Protein AF-A0A7X5ITD2-F1 (afdb_monomer)

Foldseek 3Di:
DKFFQDDDDDDDDDDDDDDDDDDDPVVVVVVVVPPPPDDDDDDDDDDDDDDDDDDDDDDPDDDDDDDDDVVVVVVVVVVCVVVCVVVVDPCPPPLAQDDPVRLLVLVVVLLVPDPQFQFKKWFPQVLEPPHDDDPQDATEMETAGPWQVVCVVPVCSVCSSDAFPDKDWCQVDDDPPDDDPSGAKTWIWTQHPNGYTYTYMYGYPVNQQVVLVLALRMDIPDGNPPPHDDRPRRYCLSQFQDADDLVVLQVLLLQLLVLLLQLLVCLLQVVLVSNVCSLPVGNLVSLLNLLSLLLCLVVVSRDHCDDSSVNSPVRDDPVLVVLNVLLDFDSDSVSNLRSSVSSLVSCVVSSVSSCVSVVHDDPPLSSVQSVLQSQQSVLQDRPDPDGASKHWDDLVCLVVQLVQNLVQCVVQPVVFDSCVSVVCSVVVSVVSNVFGKMFRADSVGTFWIWTDDLQETNITGGHPVCPPVCNSVSRVVSSVSVHQKHKGKDFPSSVVVVVVVVVVPWDFPDWDADPVRRTIITITMDGHDPPPD

Sequence (533 aa):
MDGVFKKHGHGCPLLLPRSQPNPSPISLVKSAFLLSCKTKRCPGRLLPAGFPPPCRPWKLIHLKGEGIWFPFFYFIAIIKYQLYFYISGVKAGKVLMRSEKEMMDRIIEVAEKDERVRGVYMSGSRTNPNAPRDIFQDYDIVYVVTDISSFREDRGWIDVFGRRLYMQYPDAMPMPWEEIDTEKSYGYLMQFADGNRIDLRLATMEYALEDIKKDRLCRILLDKDKVLPEIPQATDEDHWVKRPGEKEYLNCCNEFWWMQNSIGKGIWRGEITYAMDMLNLHARPELMKMLTWYVGVNRNFSCSVGKCGKYLDKYVTQEEYQRLMETYPGAKEEAIWNSVWVMCDLFDEIARKVGDGLGYDYNKKEAHNSRLYLDCTYEAPRGAKKFYMVRRMRAKDVEQVAGIWLEGNLDAHRFIQETYWQGNYEEVKGQLAQAEVYTYEDDRGILGFAGISHGYIAGIFVKEKMRSQGIGKALVDFCKEKYPELFLHVYCKNRKAVVFYEREGFSVEKEQMDKNTGEKEYVMVWRGSRLNG

Solvent-accessible surface area (backbone atoms only — not comparable to full-atom values): 31437 Å² total; per-residue (Å²): 88,63,35,62,77,73,94,78,91,84,87,81,86,84,83,81,84,81,86,84,82,85,81,62,85,76,62,60,66,65,60,67,70,72,68,80,82,79,83,80,90,78,84,90,80,90,81,86,92,87,78,86,81,81,79,82,85,79,80,83,76,85,78,87,79,80,82,94,60,70,69,59,57,54,51,50,47,51,50,48,51,54,46,41,62,69,68,50,77,72,77,72,66,80,65,65,58,74,48,71,65,59,49,52,52,49,57,48,52,54,41,72,73,36,83,54,37,44,29,31,35,36,34,55,68,78,42,31,82,86,48,85,87,63,91,80,67,58,43,39,35,35,37,28,26,79,63,55,62,70,56,68,72,43,74,63,68,67,55,78,82,47,65,65,73,53,72,48,51,60,68,82,65,55,58,100,86,56,89,74,60,63,80,43,38,45,45,38,40,39,38,33,66,38,67,54,39,40,41,38,31,42,24,26,63,72,47,46,68,54,53,62,73,74,44,54,26,38,45,81,77,44,61,78,77,74,76,75,75,91,71,66,84,41,46,62,70,93,57,26,38,73,84,74,52,66,68,57,50,50,48,41,52,48,53,34,42,55,44,43,61,56,29,40,49,23,51,67,71,66,37,56,69,60,19,50,46,44,39,62,74,50,30,46,52,34,45,51,51,44,54,48,45,36,48,19,60,81,49,76,37,73,48,55,41,54,80,94,47,76,45,39,75,82,69,49,53,73,65,59,44,49,49,57,55,51,46,65,50,62,104,41,72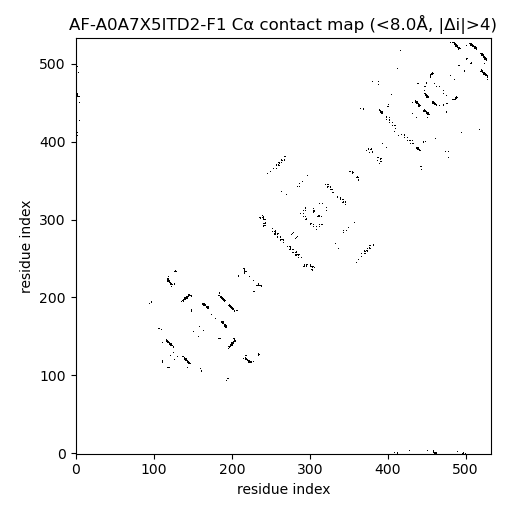,70,44,40,55,53,11,50,52,47,42,51,57,50,40,58,53,45,48,44,56,36,18,66,71,71,75,41,90,66,65,63,67,58,50,49,54,38,52,48,52,37,47,13,47,70,63,50,53,86,86,61,90,71,90,60,60,39,23,71,63,51,83,88,45,37,65,64,53,40,47,43,49,52,57,35,46,57,68,65,38,70,92,49,66,64,65,59,58,63,73,40,42,69,60,49,37,57,46,55,71,75,49,54,34,38,29,35,45,57,102,88,42,79,48,29,38,33,35,45,55,97,37,34,42,34,18,39,34,44,41,79,95,54,56,95,71,52,57,72,54,52,54,51,51,54,49,57,71,73,33,69,43,40,35,37,53,40,48,65,83,35,52,71,37,52,54,47,42,44,73,74,60,30,43,78,76,46,79,48,72,39,87,88,78,73,43,53,24,31,38,32,39,31,71,54,80,78,77,86,124

Structure (mmCIF, N/CA/C/O backbone):
data_AF-A0A7X5ITD2-F1
#
_entry.id   AF-A0A7X5ITD2-F1
#
loop_
_atom_site.group_PDB
_atom_site.id
_atom_site.type_symbol
_atom_site.label_atom_id
_atom_site.label_alt_id
_atom_site.label_comp_id
_atom_site.label_asym_id
_atom_site.label_entity_id
_atom_site.label_seq_id
_atom_site.pdbx_PDB_ins_code
_atom_site.Cartn_x
_atom_site.Cartn_y
_atom_site.Cartn_z
_atom_site.occupancy
_atom_site.B_iso_or_equiv
_atom_site.auth_seq_id
_atom_site.auth_comp_id
_atom_site.auth_asym_id
_atom_site.auth_atom_id
_atom_site.pdbx_PDB_model_num
ATOM 1 N N . MET A 1 1 ? -18.937 6.827 32.095 1.00 39.44 1 MET A N 1
ATOM 2 C CA . MET A 1 1 ? -19.887 5.781 31.657 1.00 39.44 1 MET A CA 1
ATOM 3 C C . MET A 1 1 ? -19.032 4.559 31.673 1.00 39.44 1 MET A C 1
ATOM 5 O O . MET A 1 1 ? -17.996 4.636 31.028 1.00 39.44 1 MET A O 1
ATOM 9 N N . ASP A 1 2 ? -19.395 3.588 32.507 1.00 35.03 2 ASP A N 1
ATOM 10 C CA . ASP A 1 2 ? -18.567 2.448 32.902 1.00 35.03 2 ASP A CA 1
ATOM 11 C C . ASP A 1 2 ? -19.556 1.287 33.148 1.00 35.03 2 ASP A C 1
ATOM 13 O O . ASP A 1 2 ? -20.496 1.431 33.942 1.00 35.03 2 ASP A O 1
ATOM 17 N N . GLY A 1 3 ? -19.432 0.215 32.356 1.00 31.56 3 GLY A N 1
ATOM 18 C CA . GLY A 1 3 ? -20.252 -1.009 32.387 1.00 31.56 3 GLY A CA 1
ATOM 19 C C . GLY A 1 3 ? -19.367 -2.238 32.628 1.00 31.56 3 GLY A C 1
ATOM 20 O O . GLY A 1 3 ? -18.174 -2.191 32.345 1.00 31.56 3 GLY A O 1
ATOM 21 N N . VAL A 1 4 ? -19.915 -3.304 33.215 1.00 33.00 4 VAL A N 1
ATOM 22 C CA . VAL A 1 4 ? -19.120 -4.322 33.925 1.00 33.00 4 VAL A CA 1
ATOM 23 C C . VAL A 1 4 ? -18.772 -5.539 33.059 1.00 33.00 4 VAL A C 1
ATOM 25 O O . VAL A 1 4 ? -19.636 -6.358 32.742 1.00 33.00 4 VAL A O 1
ATOM 28 N N . PHE A 1 5 ? -17.481 -5.736 32.772 1.00 35.50 5 PHE A N 1
ATOM 29 C CA . PHE A 1 5 ? -16.981 -6.992 32.205 1.00 35.50 5 PHE A CA 1
ATOM 30 C C . PHE A 1 5 ? -16.989 -8.060 33.314 1.00 35.50 5 PHE A C 1
ATOM 32 O O . PHE A 1 5 ? -16.279 -7.924 34.311 1.00 35.50 5 PHE A O 1
ATOM 39 N N . LYS A 1 6 ? -17.831 -9.094 33.187 1.00 42.12 6 LYS A N 1
ATOM 40 C CA . LYS A 1 6 ? -17.913 -10.212 34.143 1.00 42.12 6 LYS A CA 1
ATOM 41 C C . LYS A 1 6 ? -17.706 -11.557 33.458 1.00 42.12 6 LYS A C 1
ATOM 43 O O . LYS A 1 6 ? -18.194 -11.821 32.366 1.00 42.12 6 LYS A O 1
ATOM 48 N N . LYS A 1 7 ? -17.010 -12.410 34.199 1.00 30.89 7 LYS A N 1
ATOM 49 C CA . LYS A 1 7 ? -16.611 -13.788 33.919 1.00 30.89 7 LYS A CA 1
ATOM 50 C C . LYS A 1 7 ? -17.798 -14.692 33.556 1.00 30.89 7 LYS A C 1
ATOM 52 O O . LYS A 1 7 ? -18.659 -14.941 34.401 1.00 30.89 7 LYS A O 1
ATOM 57 N N . HIS A 1 8 ? -17.792 -15.266 32.354 1.00 30.50 8 HIS A N 1
ATOM 58 C CA . HIS A 1 8 ? -18.582 -16.454 32.014 1.00 30.50 8 HIS A CA 1
ATOM 59 C C . HIS A 1 8 ? -17.659 -17.524 31.429 1.00 30.50 8 HIS A C 1
ATOM 61 O O . HIS A 1 8 ? -17.149 -17.396 30.321 1.00 30.50 8 HIS A O 1
ATOM 67 N N . GLY A 1 9 ? -17.410 -18.570 32.218 1.00 25.66 9 GLY A N 1
ATOM 68 C CA . GLY A 1 9 ? -16.753 -19.786 31.757 1.00 25.66 9 GLY A CA 1
ATOM 69 C C . GLY A 1 9 ? -17.791 -20.772 31.234 1.00 25.66 9 GLY A C 1
ATOM 70 O O . GLY A 1 9 ? -18.818 -20.952 31.875 1.00 25.66 9 GLY A O 1
ATOM 71 N N . HIS A 1 10 ? -17.519 -21.373 30.076 1.00 27.72 10 HIS A N 1
ATOM 72 C CA . HIS A 1 10 ? -17.567 -22.818 29.816 1.00 27.72 10 HIS A CA 1
ATOM 73 C C . HIS A 1 10 ? -17.183 -23.063 28.349 1.00 27.72 10 HIS A C 1
ATOM 75 O O . HIS A 1 10 ? -17.850 -22.599 27.429 1.00 27.72 10 HIS A O 1
ATOM 81 N N . GLY A 1 11 ? -16.069 -23.769 28.144 1.00 23.52 11 GLY A N 1
ATOM 82 C CA . GLY A 1 11 ? -15.595 -24.199 26.832 1.00 23.52 11 GLY A CA 1
ATOM 83 C C . GLY A 1 11 ? -16.191 -25.537 26.397 1.00 23.52 11 GLY A C 1
ATOM 84 O O . GLY A 1 11 ? -16.557 -26.370 27.225 1.00 23.52 11 GLY A O 1
ATOM 85 N N . CYS A 1 12 ? -16.214 -25.759 25.084 1.00 23.39 12 CYS A N 1
ATOM 86 C CA . CYS A 1 12 ? -16.272 -27.085 24.480 1.00 23.39 12 CYS A CA 1
ATOM 87 C C . CYS A 1 12 ? -15.473 -27.061 23.158 1.00 23.39 12 CYS A C 1
ATOM 89 O O . CYS A 1 12 ? -15.797 -26.252 22.286 1.00 23.39 12 CYS A O 1
ATOM 91 N N . PRO A 1 13 ? -14.417 -27.881 22.994 1.00 25.17 13 PRO A N 1
ATOM 92 C CA . PRO A 1 13 ? -13.633 -27.935 21.766 1.00 25.17 13 PRO A CA 1
ATOM 93 C C . PRO A 1 13 ? -14.190 -29.008 20.821 1.00 25.17 13 PRO A C 1
ATOM 95 O O . PRO A 1 13 ? -14.171 -30.197 21.138 1.00 25.17 13 PRO A O 1
ATOM 98 N N . LEU A 1 14 ? -14.648 -28.608 19.634 1.00 24.25 14 LEU A N 1
ATOM 99 C CA . LEU A 1 14 ? -14.931 -29.544 18.544 1.00 24.25 14 LEU A CA 1
ATOM 100 C C . LEU A 1 14 ? -13.685 -29.688 17.665 1.00 24.25 14 LEU A C 1
ATOM 102 O O . LEU A 1 14 ? -13.288 -28.783 16.935 1.00 24.25 14 LEU A O 1
ATOM 106 N N . LEU A 1 15 ? -13.059 -30.855 17.797 1.00 25.38 15 LEU A N 1
ATOM 107 C CA . LEU A 1 15 ? -11.943 -31.348 16.998 1.00 25.38 15 LEU A CA 1
ATOM 108 C C . LEU A 1 15 ? -12.352 -31.494 15.522 1.00 25.38 15 LEU A C 1
ATOM 110 O O . LEU A 1 15 ? -13.288 -32.220 15.195 1.00 25.38 15 LEU A O 1
ATOM 114 N N . LEU A 1 16 ? -11.600 -30.851 14.628 1.00 25.84 16 LEU A N 1
ATOM 115 C CA . LEU A 1 16 ? -11.607 -31.118 13.187 1.00 25.84 16 LEU A CA 1
ATOM 116 C C . LEU A 1 16 ? -10.700 -32.323 12.874 1.00 25.84 16 LEU A C 1
ATOM 118 O O . LEU A 1 16 ? -9.547 -32.327 13.314 1.00 25.84 16 LEU A O 1
ATOM 122 N N . PRO A 1 17 ? -11.126 -33.303 12.057 1.00 25.34 17 PRO A N 1
ATOM 123 C CA . PRO A 1 17 ? -10.205 -34.257 11.454 1.00 25.34 17 PRO A CA 1
ATOM 124 C C . PRO A 1 17 ? -9.550 -33.682 10.190 1.00 25.34 17 PRO A C 1
ATOM 126 O O . PRO A 1 17 ? -10.193 -33.060 9.344 1.00 25.34 17 PRO A O 1
ATOM 129 N N . ARG A 1 18 ? -8.245 -33.936 10.070 1.00 25.38 18 ARG A N 1
ATOM 130 C CA . ARG A 1 18 ? -7.365 -33.585 8.950 1.00 25.38 18 ARG A CA 1
ATOM 131 C C . ARG A 1 18 ? -7.678 -34.361 7.656 1.00 25.38 18 ARG A C 1
ATOM 133 O O . ARG A 1 18 ? -7.990 -35.544 7.697 1.00 25.38 18 ARG A O 1
ATOM 140 N N . SER A 1 19 ? -7.469 -33.658 6.536 1.00 27.34 19 SER A N 1
ATOM 141 C CA . SER A 1 19 ? -6.890 -34.064 5.235 1.00 27.34 19 SER A CA 1
ATOM 142 C C . SER A 1 19 ? -7.189 -35.454 4.642 1.00 27.34 19 SER A C 1
ATOM 144 O O . SER A 1 19 ? -6.701 -36.468 5.140 1.00 27.34 19 SER A O 1
ATOM 146 N N . GLN A 1 20 ? -7.800 -35.470 3.451 1.00 29.78 20 GLN A N 1
ATOM 147 C CA . GLN A 1 20 ? -7.647 -36.554 2.467 1.00 29.78 20 GLN A CA 1
ATOM 148 C C . GLN A 1 20 ? -6.673 -36.149 1.338 1.00 29.78 20 GLN A C 1
ATOM 150 O O . GLN A 1 20 ? -6.599 -34.962 1.013 1.00 29.78 20 GLN A O 1
ATOM 155 N N . PRO A 1 21 ? -5.917 -37.096 0.746 1.00 31.66 21 PRO A N 1
ATOM 156 C CA . PRO A 1 21 ? -4.911 -36.808 -0.276 1.00 31.66 21 PRO A CA 1
ATOM 157 C C . PRO A 1 21 ? -5.509 -36.606 -1.682 1.00 31.66 21 PRO A C 1
ATOM 159 O O . PRO A 1 21 ? -6.517 -37.208 -2.046 1.00 31.66 21 PRO A O 1
ATOM 162 N N . ASN A 1 22 ? -4.833 -35.777 -2.487 1.00 32.28 22 ASN A N 1
ATOM 163 C CA . ASN A 1 22 ? -5.139 -35.502 -3.897 1.00 32.28 22 ASN A CA 1
ATOM 164 C C . ASN A 1 22 ? -5.151 -36.781 -4.764 1.00 32.28 22 ASN A C 1
ATOM 166 O O . ASN A 1 22 ? -4.231 -37.596 -4.651 1.00 32.28 22 ASN A O 1
ATOM 170 N N . PRO A 1 23 ? -6.109 -36.949 -5.696 1.00 31.25 23 PRO A N 1
ATOM 171 C CA . PRO A 1 23 ? -6.082 -38.060 -6.638 1.00 31.25 23 PRO A CA 1
ATOM 172 C C . PRO A 1 23 ? -5.120 -37.798 -7.813 1.00 31.25 23 PRO A C 1
ATOM 174 O O . PRO A 1 23 ? -4.994 -36.682 -8.313 1.00 31.25 23 PRO A O 1
ATOM 177 N N . SER A 1 24 ? -4.448 -38.863 -8.263 1.00 33.12 24 SER A N 1
ATOM 178 C CA . SER A 1 24 ? -3.478 -38.856 -9.369 1.00 33.12 24 SER A CA 1
ATOM 179 C C . SER A 1 24 ? -4.071 -38.394 -10.723 1.00 33.12 24 SER A C 1
ATOM 181 O O . SER A 1 24 ? -5.275 -38.567 -10.942 1.00 33.12 24 SER A O 1
ATOM 183 N N . PRO A 1 25 ? -3.245 -37.925 -11.686 1.00 31.47 25 PRO A N 1
ATOM 184 C CA . PRO A 1 25 ? -3.685 -37.369 -12.981 1.00 31.47 25 PRO A CA 1
ATOM 185 C C . PRO A 1 25 ? -4.545 -38.301 -13.857 1.00 31.47 25 PRO A C 1
ATOM 187 O O . PRO A 1 25 ? -5.178 -37.858 -14.812 1.00 31.47 25 PRO A O 1
ATOM 190 N N . ILE A 1 26 ? -4.602 -39.596 -13.534 1.00 36.06 26 ILE A N 1
ATOM 191 C CA . ILE A 1 26 ? -5.332 -40.618 -14.294 1.00 36.06 26 ILE A CA 1
ATOM 192 C C . ILE A 1 26 ? -6.838 -40.639 -13.947 1.00 36.06 26 ILE A C 1
ATOM 194 O O . ILE A 1 26 ? -7.645 -41.114 -14.749 1.00 36.06 26 ILE A O 1
ATOM 198 N N . SER A 1 27 ? -7.269 -40.078 -12.807 1.00 33.31 27 SER A N 1
ATOM 199 C CA . SER A 1 27 ? -8.696 -40.048 -12.429 1.00 33.31 27 SER A CA 1
ATOM 200 C C . SER A 1 27 ? -9.490 -38.893 -13.064 1.00 33.31 27 SER A C 1
ATOM 202 O O . SER A 1 27 ? -10.702 -39.009 -13.235 1.00 33.31 27 SER A O 1
ATOM 204 N N . LEU A 1 28 ? -8.822 -37.814 -13.492 1.00 33.34 28 LEU A N 1
ATOM 205 C CA . LEU A 1 28 ? -9.448 -36.633 -14.111 1.00 33.34 28 LEU A CA 1
ATOM 206 C C . LEU A 1 28 ? -9.909 -36.871 -15.559 1.00 33.34 28 LEU A C 1
ATOM 208 O O . LEU A 1 28 ? -10.896 -36.284 -16.001 1.00 33.34 28 LEU A O 1
ATOM 212 N N . VAL A 1 29 ? -9.266 -37.791 -16.282 1.00 34.44 29 VAL A N 1
ATOM 213 C CA . VAL A 1 29 ? -9.596 -38.081 -17.691 1.00 34.44 29 VAL A CA 1
ATOM 214 C C . VAL A 1 29 ? -10.863 -38.941 -17.826 1.00 34.44 29 VAL A C 1
ATOM 216 O O . VAL A 1 29 ? -11.590 -38.823 -18.810 1.00 34.44 29 VAL A O 1
ATOM 219 N N . LYS A 1 30 ? -11.205 -39.753 -16.815 1.00 32.22 30 LYS A N 1
ATOM 220 C CA . LYS A 1 30 ? -12.447 -40.554 -16.821 1.00 32.22 30 LYS A CA 1
ATOM 221 C C . LYS A 1 30 ? -13.700 -39.737 -16.482 1.00 32.22 30 LYS A C 1
ATOM 223 O O . LYS A 1 30 ? -14.781 -40.071 -16.961 1.00 32.22 30 LYS A O 1
ATOM 228 N N . SER A 1 31 ? -13.563 -38.650 -15.725 1.00 31.42 31 SER A N 1
ATOM 229 C CA . SER A 1 31 ? -14.694 -37.806 -15.309 1.00 31.42 31 SER A CA 1
ATOM 230 C C . SER A 1 31 ? -15.136 -36.810 -16.391 1.00 31.42 31 SER A C 1
ATOM 232 O O . SER A 1 31 ? -16.314 -36.468 -16.462 1.00 31.42 31 SER A O 1
ATOM 234 N N . ALA A 1 32 ? -14.229 -36.398 -17.285 1.00 32.25 32 ALA A N 1
ATOM 235 C CA . ALA A 1 32 ? -14.534 -35.457 -18.369 1.00 32.25 32 ALA A CA 1
ATOM 236 C C . ALA A 1 32 ? -15.357 -36.077 -19.520 1.00 32.25 32 ALA A C 1
ATOM 238 O O . ALA A 1 32 ? -16.080 -35.365 -20.212 1.00 32.25 32 ALA A O 1
ATOM 239 N N . PHE A 1 33 ? -15.315 -37.402 -19.705 1.00 31.61 33 PHE A N 1
ATOM 240 C CA . PHE A 1 33 ? -16.027 -38.072 -20.805 1.00 31.61 33 PHE A CA 1
ATOM 241 C C . PHE A 1 33 ? -17.478 -38.466 -20.480 1.00 31.61 33 PHE A C 1
ATOM 243 O O . PHE A 1 33 ? -18.263 -38.728 -21.389 1.00 31.61 33 PHE A O 1
ATOM 250 N N . LEU A 1 34 ? -17.873 -38.472 -19.201 1.00 32.78 34 LEU A N 1
ATOM 251 C CA . LEU A 1 34 ? -19.221 -38.873 -18.773 1.00 32.78 34 LEU A CA 1
ATOM 252 C C . LEU A 1 34 ? -20.203 -37.704 -18.577 1.00 32.78 34 LEU A C 1
ATOM 254 O O . LEU A 1 34 ? -21.390 -37.951 -18.367 1.00 32.78 34 LEU A O 1
ATOM 258 N N . LEU A 1 35 ? -19.763 -36.445 -18.717 1.00 28.45 35 LEU A N 1
ATOM 259 C CA . LEU A 1 35 ? -20.634 -35.269 -18.560 1.00 28.45 35 LEU A CA 1
ATOM 260 C C . LEU A 1 35 ? -21.196 -34.681 -19.868 1.00 28.45 35 LEU A C 1
ATOM 262 O O . LEU A 1 35 ? -22.025 -33.779 -19.806 1.00 28.45 35 LEU A O 1
ATOM 266 N N . SER A 1 36 ? -20.828 -35.196 -21.047 1.00 29.61 36 SER A N 1
ATOM 267 C CA . SER A 1 36 ? -21.273 -34.612 -22.329 1.00 29.61 36 SER A CA 1
ATOM 268 C C . SER A 1 36 ? -22.552 -35.228 -22.929 1.00 29.61 36 SER A C 1
ATOM 270 O O . SER A 1 36 ? -22.957 -34.833 -24.019 1.00 29.61 36 SER A O 1
ATOM 272 N N . CYS A 1 37 ? -23.210 -36.191 -22.274 1.00 32.22 37 CYS A N 1
ATOM 273 C CA . CYS A 1 37 ? -24.371 -36.890 -22.862 1.00 32.22 37 CYS A CA 1
ATOM 274 C C . CYS A 1 37 ? -25.704 -36.729 -22.115 1.00 32.22 37 CYS A C 1
ATOM 276 O O . CYS A 1 37 ? -26.646 -37.475 -22.384 1.00 32.22 37 CYS A O 1
ATOM 278 N N . LYS A 1 38 ? -25.850 -35.758 -21.206 1.00 34.38 38 LYS A N 1
ATOM 279 C CA . LYS A 1 38 ? -27.146 -35.511 -20.552 1.00 34.38 38 LYS A CA 1
ATOM 280 C C . LYS A 1 38 ? -27.431 -34.030 -20.320 1.00 34.38 38 LYS A C 1
ATOM 282 O O . LYS A 1 38 ? -27.401 -33.587 -19.182 1.00 34.38 38 LYS A O 1
ATOM 287 N N . THR A 1 39 ? -27.867 -33.312 -21.352 1.00 28.86 39 THR A N 1
ATOM 288 C CA . THR A 1 39 ? -28.791 -32.183 -21.157 1.00 28.86 39 THR A CA 1
ATOM 289 C C . THR A 1 39 ? -29.770 -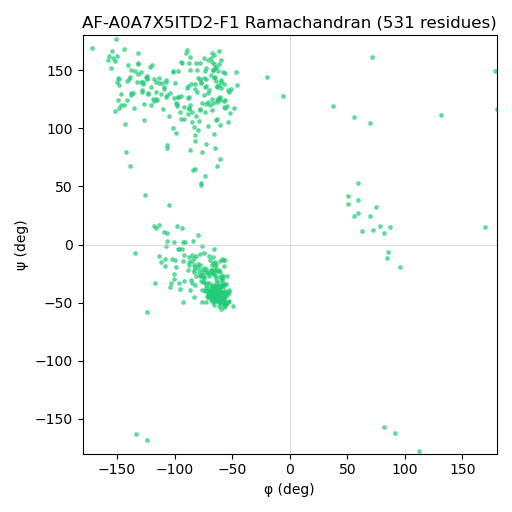32.035 -22.322 1.00 28.86 39 THR A C 1
ATOM 291 O O . THR A 1 39 ? -29.440 -32.093 -23.501 1.00 28.86 39 THR A O 1
ATOM 294 N N . LYS A 1 40 ? -31.029 -31.945 -21.897 1.00 30.77 40 LYS A N 1
ATOM 295 C CA . LYS A 1 40 ? -32.311 -31.914 -22.596 1.00 30.77 40 LYS A CA 1
ATOM 296 C C . LYS A 1 40 ? -32.472 -30.774 -23.618 1.00 30.77 40 LYS A C 1
ATOM 298 O O . LYS A 1 40 ? -32.010 -29.662 -23.407 1.00 30.77 40 LYS A O 1
ATOM 303 N N . ARG A 1 41 ? -33.257 -31.101 -24.655 1.00 29.98 41 ARG A N 1
ATOM 304 C CA . ARG A 1 41 ? -34.158 -30.263 -25.476 1.00 29.98 41 ARG A CA 1
ATOM 305 C C . ARG A 1 41 ? -34.342 -28.805 -25.012 1.00 29.98 41 ARG A C 1
ATOM 307 O O . ARG A 1 41 ? -34.857 -28.587 -23.920 1.00 29.98 41 ARG A O 1
ATOM 314 N N . CYS A 1 42 ? -34.139 -27.863 -25.936 1.00 25.47 42 CYS A N 1
ATOM 315 C CA . CYS A 1 42 ? -34.808 -26.556 -25.943 1.00 25.47 42 CYS A CA 1
ATOM 316 C C . CYS A 1 42 ? -35.550 -26.340 -27.282 1.00 25.47 42 CYS A C 1
ATOM 318 O O . CYS A 1 42 ? -35.084 -26.835 -28.312 1.00 25.47 42 CYS A O 1
ATOM 320 N N . PRO A 1 43 ? -36.715 -25.662 -27.271 1.00 30.58 43 PRO A N 1
ATOM 321 C CA . PRO A 1 43 ? -37.590 -25.495 -28.428 1.00 30.58 43 PRO A CA 1
ATOM 322 C C . PRO A 1 43 ? -37.122 -24.357 -29.344 1.00 30.58 43 PRO A C 1
ATOM 324 O O . PRO A 1 43 ? -36.415 -23.444 -28.924 1.00 30.58 43 PRO A O 1
ATOM 327 N N . GLY A 1 44 ? -37.526 -24.438 -30.612 1.00 29.80 44 GLY A N 1
ATOM 328 C CA . GLY A 1 44 ? -37.045 -23.582 -31.689 1.00 29.80 44 GLY A CA 1
ATOM 329 C C . GLY A 1 44 ? -37.343 -22.090 -31.537 1.00 29.80 44 GLY A C 1
ATOM 330 O O . GLY A 1 44 ? -38.386 -21.680 -31.028 1.00 29.80 44 GLY A O 1
ATOM 331 N N . ARG A 1 45 ? -36.436 -21.284 -32.093 1.00 26.88 45 ARG A N 1
ATOM 332 C CA . ARG A 1 45 ? -36.721 -19.953 -32.629 1.00 26.88 45 ARG A CA 1
ATOM 333 C C . ARG A 1 45 ? -35.763 -19.636 -33.772 1.00 26.88 45 ARG A C 1
ATOM 335 O O . ARG A 1 45 ? -34.590 -19.987 -33.733 1.00 26.88 45 ARG A O 1
ATOM 342 N N . LEU A 1 46 ? -36.348 -19.017 -34.790 1.00 32.88 46 LEU A N 1
ATOM 343 C CA . LEU A 1 46 ? -35.779 -18.611 -36.068 1.00 32.88 46 LEU A CA 1
ATOM 344 C C . LEU A 1 46 ? -34.603 -17.633 -35.927 1.00 32.88 46 LEU A C 1
ATOM 346 O O . LEU A 1 46 ? -34.710 -16.671 -35.172 1.00 32.88 46 LEU A O 1
ATOM 350 N N . LEU A 1 47 ? -33.569 -17.814 -36.755 1.00 28.52 47 LEU A N 1
ATOM 351 C CA . LEU A 1 47 ? -32.671 -16.748 -37.216 1.00 28.52 47 LEU A CA 1
ATOM 352 C C . LEU A 1 47 ? -32.378 -16.922 -38.728 1.00 28.52 47 LEU A C 1
ATOM 354 O O . LEU A 1 47 ? -32.459 -18.049 -39.224 1.00 28.52 47 LEU A O 1
ATOM 358 N N . PRO A 1 48 ? -32.132 -15.822 -39.470 1.00 29.67 48 PRO A N 1
ATOM 359 C CA . PRO A 1 48 ? -32.336 -15.730 -40.917 1.00 29.67 48 PRO A CA 1
ATOM 360 C C . PRO A 1 48 ? -31.126 -16.152 -41.774 1.00 29.67 48 PRO A C 1
ATOM 362 O O . PRO A 1 48 ? -30.016 -16.345 -41.288 1.00 29.67 48 PRO A O 1
ATOM 365 N N . ALA A 1 49 ? -31.402 -16.318 -43.070 1.00 29.75 49 ALA A N 1
ATOM 366 C CA . ALA A 1 49 ? -30.586 -16.947 -44.109 1.00 29.75 49 ALA A CA 1
ATOM 367 C C . ALA A 1 49 ? -29.261 -16.233 -44.444 1.00 29.75 49 ALA A C 1
ATOM 369 O O . ALA A 1 49 ? -29.222 -15.008 -44.521 1.00 29.75 49 ALA A O 1
ATOM 370 N N . GLY A 1 50 ? -28.206 -17.010 -44.747 1.00 33.66 50 GLY A N 1
ATOM 371 C CA . GLY A 1 50 ? -26.965 -16.448 -45.300 1.00 33.66 50 GLY A CA 1
ATOM 372 C C . GLY A 1 50 ? -25.707 -17.325 -45.416 1.00 33.66 50 GLY A C 1
ATOM 373 O O . GLY A 1 50 ? -24.646 -16.751 -45.621 1.00 33.66 50 GLY A O 1
ATOM 374 N N . PHE A 1 51 ? -25.754 -18.663 -45.314 1.00 27.72 51 PHE A N 1
ATOM 375 C CA . PHE A 1 51 ? -24.571 -19.519 -45.562 1.00 27.72 51 PHE A CA 1
ATOM 376 C C . PHE A 1 51 ? -24.919 -20.790 -46.366 1.00 27.72 51 PHE A C 1
ATOM 378 O O . PHE A 1 51 ? -26.008 -21.340 -46.180 1.00 27.72 51 PHE A O 1
ATOM 385 N N . PRO A 1 52 ? -24.031 -21.259 -47.271 1.00 30.80 52 PRO A N 1
ATOM 386 C CA . PRO A 1 52 ? -24.290 -22.398 -48.154 1.00 30.80 52 PRO A CA 1
ATOM 387 C C . PRO A 1 52 ? -24.276 -23.738 -47.391 1.00 30.80 52 PRO A C 1
ATOM 389 O O . PRO A 1 52 ? -23.593 -23.859 -46.371 1.00 30.80 52 PRO A O 1
ATOM 392 N N . PRO A 1 53 ? -25.016 -24.763 -47.859 1.00 28.88 53 PRO A N 1
ATOM 393 C CA . PRO A 1 53 ? -25.210 -26.000 -47.110 1.00 28.88 53 PRO A CA 1
ATOM 394 C C . PRO A 1 53 ? -23.966 -26.901 -47.187 1.00 28.88 53 PRO A C 1
ATOM 396 O O . PRO A 1 53 ? -23.397 -27.055 -48.271 1.00 28.88 53 PRO A O 1
ATOM 399 N N . PRO A 1 54 ? -23.557 -27.570 -46.094 1.00 33.41 54 PRO A N 1
ATOM 400 C CA . PRO A 1 54 ? -22.589 -28.645 -46.192 1.00 33.41 54 PRO A CA 1
ATOM 401 C C . PRO A 1 54 ? -23.246 -29.897 -46.790 1.00 33.41 54 PRO A C 1
ATOM 403 O O . PRO A 1 54 ? -24.418 -30.206 -46.569 1.00 33.41 54 PRO A O 1
ATOM 406 N N . CYS A 1 55 ? -22.444 -30.588 -47.589 1.00 29.81 55 CYS A N 1
ATOM 407 C CA . CYS A 1 55 ? -22.747 -31.760 -48.393 1.00 29.81 55 CYS A CA 1
ATOM 408 C C . CYS A 1 55 ? -23.538 -32.877 -47.674 1.00 29.81 55 CYS A C 1
ATOM 410 O O . CYS A 1 55 ? -23.378 -33.123 -46.483 1.00 29.81 55 CYS A O 1
ATOM 412 N N . ARG A 1 56 ? -24.358 -33.563 -48.486 1.00 28.81 56 ARG A N 1
ATOM 413 C CA . ARG A 1 56 ? -25.258 -34.717 -48.255 1.00 28.81 56 ARG A CA 1
ATOM 414 C C . ARG A 1 56 ? -25.006 -35.606 -47.011 1.00 28.81 56 ARG A C 1
ATOM 416 O O . ARG A 1 56 ? -23.864 -35.952 -46.720 1.00 28.81 56 ARG A O 1
ATOM 423 N N . PRO A 1 57 ? -26.078 -36.120 -46.369 1.00 30.27 57 PRO A N 1
ATOM 424 C CA . PRO A 1 57 ? -25.972 -37.005 -45.213 1.00 30.27 57 PRO A CA 1
ATOM 425 C C . PRO A 1 57 ? -25.491 -38.409 -45.605 1.00 30.27 57 PRO A C 1
ATOM 427 O O . PRO A 1 57 ? -25.973 -39.014 -46.566 1.00 30.27 57 PRO A O 1
ATOM 430 N N . TRP A 1 58 ? -24.564 -38.947 -44.814 1.00 27.64 58 TRP A N 1
ATOM 431 C CA . TRP A 1 58 ? -24.143 -40.342 -44.885 1.00 27.64 58 TRP A CA 1
ATOM 432 C C . TRP A 1 58 ? -25.299 -41.245 -44.437 1.00 27.64 58 TRP A C 1
ATOM 434 O O . TRP A 1 58 ? -25.850 -41.077 -43.349 1.00 27.64 58 TRP A O 1
ATOM 444 N N . LYS A 1 59 ? -25.674 -42.209 -45.286 1.00 25.55 59 LYS A N 1
ATOM 445 C CA . LYS A 1 59 ? -26.604 -43.289 -44.934 1.00 25.55 59 LYS A CA 1
ATOM 446 C C . LYS A 1 59 ? -26.054 -44.043 -43.719 1.00 25.55 59 LYS A C 1
ATOM 448 O O . LYS A 1 59 ? -24.994 -44.657 -43.816 1.00 25.55 59 LYS A O 1
ATOM 453 N N . LEU A 1 60 ? -26.791 -44.045 -42.606 1.00 27.02 60 LEU A N 1
ATOM 454 C CA . LEU A 1 60 ? -26.576 -45.016 -41.534 1.00 27.02 60 LEU A CA 1
ATOM 455 C C . LEU A 1 60 ? -26.892 -46.411 -42.086 1.00 27.02 60 LEU A C 1
ATOM 457 O O . LEU A 1 60 ? -28.052 -46.756 -42.307 1.00 27.02 60 LEU A O 1
ATOM 461 N N . ILE A 1 61 ? -25.856 -47.213 -42.313 1.00 28.17 61 ILE A N 1
ATOM 462 C CA . ILE A 1 61 ? -25.999 -48.655 -42.493 1.00 28.17 61 ILE A CA 1
ATOM 463 C C . ILE A 1 61 ? -26.090 -49.251 -41.087 1.00 28.17 61 ILE A C 1
ATOM 465 O O . ILE A 1 61 ? -25.125 -49.232 -40.326 1.00 28.17 61 ILE A O 1
ATOM 469 N N . HIS A 1 62 ? -27.269 -49.755 -40.727 1.00 28.95 62 HIS A N 1
ATOM 470 C CA . HIS A 1 62 ? -27.446 -50.576 -39.534 1.00 28.95 62 HIS A CA 1
ATOM 471 C C . HIS A 1 62 ? -26.784 -51.939 -39.766 1.00 28.95 62 HIS A C 1
ATOM 473 O O . HIS A 1 62 ? -27.360 -52.807 -40.417 1.00 28.95 62 HIS A O 1
ATOM 479 N N . LEU A 1 63 ? -25.592 -52.138 -39.207 1.00 28.84 63 LEU A N 1
ATOM 480 C CA . LEU A 1 63 ? -25.032 -53.472 -39.002 1.00 28.84 63 LEU A CA 1
ATOM 481 C C . LEU A 1 63 ? -25.384 -53.922 -37.581 1.00 28.84 63 LEU A C 1
ATOM 483 O O . LEU A 1 63 ? -24.890 -53.383 -36.592 1.00 28.84 63 LEU A O 1
ATOM 487 N N . LYS A 1 64 ? -26.312 -54.879 -37.496 1.00 31.61 64 LYS A N 1
ATOM 488 C CA . LYS A 1 64 ? -26.541 -55.701 -36.305 1.00 31.61 64 LYS A CA 1
ATOM 489 C C . LYS A 1 64 ? -25.402 -56.718 -36.217 1.00 31.61 64 LYS A C 1
ATOM 491 O O . LYS A 1 64 ? -25.192 -57.444 -37.182 1.00 31.61 64 LYS A O 1
ATOM 496 N N . GLY A 1 65 ? -24.753 -56.814 -35.060 1.00 29.81 65 GLY A N 1
ATOM 497 C CA . GLY A 1 65 ? -23.886 -57.944 -34.724 1.00 29.81 65 GLY A CA 1
ATOM 498 C C . GLY A 1 65 ? -22.519 -57.534 -34.182 1.00 29.81 65 GLY A C 1
ATOM 499 O O . GLY A 1 65 ? -21.693 -57.021 -34.919 1.00 29.81 65 GLY A O 1
ATOM 500 N N . GLU A 1 66 ? -22.328 -57.816 -32.893 1.00 32.66 66 GLU A N 1
ATOM 501 C CA . GLU A 1 66 ? -21.059 -58.209 -32.260 1.00 32.66 66 GLU A CA 1
ATOM 502 C C . GLU A 1 66 ? -19.919 -57.172 -32.117 1.00 32.66 66 GLU A C 1
ATOM 504 O O . GLU A 1 66 ? -19.174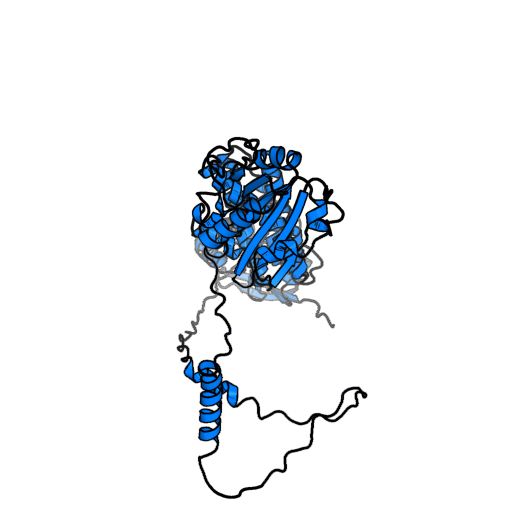 -56.843 -33.029 1.00 32.66 66 GLU A O 1
ATOM 509 N N . GLY A 1 67 ? -19.765 -56.701 -30.871 1.00 39.97 67 GLY A N 1
ATOM 510 C CA . GLY A 1 67 ? -18.528 -56.827 -30.090 1.00 39.97 67 GLY A CA 1
ATOM 511 C C . GLY A 1 67 ? -17.202 -56.293 -30.655 1.00 39.97 67 GLY A C 1
ATOM 512 O O . GLY A 1 67 ? -16.546 -56.937 -31.458 1.00 39.97 67 GLY A O 1
ATOM 513 N N . ILE A 1 68 ? -16.713 -55.203 -30.050 1.00 41.56 68 ILE A N 1
ATOM 514 C CA . ILE A 1 68 ? -15.273 -54.932 -29.837 1.00 41.56 68 ILE A CA 1
ATOM 515 C C . ILE A 1 68 ? -14.409 -54.852 -31.116 1.00 41.56 68 ILE A C 1
ATOM 517 O O . ILE A 1 68 ? -13.357 -55.466 -31.197 1.00 41.56 68 ILE A O 1
ATOM 521 N N . TRP A 1 69 ? -14.784 -54.030 -32.100 1.00 34.88 69 TRP A N 1
ATOM 522 C CA . TRP A 1 69 ? -13.847 -53.642 -33.179 1.00 34.88 69 TRP A CA 1
ATOM 523 C C . TRP A 1 69 ? -13.844 -52.145 -33.523 1.00 34.88 69 TRP A C 1
ATOM 525 O O . TRP A 1 69 ? -12.960 -51.672 -34.232 1.00 34.88 69 TRP A O 1
ATOM 535 N N . PHE A 1 70 ? -14.758 -51.347 -32.964 1.00 38.12 70 PHE A N 1
ATOM 536 C CA . PHE A 1 70 ? -14.854 -49.912 -33.271 1.00 38.12 70 PHE A CA 1
ATOM 537 C C . PHE A 1 70 ? -13.799 -48.998 -32.595 1.00 38.12 70 PHE A C 1
ATOM 539 O O . PHE A 1 70 ? -13.393 -48.024 -33.230 1.00 38.12 70 PHE A O 1
ATOM 546 N N . PRO A 1 71 ? -13.269 -49.273 -31.378 1.00 44.69 71 PRO A N 1
ATOM 547 C CA . PRO A 1 71 ? -12.238 -48.410 -30.786 1.00 44.69 71 PRO A CA 1
ATOM 548 C C . PRO A 1 71 ? -10.850 -48.637 -31.400 1.00 44.69 71 PRO A C 1
ATOM 550 O O . PRO A 1 71 ? -10.028 -47.727 -31.410 1.00 44.69 71 PRO A O 1
ATOM 553 N N . PHE A 1 72 ? -10.582 -49.835 -31.931 1.00 39.75 72 PHE A N 1
ATOM 554 C CA . PHE A 1 72 ? -9.252 -50.214 -32.414 1.00 39.75 72 PHE A CA 1
ATOM 555 C C . PHE A 1 72 ? -8.929 -49.571 -33.770 1.00 39.75 72 PHE A C 1
ATOM 557 O O . PHE A 1 72 ? -7.829 -49.061 -33.967 1.00 39.75 72 PHE A O 1
ATOM 564 N N . PHE A 1 73 ? -9.912 -49.486 -34.673 1.00 43.09 73 PHE A N 1
ATOM 565 C CA . PHE A 1 73 ? -9.742 -48.783 -35.948 1.00 43.09 73 PHE A CA 1
ATOM 566 C C . PHE A 1 73 ? -9.635 -47.264 -35.778 1.00 43.09 73 PHE A C 1
ATOM 568 O O . PHE A 1 73 ? -8.867 -46.639 -36.503 1.00 43.09 73 PHE A O 1
ATOM 575 N N . TYR A 1 74 ? -10.317 -46.670 -34.791 1.00 48.03 74 TYR A N 1
ATOM 576 C CA . TYR A 1 74 ? -10.200 -45.235 -34.504 1.00 48.03 74 TYR A CA 1
ATOM 577 C C . TYR A 1 74 ? -8.851 -44.890 -33.849 1.00 48.03 74 TYR A C 1
ATOM 579 O O . TYR A 1 74 ? -8.232 -43.885 -34.190 1.00 48.03 74 TYR A O 1
ATOM 587 N N . PHE A 1 75 ? -8.343 -45.761 -32.972 1.00 49.59 75 PHE A N 1
ATOM 588 C CA . PHE A 1 75 ? -7.028 -45.601 -32.345 1.00 49.59 75 PHE A CA 1
ATOM 589 C C . PHE A 1 75 ? -5.881 -45.804 -33.349 1.00 49.59 75 PHE A C 1
ATOM 591 O O . PHE A 1 75 ? -4.952 -45.000 -33.394 1.00 49.59 75 PHE A O 1
ATOM 598 N N . ILE A 1 76 ? -5.980 -46.806 -34.233 1.00 53.78 76 ILE A N 1
ATOM 599 C CA . ILE A 1 76 ? -5.026 -47.002 -35.337 1.00 53.78 76 ILE A CA 1
ATOM 600 C C . ILE A 1 76 ? -5.130 -45.871 -36.362 1.00 53.78 76 ILE A C 1
ATOM 602 O O . ILE A 1 76 ? -4.104 -45.481 -36.908 1.00 53.78 76 ILE A O 1
ATOM 606 N N . ALA A 1 77 ? -6.317 -45.315 -36.620 1.00 53.09 77 ALA A N 1
ATOM 607 C CA . ALA A 1 77 ? -6.469 -44.164 -37.505 1.00 53.09 77 ALA A CA 1
ATOM 608 C C . ALA A 1 77 ? -5.822 -42.905 -36.915 1.00 53.09 77 ALA A C 1
ATOM 610 O O . ALA A 1 77 ? -5.120 -42.225 -37.646 1.00 53.09 77 ALA A O 1
ATOM 611 N N . ILE A 1 78 ? -5.966 -42.630 -35.612 1.00 58.09 78 ILE A N 1
ATOM 612 C CA . ILE A 1 78 ? -5.304 -41.493 -34.944 1.00 58.09 78 ILE A CA 1
ATOM 613 C C . ILE A 1 78 ? -3.788 -41.688 -34.893 1.00 58.09 78 ILE A C 1
ATOM 615 O O . ILE A 1 78 ? -3.055 -40.755 -35.215 1.00 58.09 78 ILE A O 1
ATOM 619 N N . ILE A 1 79 ? -3.307 -42.893 -34.565 1.00 56.72 79 ILE A N 1
ATOM 620 C CA . ILE A 1 79 ? -1.871 -43.189 -34.608 1.00 56.72 79 ILE A CA 1
ATOM 621 C C . ILE A 1 79 ? -1.367 -43.095 -36.042 1.00 56.72 79 ILE A C 1
ATOM 623 O O . ILE A 1 79 ? -0.362 -42.445 -36.257 1.00 56.72 79 ILE A O 1
ATOM 627 N N . LYS A 1 80 ? -2.064 -43.633 -37.049 1.00 51.25 80 LYS A N 1
ATOM 628 C CA . LYS A 1 80 ? -1.675 -43.456 -38.454 1.00 51.25 80 LYS A CA 1
ATOM 629 C C . LYS A 1 80 ? -1.759 -42.003 -38.900 1.00 51.25 80 LYS A C 1
ATOM 631 O O . LYS A 1 80 ? -0.930 -41.627 -39.702 1.00 51.25 80 LYS A O 1
ATOM 636 N N . TYR A 1 81 ? -2.679 -41.183 -38.400 1.00 52.41 81 TYR A N 1
ATOM 637 C CA . TYR A 1 81 ? -2.766 -39.764 -38.762 1.00 52.41 81 TYR A CA 1
ATOM 638 C C . TYR A 1 81 ? -1.647 -38.948 -38.105 1.00 52.41 81 TYR A C 1
ATOM 640 O O . TYR A 1 81 ? -1.041 -38.114 -38.766 1.00 52.41 81 TYR A O 1
ATOM 648 N N . GLN A 1 82 ? -1.309 -39.230 -36.841 1.00 51.25 82 GLN A N 1
ATOM 649 C CA . GLN A 1 82 ? -0.163 -38.626 -36.154 1.00 51.25 82 GLN A CA 1
ATOM 650 C C . GLN A 1 82 ? 1.173 -39.127 -36.712 1.00 51.25 82 GLN A C 1
ATOM 652 O O . GLN A 1 82 ? 2.082 -38.331 -36.910 1.00 51.25 82 GLN A O 1
ATOM 657 N N . LEU A 1 83 ? 1.283 -40.417 -37.034 1.00 46.94 83 LEU A N 1
ATOM 658 C CA . LEU A 1 83 ? 2.471 -41.019 -37.634 1.00 46.94 83 LEU A CA 1
ATOM 659 C C . LEU A 1 83 ? 2.603 -40.627 -39.110 1.00 46.94 83 LEU A C 1
ATOM 661 O O . LEU A 1 83 ? 3.712 -40.433 -39.573 1.00 46.94 83 LEU A O 1
ATOM 665 N N . TYR A 1 84 ? 1.506 -40.427 -39.846 1.00 43.75 84 TYR A N 1
ATOM 666 C CA . TYR A 1 84 ? 1.524 -39.833 -41.184 1.00 43.75 84 TYR A CA 1
ATOM 667 C C . TYR A 1 84 ? 1.918 -38.358 -41.093 1.00 43.75 84 TYR A C 1
ATOM 669 O O . TYR A 1 84 ? 2.753 -37.947 -41.874 1.00 43.75 84 TYR A O 1
ATOM 677 N N . PHE A 1 85 ? 1.479 -37.577 -40.101 1.00 42.94 85 PHE A N 1
ATOM 678 C CA . PHE A 1 85 ? 2.029 -36.227 -39.870 1.00 42.94 85 PHE A CA 1
ATOM 679 C C . PHE A 1 85 ? 3.516 -36.232 -39.470 1.00 42.94 85 PHE A C 1
ATOM 681 O O . PHE A 1 85 ? 4.225 -35.264 -39.724 1.00 42.94 85 PHE A O 1
ATOM 688 N N . TYR A 1 86 ? 3.993 -37.317 -38.855 1.00 43.31 86 TYR A N 1
ATOM 689 C CA . TYR A 1 86 ? 5.386 -37.482 -38.436 1.00 43.31 86 TYR A CA 1
ATOM 690 C C . TYR A 1 86 ? 6.296 -38.041 -39.554 1.00 43.31 86 TYR A C 1
ATOM 692 O O . TYR A 1 86 ? 7.479 -37.719 -39.594 1.00 43.31 86 TYR A O 1
ATOM 700 N N . ILE A 1 87 ? 5.756 -38.863 -40.467 1.00 44.12 87 ILE A N 1
ATOM 701 C CA . ILE A 1 87 ? 6.478 -39.569 -41.547 1.00 44.12 87 ILE A CA 1
ATOM 702 C C . ILE A 1 87 ? 6.274 -38.899 -42.919 1.00 44.12 87 ILE A C 1
ATOM 704 O O . ILE A 1 87 ? 7.189 -38.901 -43.742 1.00 44.12 87 ILE A O 1
ATOM 708 N N . SER A 1 88 ? 5.112 -38.296 -43.194 1.00 37.50 88 SER A N 1
ATOM 709 C CA . SER A 1 88 ? 4.917 -37.451 -44.378 1.00 37.50 88 SER A CA 1
ATOM 710 C C . SER A 1 88 ? 5.523 -36.085 -44.081 1.00 37.50 88 SER A C 1
ATOM 712 O O . SER A 1 88 ? 4.962 -35.261 -43.366 1.00 37.50 88 SER A O 1
ATOM 714 N N . GLY A 1 89 ? 6.746 -35.898 -44.574 1.00 36.44 89 GLY A N 1
ATOM 715 C CA . GLY A 1 89 ? 7.573 -34.715 -44.389 1.00 36.44 89 GLY A CA 1
ATOM 716 C C . GLY A 1 89 ? 6.984 -33.443 -44.997 1.00 36.44 89 GLY 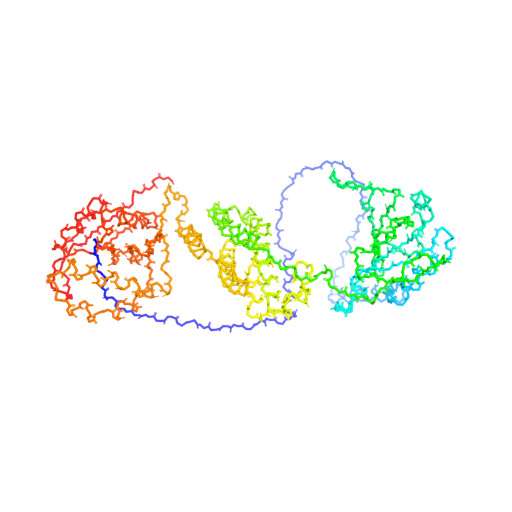A C 1
ATOM 717 O O . GLY A 1 89 ? 7.574 -32.852 -45.901 1.00 36.44 89 GLY A O 1
ATOM 718 N N . VAL A 1 90 ? 5.878 -32.949 -44.440 1.00 40.44 90 VAL A N 1
ATOM 719 C CA . VAL A 1 90 ? 5.657 -31.510 -44.376 1.00 40.44 90 VAL A CA 1
ATOM 720 C C . VAL A 1 90 ? 6.826 -30.993 -43.553 1.00 40.44 90 VAL A C 1
ATOM 722 O O . VAL A 1 90 ? 6.875 -31.178 -42.339 1.00 40.44 90 VAL A O 1
ATOM 725 N N . LYS A 1 91 ? 7.815 -30.403 -44.228 1.00 42.84 91 LYS A N 1
ATOM 726 C CA . LYS A 1 91 ? 8.854 -29.588 -43.603 1.00 42.84 91 LYS A CA 1
ATOM 727 C C . LYS A 1 91 ? 8.169 -28.406 -42.905 1.00 42.84 91 LYS A C 1
ATOM 729 O O . LYS A 1 91 ? 8.254 -27.272 -43.361 1.00 42.84 91 LYS A O 1
ATOM 734 N N . ALA A 1 92 ? 7.511 -28.644 -41.776 1.00 43.78 92 ALA A N 1
ATOM 735 C CA . ALA A 1 92 ? 7.490 -27.677 -40.703 1.00 43.78 92 ALA A CA 1
ATOM 736 C C . ALA A 1 92 ? 8.948 -27.613 -40.254 1.00 43.78 92 ALA A C 1
ATOM 738 O O . ALA A 1 92 ? 9.376 -28.375 -39.388 1.00 43.78 92 ALA A O 1
ATOM 739 N N . GLY A 1 93 ? 9.754 -26.816 -40.965 1.00 44.75 93 GLY A N 1
ATOM 740 C CA . GLY A 1 93 ? 11.102 -26.513 -40.523 1.00 44.75 93 GLY A CA 1
ATOM 741 C C . GLY A 1 93 ? 10.961 -26.106 -39.069 1.00 44.75 93 GLY A C 1
ATOM 742 O O . GLY A 1 93 ? 10.211 -25.175 -38.777 1.00 44.75 93 GLY A O 1
ATOM 743 N N . LYS A 1 94 ? 11.571 -26.867 -38.155 1.00 50.41 94 LYS A N 1
ATOM 744 C CA . LYS A 1 94 ? 11.740 -26.403 -36.784 1.00 50.41 94 LYS A CA 1
ATOM 745 C C . LYS A 1 94 ? 12.413 -25.049 -36.933 1.00 50.41 94 LYS A C 1
ATOM 747 O O . LYS A 1 94 ? 13.573 -24.998 -37.335 1.00 50.41 94 LYS A O 1
ATOM 752 N N . VAL A 1 95 ? 11.661 -23.973 -36.724 1.00 59.28 95 VAL A N 1
ATOM 753 C CA . VAL A 1 95 ? 12.236 -22.638 -36.669 1.00 59.28 95 VAL A CA 1
ATOM 754 C C . VAL A 1 95 ? 12.967 -22.619 -35.337 1.00 59.28 95 VAL A C 1
ATOM 756 O O . VAL A 1 95 ? 12.377 -22.369 -34.292 1.00 59.28 95 VAL A O 1
ATOM 759 N N . LEU A 1 96 ? 14.213 -23.085 -35.364 1.00 79.69 96 LEU A N 1
ATOM 760 C CA . LEU A 1 96 ? 15.097 -23.022 -34.218 1.00 79.69 96 LEU A CA 1
ATOM 761 C C . LEU A 1 96 ? 15.447 -21.548 -34.022 1.00 79.69 96 LEU A C 1
ATOM 763 O O . LEU A 1 96 ? 15.756 -20.860 -34.996 1.00 79.69 96 LEU A O 1
ATOM 767 N N . MET A 1 97 ? 15.357 -21.076 -32.781 1.00 87.12 97 MET A N 1
ATOM 768 C CA . MET A 1 97 ? 15.756 -19.720 -32.426 1.00 87.12 97 MET A CA 1
ATOM 769 C C . MET A 1 97 ? 17.207 -19.492 -32.846 1.00 87.12 97 MET A C 1
ATOM 771 O O . MET A 1 97 ? 18.084 -20.262 -32.446 1.00 87.12 97 MET A O 1
ATOM 775 N N . ARG A 1 98 ? 17.455 -18.454 -33.653 1.00 93.12 98 ARG A N 1
ATOM 776 C CA . ARG A 1 98 ? 18.821 -18.048 -33.995 1.00 93.12 98 ARG A CA 1
ATOM 777 C C . ARG A 1 98 ? 19.543 -17.600 -32.730 1.00 93.12 98 ARG A C 1
ATOM 779 O O . ARG A 1 98 ? 18.975 -16.883 -31.904 1.00 93.12 98 ARG A O 1
ATOM 786 N N . SER A 1 99 ? 20.785 -18.035 -32.587 1.00 92.56 99 SER A N 1
ATOM 787 C CA . SER A 1 99 ? 21.675 -17.662 -31.491 1.00 92.56 99 SER A CA 1
ATOM 788 C C . SER A 1 99 ? 22.042 -16.177 -31.533 1.00 92.56 99 SER A C 1
ATOM 790 O O . SER A 1 99 ? 21.924 -15.519 -32.566 1.00 92.56 99 SER A O 1
ATOM 792 N N . GLU A 1 100 ? 22.556 -15.660 -30.413 1.00 91.56 100 GLU A N 1
ATOM 793 C CA . GLU A 1 100 ? 23.056 -14.281 -30.333 1.00 91.56 100 GLU A CA 1
ATOM 794 C C . GLU A 1 100 ? 24.091 -13.981 -31.409 1.00 91.56 100 GLU A C 1
ATOM 796 O O . GLU A 1 100 ? 24.011 -12.953 -32.071 1.00 91.56 100 GLU A O 1
ATOM 801 N N . LYS A 1 101 ? 25.006 -14.920 -31.653 1.00 92.81 101 LYS A N 1
ATOM 802 C CA . LYS A 1 101 ? 25.998 -14.777 -32.711 1.00 92.81 101 LYS A CA 1
ATOM 803 C C . LYS A 1 101 ? 25.342 -14.652 -34.089 1.00 92.81 101 LYS A C 1
ATOM 805 O O . LYS A 1 101 ? 25.647 -13.717 -34.811 1.00 92.81 101 LYS A O 1
ATOM 810 N N . GLU A 1 102 ? 24.415 -15.546 -34.435 1.00 94.38 102 GLU A N 1
ATOM 811 C CA . GLU A 1 102 ? 23.732 -15.509 -35.738 1.00 94.38 102 GLU A CA 1
ATOM 812 C C . GLU A 1 102 ? 22.920 -14.222 -35.937 1.00 94.38 102 GLU A C 1
ATOM 814 O O . GLU A 1 102 ? 22.880 -13.685 -37.043 1.00 94.38 102 GLU A O 1
ATOM 819 N N . MET A 1 103 ? 22.284 -13.716 -34.878 1.00 95.38 103 MET A N 1
ATOM 820 C CA . MET A 1 103 ? 21.552 -12.450 -34.924 1.00 95.38 103 MET A CA 1
ATOM 821 C C . MET A 1 103 ? 22.492 -11.259 -35.104 1.00 95.38 103 MET A C 1
ATOM 823 O O . MET A 1 103 ? 22.258 -10.435 -35.986 1.00 95.38 103 MET A O 1
ATOM 827 N N . MET A 1 104 ? 23.565 -11.186 -34.317 1.00 94.00 104 MET A N 1
ATOM 828 C CA . MET A 1 104 ? 24.553 -10.108 -34.396 1.00 94.00 104 MET A CA 1
ATOM 829 C C . MET A 1 104 ? 25.275 -10.096 -35.744 1.00 94.00 104 MET A C 1
ATOM 831 O O . MET A 1 104 ? 25.367 -9.041 -36.370 1.00 94.00 104 MET A O 1
ATOM 835 N N . ASP A 1 105 ? 25.703 -11.262 -36.230 1.00 95.56 105 ASP A N 1
ATOM 836 C CA . ASP A 1 105 ? 26.332 -11.412 -37.544 1.00 95.56 105 ASP A CA 1
ATOM 837 C C . ASP A 1 105 ? 25.372 -10.938 -38.643 1.00 95.56 105 ASP A C 1
ATOM 839 O O . ASP A 1 105 ? 25.772 -10.197 -39.537 1.00 95.56 105 ASP A O 1
ATOM 843 N N . ARG A 1 106 ? 24.077 -11.281 -38.549 1.00 96.06 106 ARG A N 1
ATOM 844 C CA . ARG A 1 106 ? 23.072 -10.825 -39.517 1.00 96.06 106 ARG A CA 1
ATOM 845 C C . ARG A 1 106 ? 22.854 -9.313 -39.475 1.00 96.06 106 ARG A C 1
ATOM 847 O O . ARG A 1 106 ? 22.718 -8.697 -40.528 1.00 96.06 106 ARG A O 1
ATOM 854 N N . ILE A 1 107 ? 22.799 -8.723 -38.281 1.00 96.56 107 ILE A N 1
ATOM 855 C CA . ILE A 1 107 ? 22.641 -7.275 -38.093 1.00 96.56 107 ILE A CA 1
ATOM 856 C C . ILE A 1 107 ? 23.834 -6.526 -38.696 1.00 96.56 107 ILE A C 1
ATOM 858 O O . ILE A 1 107 ? 23.643 -5.514 -39.369 1.00 96.56 107 ILE A O 1
ATOM 862 N N . ILE A 1 108 ? 25.052 -7.019 -38.486 1.00 96.31 108 ILE A N 1
ATOM 863 C CA . ILE A 1 108 ? 26.260 -6.396 -39.031 1.00 96.31 108 ILE A CA 1
ATOM 864 C C . ILE A 1 108 ? 26.326 -6.602 -40.550 1.00 96.31 108 ILE A C 1
ATOM 866 O O . ILE A 1 108 ? 26.518 -5.633 -41.273 1.00 96.31 108 ILE A O 1
ATOM 870 N N . GLU A 1 109 ? 26.062 -7.812 -41.055 1.00 96.50 109 GLU A N 1
ATOM 871 C CA . GLU A 1 109 ? 26.101 -8.132 -42.491 1.00 96.50 109 GLU A CA 1
ATOM 872 C C . GLU A 1 109 ? 25.143 -7.250 -43.314 1.00 96.50 109 GLU A C 1
ATOM 874 O O . GLU A 1 109 ? 25.490 -6.794 -44.406 1.00 96.50 109 GLU A O 1
ATOM 879 N N . VAL A 1 110 ? 23.929 -7.006 -42.806 1.00 95.50 110 VAL A N 1
ATOM 880 C CA . VAL A 1 110 ? 22.954 -6.118 -43.461 1.00 95.50 110 VAL A CA 1
ATOM 881 C C . VAL A 1 110 ? 23.499 -4.693 -43.543 1.00 95.50 110 VAL A C 1
ATOM 883 O O . VAL A 1 110 ? 23.450 -4.082 -44.610 1.00 95.50 110 VAL A O 1
ATOM 886 N N . ALA A 1 111 ? 24.064 -4.187 -42.446 1.00 95.56 111 ALA A N 1
ATOM 887 C CA . ALA A 1 111 ? 24.643 -2.852 -42.399 1.00 95.56 111 ALA A CA 1
ATOM 888 C C . ALA A 1 111 ? 25.906 -2.718 -43.261 1.00 95.56 111 ALA A C 1
ATOM 890 O O . ALA A 1 111 ? 26.124 -1.677 -43.869 1.00 95.56 111 ALA A O 1
ATOM 891 N N . GLU A 1 112 ? 26.740 -3.754 -43.355 1.00 94.94 112 GLU A N 1
ATOM 892 C CA . GLU A 1 112 ? 27.930 -3.750 -44.208 1.00 94.94 112 GLU A CA 1
ATOM 893 C C . GLU A 1 112 ? 27.565 -3.651 -45.691 1.00 94.94 112 GLU A C 1
ATOM 895 O O . GLU A 1 112 ? 28.169 -2.852 -46.403 1.00 94.94 112 GLU A O 1
ATOM 900 N N . LYS A 1 113 ? 26.554 -4.407 -46.140 1.00 95.19 113 LYS A N 1
ATOM 901 C CA . LYS A 1 113 ? 26.136 -4.459 -47.551 1.00 95.19 113 LYS A CA 1
ATOM 902 C C . LYS A 1 113 ? 25.347 -3.241 -48.020 1.00 95.19 113 LYS A C 1
ATOM 904 O O . LYS A 1 113 ? 25.350 -2.957 -49.215 1.00 95.19 113 LYS A O 1
ATOM 909 N N . ASP A 1 114 ? 24.636 -2.566 -47.123 1.00 95.00 114 ASP A N 1
ATOM 910 C CA . ASP A 1 114 ? 23.869 -1.372 -47.471 1.00 95.00 114 ASP A CA 1
ATOM 911 C C . ASP A 1 114 ? 24.747 -0.118 -47.344 1.00 95.00 114 ASP A C 1
ATOM 913 O O . ASP A 1 114 ? 25.157 0.274 -46.250 1.00 95.00 114 ASP A O 1
ATOM 917 N N . GLU A 1 115 ? 25.057 0.523 -48.473 1.00 94.19 115 GLU A N 1
ATOM 918 C CA . GLU A 1 115 ? 25.903 1.727 -48.521 1.00 94.19 115 GLU A CA 1
ATOM 919 C C . GLU A 1 115 ? 25.285 2.937 -47.809 1.00 94.19 115 GLU A C 1
ATOM 921 O O . GLU A 1 115 ? 26.014 3.833 -47.366 1.00 94.19 115 GLU A O 1
ATOM 926 N N . ARG A 1 116 ? 23.953 2.946 -47.654 1.00 95.38 116 ARG A N 1
ATOM 927 C CA . ARG A 1 116 ? 23.229 3.991 -46.921 1.00 95.38 116 ARG A CA 1
ATOM 928 C C . ARG A 1 116 ? 23.472 3.898 -45.420 1.00 95.38 116 ARG A C 1
ATOM 930 O O . ARG A 1 116 ? 23.352 4.905 -44.728 1.00 95.38 116 ARG A O 1
ATOM 937 N N . VAL A 1 117 ? 23.822 2.716 -44.904 1.00 96.38 117 VAL A N 1
ATOM 938 C CA . VAL A 1 117 ? 24.167 2.512 -43.492 1.00 96.38 117 VAL A CA 1
ATOM 939 C C . VAL A 1 117 ? 25.659 2.779 -43.301 1.00 96.38 117 VAL A C 1
ATOM 941 O O . VAL A 1 117 ? 26.517 2.099 -43.871 1.00 96.38 117 VAL A O 1
ATOM 944 N N . ARG A 1 118 ? 25.973 3.786 -42.485 1.00 96.00 118 ARG A N 1
ATOM 945 C CA . ARG A 1 118 ? 27.338 4.250 -42.196 1.00 96.00 118 ARG A CA 1
ATOM 946 C C . ARG A 1 118 ? 27.882 3.733 -40.868 1.00 96.00 118 ARG A C 1
ATOM 948 O O . ARG A 1 118 ? 29.091 3.572 -40.722 1.00 96.00 118 ARG A O 1
ATOM 955 N N . GLY A 1 119 ? 27.004 3.413 -39.923 1.00 94.69 119 GLY A N 1
ATOM 956 C CA . GLY A 1 119 ? 27.394 2.880 -38.623 1.00 94.69 119 GLY A CA 1
ATOM 957 C C . GLY A 1 119 ? 26.278 2.099 -37.948 1.00 94.69 119 GLY A C 1
ATOM 958 O O . GLY A 1 119 ? 25.107 2.220 -38.304 1.00 94.69 119 GLY A O 1
ATOM 959 N N . VAL A 1 120 ? 26.659 1.289 -36.967 1.00 95.44 120 VAL A N 1
ATOM 960 C CA . VAL A 1 120 ? 25.755 0.508 -36.127 1.00 95.44 120 VAL A CA 1
ATOM 961 C C . VAL A 1 120 ? 26.237 0.573 -34.690 1.00 95.44 120 VAL A C 1
ATOM 963 O O . VAL A 1 120 ? 27.395 0.263 -34.403 1.00 95.44 120 VAL A O 1
ATOM 966 N N . TYR A 1 121 ? 25.333 0.892 -33.775 1.00 93.75 121 TYR A N 1
ATOM 967 C CA . TYR A 1 121 ? 25.557 0.717 -32.348 1.00 93.75 121 TYR A CA 1
ATOM 968 C C . TYR A 1 121 ? 24.365 0.013 -31.703 1.00 93.75 121 TYR A C 1
ATOM 970 O O . TYR A 1 121 ? 23.261 -0.003 -32.244 1.00 93.75 121 TYR A O 1
ATOM 978 N N . MET A 1 122 ? 24.617 -0.632 -30.571 1.00 93.00 122 MET A N 1
ATOM 979 C CA . MET A 1 122 ? 23.621 -1.341 -29.777 1.00 93.00 122 MET A CA 1
ATOM 980 C C . MET A 1 122 ? 23.526 -0.697 -28.404 1.00 93.00 122 MET A C 1
ATOM 982 O O . MET A 1 122 ? 24.550 -0.304 -27.840 1.00 93.00 122 MET A O 1
ATOM 986 N N . SER A 1 123 ? 22.315 -0.631 -27.866 1.00 88.69 123 SER A N 1
ATOM 987 C CA . SER A 1 123 ? 22.049 -0.175 -26.505 1.00 88.69 123 SER A CA 1
ATOM 988 C C . SER A 1 123 ? 21.278 -1.228 -25.697 1.00 88.69 123 SER A C 1
ATOM 990 O O . SER A 1 123 ? 21.195 -2.397 -26.087 1.00 88.69 123 SER A O 1
ATOM 992 N N . GLY A 1 124 ? 20.768 -0.849 -24.524 1.00 85.75 124 GLY A N 1
ATOM 993 C CA . GLY A 1 124 ? 19.809 -1.658 -23.779 1.00 85.75 124 GLY A CA 1
ATOM 994 C C . GLY A 1 124 ? 20.416 -2.787 -22.943 1.00 85.75 124 GLY A C 1
ATOM 995 O O . GLY A 1 124 ? 21.557 -2.752 -22.489 1.00 85.75 124 GLY A O 1
ATOM 996 N N . SER A 1 125 ? 19.614 -3.811 -22.646 1.00 85.44 125 SER A N 1
ATOM 997 C CA . SER A 1 125 ? 19.997 -4.799 -21.620 1.00 85.44 125 SER A CA 1
ATOM 998 C C . SER A 1 125 ? 21.177 -5.694 -22.017 1.00 85.44 125 SER A C 1
ATOM 1000 O O . SER A 1 125 ? 21.853 -6.225 -21.138 1.00 85.44 125 SER A O 1
ATOM 1002 N N . ARG A 1 126 ? 21.450 -5.847 -23.320 1.00 89.06 126 ARG A N 1
ATOM 1003 C CA . ARG A 1 126 ? 22.544 -6.684 -23.844 1.00 89.06 126 ARG A CA 1
ATOM 1004 C C . ARG A 1 126 ? 23.924 -6.048 -23.690 1.00 89.06 126 ARG A C 1
ATOM 1006 O O . ARG A 1 126 ? 24.922 -6.767 -23.683 1.00 89.06 126 ARG A O 1
ATOM 1013 N N . THR A 1 127 ? 23.999 -4.726 -23.553 1.00 85.81 127 THR A N 1
ATOM 1014 C CA . THR A 1 127 ? 25.255 -4.011 -23.281 1.00 85.81 127 THR A CA 1
ATOM 1015 C C . THR A 1 127 ? 25.551 -3.919 -21.784 1.00 85.81 127 THR A C 1
ATOM 1017 O O . THR A 1 127 ? 26.702 -3.711 -21.408 1.00 85.81 127 THR A O 1
ATOM 1020 N N . ASN A 1 128 ? 24.548 -4.129 -20.923 1.00 85.38 128 ASN A N 1
ATOM 1021 C CA . ASN A 1 128 ? 24.700 -4.053 -19.475 1.00 85.38 128 ASN A CA 1
ATOM 1022 C C . ASN A 1 128 ? 25.372 -5.317 -18.898 1.00 85.38 128 ASN A C 1
ATOM 1024 O O . ASN A 1 128 ? 24.768 -6.393 -18.924 1.00 85.38 128 ASN A O 1
ATOM 1028 N N . PRO A 1 129 ? 26.577 -5.213 -18.303 1.00 83.69 129 PRO A N 1
ATOM 1029 C CA . PRO A 1 129 ? 27.268 -6.363 -17.717 1.00 83.69 129 PRO A CA 1
ATOM 1030 C C . PRO A 1 129 ? 26.563 -6.937 -16.475 1.00 83.69 129 PRO A C 1
ATOM 1032 O O . PRO A 1 129 ? 26.757 -8.110 -16.159 1.00 83.69 129 PRO A O 1
ATOM 1035 N N . ASN A 1 130 ? 25.737 -6.140 -15.790 1.00 83.25 130 ASN A N 1
ATOM 1036 C CA . ASN A 1 130 ? 25.009 -6.525 -14.578 1.00 83.25 130 ASN A CA 1
ATOM 1037 C C . ASN A 1 130 ? 23.607 -7.088 -14.872 1.00 83.25 130 ASN A C 1
ATOM 1039 O O . ASN A 1 130 ? 22.931 -7.587 -13.963 1.00 83.25 130 ASN A O 1
ATOM 1043 N N . ALA A 1 131 ? 23.133 -6.999 -16.119 1.00 84.06 131 ALA A N 1
ATOM 1044 C CA . ALA A 1 131 ? 21.841 -7.549 -16.503 1.00 84.06 131 ALA A CA 1
ATOM 1045 C C . ALA A 1 131 ? 21.922 -9.082 -16.662 1.00 84.06 131 ALA A C 1
ATOM 1047 O O . ALA A 1 131 ? 22.898 -9.600 -17.211 1.00 84.06 131 ALA A O 1
ATOM 1048 N N . PRO A 1 132 ? 20.903 -9.834 -16.201 1.00 85.19 132 PRO A N 1
ATOM 1049 C CA . PRO A 1 132 ? 20.838 -11.268 -16.441 1.00 85.19 132 PRO A CA 1
ATOM 1050 C C . PRO A 1 132 ? 20.710 -11.538 -17.942 1.00 85.19 132 PRO A C 1
ATOM 1052 O O . PRO A 1 132 ? 20.001 -10.822 -18.648 1.00 85.19 132 PRO A O 1
ATOM 1055 N N . ARG A 1 133 ? 21.398 -12.582 -18.411 1.00 87.62 133 ARG A N 1
ATOM 1056 C CA . ARG A 1 133 ? 21.298 -13.040 -19.796 1.00 87.62 133 ARG A CA 1
ATOM 1057 C C . ARG A 1 133 ? 20.276 -14.156 -19.918 1.00 87.62 133 ARG A C 1
ATOM 1059 O O . ARG A 1 133 ? 20.372 -15.150 -19.198 1.00 87.62 133 ARG A O 1
ATOM 1066 N N . ASP A 1 134 ? 19.337 -14.005 -20.842 1.00 89.38 134 ASP A N 1
ATOM 1067 C CA . ASP A 1 134 ? 18.296 -14.992 -21.120 1.00 89.38 134 ASP A CA 1
ATOM 1068 C C . ASP A 1 134 ? 17.825 -14.941 -22.586 1.00 89.38 134 ASP A C 1
ATOM 1070 O O . ASP A 1 134 ? 18.296 -14.140 -23.396 1.00 89.38 134 ASP A O 1
ATOM 1074 N N . ILE A 1 135 ? 16.915 -15.851 -22.939 1.00 89.12 135 ILE A N 1
ATOM 1075 C CA . ILE A 1 135 ? 16.390 -16.017 -24.303 1.00 89.12 135 ILE A CA 1
ATOM 1076 C C . ILE A 1 135 ? 15.397 -14.920 -24.729 1.00 89.12 135 ILE A C 1
ATOM 1078 O O . ILE A 1 135 ? 14.988 -14.900 -25.883 1.00 89.12 135 ILE A O 1
ATOM 1082 N N . PHE A 1 136 ? 14.983 -14.034 -23.825 1.00 89.25 136 PHE A N 1
ATOM 1083 C CA . PHE A 1 136 ? 14.028 -12.954 -24.083 1.00 89.25 136 PHE A CA 1
ATOM 1084 C C . PHE A 1 136 ? 14.684 -11.571 -24.080 1.00 89.25 136 PHE A C 1
ATOM 1086 O O . PHE A 1 136 ? 13.983 -10.563 -24.094 1.00 89.25 136 PHE A O 1
ATOM 1093 N N . GLN A 1 137 ? 16.017 -11.493 -24.077 1.00 90.62 137 GLN A N 1
ATOM 1094 C CA . GLN A 1 137 ? 16.698 -10.223 -24.288 1.00 90.62 137 GLN A CA 1
ATOM 1095 C C . GLN A 1 137 ? 16.518 -9.742 -25.731 1.00 90.62 137 GLN A C 1
ATOM 1097 O O . GLN A 1 137 ? 16.971 -10.390 -26.681 1.00 90.62 137 GLN A O 1
ATOM 1102 N N . ASP A 1 138 ? 15.923 -8.567 -25.876 1.00 92.81 138 ASP A N 1
ATOM 1103 C CA . ASP A 1 138 ? 15.749 -7.890 -27.158 1.00 92.81 138 ASP A CA 1
ATOM 1104 C C . ASP A 1 138 ? 17.089 -7.351 -27.694 1.00 92.81 138 ASP A C 1
ATOM 1106 O O . ASP A 1 138 ? 18.062 -7.198 -26.947 1.00 92.81 138 ASP A O 1
ATOM 1110 N N . TYR A 1 139 ? 17.162 -7.104 -29.004 1.00 95.25 139 TYR A N 1
ATOM 1111 C CA . TYR A 1 139 ? 18.283 -6.405 -29.640 1.00 95.25 139 TYR A CA 1
ATOM 1112 C C . TYR A 1 139 ? 17.876 -4.955 -29.915 1.00 95.25 139 TYR A C 1
ATOM 1114 O O . TYR A 1 139 ? 17.190 -4.690 -30.903 1.00 95.25 139 TYR A O 1
ATOM 1122 N N . ASP A 1 140 ? 18.309 -4.034 -29.056 1.00 95.06 140 ASP A N 1
ATOM 1123 C CA . ASP A 1 140 ? 18.138 -2.591 -29.239 1.00 95.06 140 ASP A CA 1
ATOM 1124 C C . ASP A 1 140 ? 19.245 -2.062 -30.166 1.00 95.06 140 ASP A C 1
ATOM 1126 O O . ASP A 1 140 ? 20.372 -1.805 -29.736 1.00 95.06 140 ASP A O 1
ATOM 1130 N N . ILE A 1 141 ? 18.956 -1.965 -31.465 1.00 96.50 141 ILE A N 1
ATOM 1131 C CA . ILE A 1 141 ? 19.935 -1.631 -32.508 1.00 96.50 141 ILE A CA 1
ATOM 1132 C C . ILE A 1 141 ? 19.646 -0.255 -33.085 1.00 96.50 141 ILE A C 1
ATOM 1134 O O . ILE A 1 141 ? 18.504 0.069 -33.404 1.00 96.50 141 ILE A O 1
ATOM 1138 N N . VAL A 1 142 ? 20.698 0.523 -33.322 1.00 95.69 142 VAL A N 1
ATOM 1139 C CA . VAL A 1 142 ? 20.616 1.768 -34.079 1.00 95.69 142 VAL A CA 1
ATOM 1140 C C . VAL A 1 142 ? 21.494 1.692 -35.320 1.00 95.69 142 VAL A C 1
ATOM 1142 O O . VAL A 1 142 ? 22.693 1.429 -35.232 1.00 95.69 142 VAL A O 1
ATOM 1145 N N . TYR A 1 143 ? 20.892 1.938 -36.481 1.00 97.00 143 TYR A N 1
ATOM 1146 C CA . TYR A 1 143 ? 21.588 2.145 -37.747 1.00 97.00 143 TYR A CA 1
ATOM 1147 C C . TYR A 1 143 ? 21.729 3.637 -38.014 1.00 97.00 143 TYR A C 1
ATOM 1149 O O . TYR A 1 143 ? 20.740 4.362 -38.128 1.00 97.00 143 TYR A O 1
ATOM 1157 N N . VAL A 1 144 ? 22.974 4.079 -38.153 1.00 96.31 144 VAL A N 1
ATOM 1158 C CA . VAL A 1 144 ? 23.308 5.438 -38.569 1.00 96.31 144 VAL A CA 1
ATOM 1159 C C . VAL A 1 144 ? 23.278 5.478 -40.088 1.00 96.31 144 VAL A C 1
ATOM 1161 O O . VAL A 1 144 ? 24.079 4.798 -40.734 1.00 96.31 144 VAL A O 1
ATOM 1164 N N . VAL A 1 145 ? 22.342 6.232 -40.657 1.00 96.31 145 VAL A N 1
ATOM 1165 C CA . VAL A 1 145 ? 22.056 6.242 -42.097 1.00 96.31 145 VAL A CA 1
ATOM 1166 C C . VAL A 1 145 ? 22.269 7.615 -42.726 1.00 96.31 145 VAL A C 1
ATOM 1168 O O . VAL A 1 145 ? 22.178 8.643 -42.055 1.00 96.31 145 VAL A O 1
ATOM 1171 N N . THR A 1 146 ? 22.554 7.630 -44.029 1.00 93.31 146 THR A N 1
ATOM 1172 C CA . THR A 1 146 ? 22.672 8.862 -44.826 1.00 93.31 146 THR A CA 1
ATOM 1173 C C . THR A 1 146 ? 21.331 9.554 -45.029 1.00 93.31 146 THR A C 1
ATOM 1175 O O . THR A 1 146 ? 21.262 10.779 -45.010 1.00 93.31 146 THR A O 1
ATOM 1178 N N . ASP A 1 147 ? 20.269 8.772 -45.211 1.00 92.50 147 ASP A N 1
ATOM 1179 C CA . ASP A 1 147 ? 18.901 9.247 -45.367 1.00 92.50 147 ASP A CA 1
ATOM 1180 C C . ASP A 1 147 ? 17.923 8.219 -44.782 1.00 92.50 147 ASP A C 1
ATOM 1182 O O . ASP A 1 147 ? 18.144 7.013 -44.873 1.00 92.50 147 ASP A O 1
ATOM 1186 N N . ILE A 1 148 ? 16.852 8.697 -44.147 1.00 93.06 148 ILE A N 1
ATOM 1187 C CA . ILE A 1 148 ? 15.819 7.843 -43.539 1.00 93.06 148 ILE A CA 1
ATOM 1188 C C . ILE A 1 148 ? 14.679 7.572 -44.532 1.00 93.06 148 ILE A C 1
ATOM 1190 O O . ILE A 1 148 ? 14.063 6.503 -44.511 1.00 93.06 148 ILE A O 1
ATOM 1194 N N . SER A 1 149 ? 14.396 8.525 -45.421 1.00 92.38 149 SER A N 1
ATOM 1195 C CA . SER A 1 149 ? 13.248 8.480 -46.328 1.00 92.38 149 SER A CA 1
ATOM 1196 C C . SER A 1 149 ? 13.297 7.294 -47.291 1.00 92.38 149 SER A C 1
ATOM 1198 O O . SER A 1 149 ? 12.272 6.632 -47.455 1.00 92.38 149 SER A O 1
ATOM 1200 N N . SER A 1 150 ? 14.470 6.918 -47.825 1.00 93.56 150 SER A N 1
ATOM 1201 C CA . SER A 1 150 ? 14.565 5.751 -48.719 1.00 93.56 150 SER A CA 1
ATOM 1202 C C . SER A 1 150 ? 14.180 4.438 -48.030 1.00 93.56 150 SER A C 1
ATOM 1204 O O . SER A 1 150 ? 13.603 3.549 -48.657 1.00 93.56 150 SER A O 1
ATOM 1206 N N . PHE A 1 151 ? 14.439 4.313 -46.726 1.00 93.81 151 PHE A N 1
ATOM 1207 C CA . PHE A 1 151 ? 14.030 3.153 -45.933 1.00 93.81 151 PHE A CA 1
ATOM 1208 C C . PHE A 1 151 ? 12.533 3.167 -45.604 1.00 93.81 151 PHE A C 1
ATOM 1210 O O . PHE A 1 151 ? 11.913 2.111 -45.497 1.00 93.81 151 PHE A O 1
ATOM 1217 N N . ARG A 1 152 ? 11.931 4.348 -45.429 1.00 90.81 152 ARG A N 1
ATOM 1218 C CA . ARG A 1 152 ? 10.489 4.479 -45.152 1.00 90.81 152 ARG A CA 1
ATOM 1219 C C . ARG A 1 152 ? 9.640 4.176 -46.384 1.00 90.81 152 ARG A C 1
ATOM 1221 O O . ARG A 1 152 ? 8.544 3.624 -46.252 1.00 90.81 152 ARG A O 1
ATOM 1228 N N . GLU A 1 153 ? 10.139 4.542 -47.560 1.00 91.12 153 GLU A N 1
ATOM 1229 C CA . GLU A 1 153 ? 9.487 4.290 -48.844 1.00 91.12 153 GLU A CA 1
ATOM 1230 C C . GLU A 1 153 ? 9.538 2.802 -49.224 1.00 91.12 153 GLU A C 1
ATOM 1232 O O . GLU A 1 153 ? 8.507 2.228 -49.585 1.00 91.12 153 GLU A O 1
ATOM 1237 N N . ASP A 1 154 ? 10.691 2.140 -49.062 1.00 92.25 154 ASP A N 1
ATOM 1238 C CA . ASP A 1 154 ? 10.826 0.698 -49.299 1.00 92.25 154 ASP A CA 1
ATOM 1239 C C . ASP A 1 154 ? 10.466 -0.134 -48.063 1.00 92.25 154 ASP A C 1
ATOM 1241 O O . ASP A 1 154 ? 11.317 -0.646 -47.351 1.00 92.25 154 ASP A O 1
ATOM 1245 N N . ARG A 1 155 ? 9.183 -0.378 -47.812 1.00 86.88 155 ARG A N 1
ATOM 1246 C CA . ARG A 1 155 ? 8.782 -1.182 -46.639 1.00 86.88 155 ARG A CA 1
ATOM 1247 C C . ARG A 1 155 ? 9.318 -2.625 -46.621 1.00 86.88 155 ARG A C 1
ATOM 1249 O O . ARG A 1 155 ? 9.215 -3.270 -45.577 1.00 86.88 155 ARG A O 1
ATOM 1256 N N . GLY A 1 156 ? 9.831 -3.145 -47.739 1.00 90.19 156 GLY A N 1
ATOM 1257 C CA . GLY A 1 156 ? 10.341 -4.511 -47.862 1.00 90.19 156 GLY A CA 1
ATOM 1258 C C . GLY A 1 156 ? 11.782 -4.689 -47.381 1.00 90.19 156 GLY A C 1
ATOM 1259 O O . GLY A 1 156 ? 12.171 -5.818 -47.087 1.00 90.19 156 GLY A O 1
ATOM 1260 N N . TRP A 1 157 ? 12.570 -3.614 -47.237 1.00 93.94 157 TRP A N 1
ATOM 1261 C CA . TRP A 1 157 ? 14.006 -3.720 -46.926 1.00 93.94 157 TRP A CA 1
ATOM 1262 C C . TRP A 1 157 ? 14.287 -4.527 -45.648 1.00 93.94 157 TRP A C 1
ATOM 1264 O O . TRP A 1 157 ? 15.254 -5.277 -45.577 1.00 93.94 157 TRP A O 1
ATOM 1274 N N . ILE A 1 158 ? 13.399 -4.445 -44.657 1.00 93.75 158 ILE A N 1
ATOM 1275 C CA . ILE A 1 158 ? 13.479 -5.165 -43.377 1.00 93.75 158 ILE A CA 1
ATOM 1276 C C . ILE A 1 158 ? 13.248 -6.686 -43.483 1.00 93.75 158 ILE A C 1
ATOM 1278 O O . ILE A 1 158 ? 13.479 -7.415 -42.513 1.00 93.75 158 ILE A O 1
ATOM 1282 N N . ASP A 1 159 ? 12.811 -7.209 -44.635 1.00 93.88 159 ASP A N 1
ATOM 1283 C CA . ASP A 1 159 ? 12.687 -8.658 -44.882 1.00 93.88 159 ASP A CA 1
ATOM 1284 C C . ASP A 1 159 ? 14.023 -9.391 -44.787 1.00 93.88 159 ASP A C 1
ATOM 1286 O O . ASP A 1 159 ? 14.064 -10.582 -44.462 1.00 93.88 159 ASP A O 1
ATOM 1290 N N . VAL A 1 160 ? 15.127 -8.663 -44.956 1.00 94.31 160 VAL A N 1
ATOM 1291 C CA . VAL A 1 160 ? 16.485 -9.190 -44.809 1.00 94.31 160 VAL A CA 1
ATOM 1292 C C . VAL A 1 160 ? 16.754 -9.762 -43.417 1.00 94.31 160 VAL A C 1
ATOM 1294 O O . VAL A 1 160 ? 17.551 -10.691 -43.297 1.00 94.31 160 VAL A O 1
ATOM 1297 N N . PHE A 1 161 ? 16.080 -9.291 -42.365 1.00 94.62 161 PHE A N 1
ATOM 1298 C CA . PHE A 1 161 ? 16.278 -9.808 -41.006 1.00 94.62 161 PHE A CA 1
ATOM 1299 C C . PHE A 1 161 ? 15.574 -11.143 -40.752 1.00 94.62 161 PHE A C 1
ATOM 1301 O O . PHE A 1 161 ? 15.814 -11.780 -39.727 1.00 94.62 161 PHE A O 1
ATOM 1308 N N . GLY A 1 162 ? 14.741 -11.603 -41.686 1.00 93.3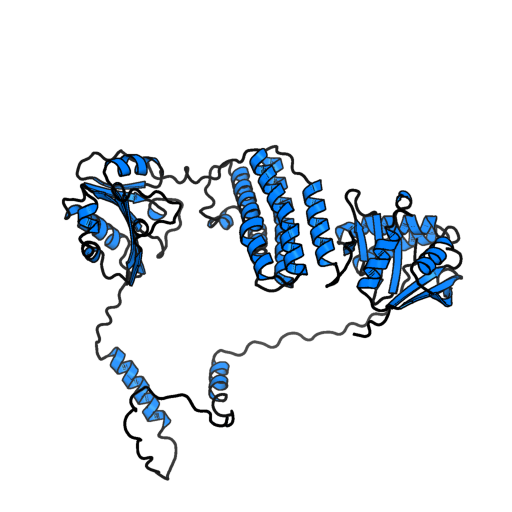1 162 GLY A N 1
ATOM 1309 C CA . GLY A 1 162 ? 14.043 -12.879 -41.618 1.00 93.31 162 GLY A CA 1
ATOM 1310 C C . GLY A 1 162 ? 12.534 -12.736 -41.447 1.00 93.31 162 GLY A C 1
ATOM 1311 O O . GLY A 1 162 ? 11.966 -11.644 -41.427 1.00 93.31 162 GLY A O 1
ATOM 1312 N N . ARG A 1 163 ? 11.863 -13.885 -41.334 1.00 94.50 163 ARG A N 1
ATOM 1313 C CA . ARG A 1 163 ? 10.400 -13.958 -41.278 1.00 94.50 163 ARG A CA 1
ATOM 1314 C C . ARG A 1 163 ? 9.869 -13.341 -39.980 1.00 94.50 163 ARG A C 1
ATOM 1316 O O . ARG A 1 163 ? 10.102 -13.884 -38.900 1.00 94.50 163 ARG A O 1
ATOM 1323 N N . ARG A 1 164 ? 9.106 -12.254 -40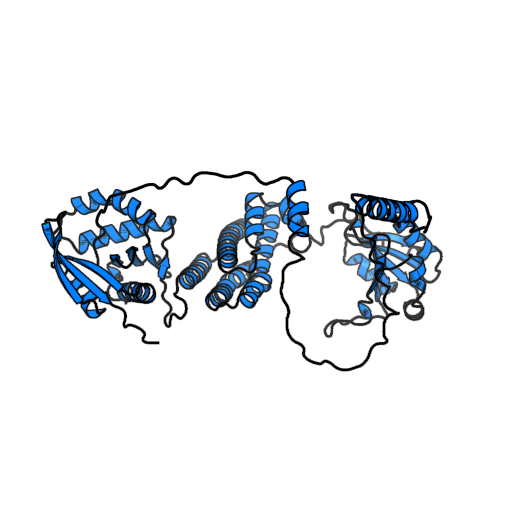.097 1.00 94.88 164 ARG A N 1
ATOM 1324 C CA . ARG A 1 164 ? 8.427 -11.570 -38.982 1.00 94.88 164 ARG A CA 1
ATOM 1325 C C . ARG A 1 164 ? 7.057 -12.188 -38.684 1.00 94.88 164 ARG A C 1
ATOM 1327 O O . ARG A 1 164 ? 6.406 -12.717 -39.585 1.00 94.88 164 ARG A O 1
ATOM 1334 N N . LEU A 1 165 ? 6.631 -12.126 -37.424 1.00 95.38 165 LEU A N 1
ATOM 1335 C CA . LEU A 1 165 ? 5.271 -12.468 -36.985 1.00 95.38 165 LEU A CA 1
ATOM 1336 C C . LEU A 1 165 ? 4.373 -11.232 -36.966 1.00 95.38 165 LEU A C 1
ATOM 1338 O O . LEU A 1 165 ? 3.273 -11.261 -37.508 1.00 95.38 165 LEU A O 1
ATOM 1342 N N . TYR A 1 166 ? 4.856 -10.156 -36.350 1.00 94.94 166 TYR A N 1
ATOM 1343 C CA . TYR A 1 166 ? 4.197 -8.856 -36.291 1.00 94.94 166 TYR A CA 1
ATOM 1344 C C . TYR A 1 166 ? 5.244 -7.756 -36.094 1.00 94.94 166 TYR A C 1
ATOM 1346 O O . TYR A 1 166 ? 6.412 -8.032 -35.806 1.00 94.94 166 TYR A O 1
ATOM 1354 N N . MET A 1 167 ? 4.825 -6.508 -36.293 1.00 94.38 167 MET A N 1
ATOM 1355 C CA . MET A 1 167 ? 5.709 -5.351 -36.247 1.00 94.38 167 MET A CA 1
ATOM 1356 C C . MET A 1 167 ? 4.940 -4.076 -35.898 1.00 94.38 167 MET A C 1
ATOM 1358 O O . MET A 1 167 ? 3.762 -3.958 -36.238 1.00 94.38 167 MET A O 1
ATOM 1362 N N . GLN A 1 168 ? 5.626 -3.120 -35.272 1.00 93.19 168 GLN A N 1
ATOM 1363 C CA . GLN A 1 168 ? 5.123 -1.775 -34.998 1.00 93.19 168 GLN A CA 1
ATOM 1364 C C . GLN A 1 168 ? 6.064 -0.706 -35.574 1.00 93.19 168 GLN A C 1
ATOM 1366 O O . GLN A 1 168 ? 7.284 -0.850 -35.515 1.00 93.19 168 GLN A O 1
ATOM 1371 N N . TYR A 1 169 ? 5.472 0.377 -36.084 1.00 90.94 169 TYR A N 1
ATOM 1372 C CA . TYR A 1 169 ? 6.154 1.614 -36.468 1.00 90.94 169 TYR A CA 1
ATOM 1373 C C . TYR A 1 169 ? 5.829 2.698 -35.427 1.00 90.94 169 TYR A C 1
ATOM 1375 O O . TYR A 1 169 ? 4.840 3.412 -35.613 1.00 90.94 169 TYR A O 1
ATOM 1383 N N . PRO A 1 170 ? 6.570 2.790 -34.306 1.00 87.81 170 PRO A N 1
ATOM 1384 C CA . PRO A 1 170 ? 6.261 3.729 -33.223 1.00 87.81 170 PRO A CA 1
ATOM 1385 C C . PRO A 1 170 ? 6.118 5.170 -33.727 1.00 87.81 170 PRO A C 1
ATOM 1387 O O . PRO A 1 170 ? 5.159 5.852 -33.384 1.00 87.81 170 PRO A O 1
ATOM 1390 N N . ASP A 1 171 ? 6.987 5.574 -34.651 1.00 87.94 171 ASP A N 1
ATOM 1391 C CA . ASP A 1 171 ? 7.062 6.957 -35.123 1.00 87.94 171 ASP A CA 1
ATOM 1392 C C . ASP A 1 171 ? 6.071 7.278 -36.261 1.00 87.94 171 ASP A C 1
ATOM 1394 O O . ASP A 1 171 ? 5.906 8.432 -36.643 1.00 87.94 171 ASP A O 1
ATOM 1398 N N . ALA A 1 172 ? 5.382 6.275 -36.826 1.00 86.06 172 ALA A N 1
ATOM 1399 C CA . ALA A 1 172 ? 4.345 6.502 -37.844 1.00 86.06 172 ALA A CA 1
ATOM 1400 C C . ALA A 1 172 ? 3.010 6.965 -37.245 1.00 86.06 172 ALA A C 1
ATOM 1402 O O . ALA A 1 172 ? 2.178 7.538 -37.947 1.00 86.06 172 ALA A O 1
ATOM 1403 N N . MET A 1 173 ? 2.782 6.643 -35.974 1.00 81.19 173 MET A N 1
ATOM 1404 C CA . MET A 1 173 ? 1.570 6.971 -35.230 1.00 81.19 173 MET A CA 1
ATOM 1405 C C . MET A 1 173 ? 1.982 7.411 -33.819 1.00 81.19 173 MET A C 1
ATOM 1407 O O . MET A 1 173 ? 1.725 6.669 -32.866 1.00 81.19 173 MET A O 1
ATOM 1411 N N . PRO A 1 174 ? 2.654 8.574 -33.688 1.00 80.38 174 PRO A N 1
ATOM 1412 C CA . PRO A 1 174 ? 3.065 9.089 -32.389 1.00 80.38 174 PRO A CA 1
ATOM 1413 C C . PRO A 1 174 ? 1.847 9.348 -31.505 1.00 80.38 174 PRO A C 1
ATOM 1415 O O . PRO A 1 174 ? 0.735 9.598 -31.991 1.00 80.38 174 PRO A O 1
ATOM 1418 N N . MET A 1 175 ? 2.054 9.329 -30.190 1.00 76.88 175 MET A N 1
ATOM 1419 C CA . MET A 1 175 ? 1.017 9.793 -29.273 1.00 76.88 175 MET A CA 1
ATOM 1420 C C . MET A 1 175 ? 0.769 11.299 -29.484 1.00 76.88 175 MET A C 1
ATOM 1422 O O . MET A 1 175 ? 1.697 12.018 -29.847 1.00 76.88 175 MET A O 1
ATOM 1426 N N . PRO A 1 176 ? -0.444 11.831 -29.222 1.00 78.31 176 PRO A N 1
ATOM 1427 C CA . PRO A 1 176 ? -0.770 13.238 -29.501 1.00 78.31 176 PRO A CA 1
ATOM 1428 C C . PRO A 1 176 ? 0.138 14.286 -28.835 1.00 78.31 176 PRO A C 1
ATOM 1430 O O . PRO A 1 176 ? 0.114 15.446 -29.229 1.00 78.31 176 PRO A O 1
ATOM 1433 N N . TRP A 1 177 ? 0.884 13.898 -27.800 1.00 75.81 177 TRP A N 1
ATOM 1434 C CA . TRP A 1 177 ? 1.794 14.749 -27.028 1.00 75.81 177 TRP A CA 1
ATOM 1435 C C . TRP A 1 177 ? 3.281 14.485 -27.317 1.00 75.81 177 TRP A C 1
ATOM 1437 O O . TRP A 1 177 ? 4.132 15.070 -26.654 1.00 75.81 177 TRP A O 1
ATOM 1447 N N . GLU A 1 178 ? 3.610 13.588 -28.249 1.00 75.25 178 GLU A N 1
ATOM 1448 C CA . GLU A 1 178 ? 4.991 13.301 -28.644 1.00 75.25 178 GLU A CA 1
ATOM 1449 C C . GLU A 1 178 ? 5.352 14.079 -29.911 1.00 75.25 178 GLU A C 1
ATOM 1451 O O . GLU A 1 178 ? 4.765 13.882 -30.975 1.00 75.25 178 GLU A O 1
ATOM 1456 N N . GLU A 1 179 ? 6.353 14.950 -29.802 1.00 74.31 179 GLU A N 1
ATOM 1457 C CA . GLU A 1 179 ? 7.007 15.548 -30.963 1.00 74.31 179 GLU A CA 1
ATOM 1458 C C . GLU A 1 179 ? 8.097 14.590 -31.449 1.00 74.31 179 GLU A C 1
ATOM 1460 O O . GLU A 1 179 ? 9.144 14.447 -30.817 1.00 74.31 179 GLU A O 1
ATOM 1465 N N . ILE A 1 180 ? 7.833 13.900 -32.560 1.00 78.81 180 ILE A N 1
ATOM 1466 C CA . ILE A 1 180 ? 8.787 12.974 -33.172 1.00 78.81 180 ILE A CA 1
ATOM 1467 C C . ILE A 1 180 ? 9.288 13.564 -34.484 1.00 78.81 180 ILE A C 1
ATOM 1469 O O . ILE A 1 180 ? 8.528 13.732 -35.438 1.00 78.81 180 ILE A O 1
ATOM 1473 N N . ASP A 1 181 ? 10.587 13.844 -34.539 1.00 85.69 181 ASP A N 1
ATOM 1474 C CA . ASP A 1 181 ? 11.262 14.240 -35.771 1.00 85.69 181 ASP A CA 1
ATOM 1475 C C . ASP A 1 181 ? 11.619 12.991 -36.591 1.00 85.69 181 ASP A C 1
ATOM 1477 O O . ASP A 1 181 ? 12.699 12.406 -36.452 1.00 85.69 181 ASP A O 1
ATOM 1481 N N . THR A 1 182 ? 10.685 12.576 -37.453 1.00 85.94 182 THR A N 1
ATOM 1482 C CA . THR A 1 182 ? 10.835 11.388 -38.310 1.00 85.94 182 THR A CA 1
ATOM 1483 C C . THR A 1 182 ? 11.926 11.519 -39.372 1.00 85.94 182 THR A C 1
ATOM 1485 O O . THR A 1 182 ? 12.251 10.531 -40.033 1.00 85.94 182 THR A O 1
ATOM 1488 N N . GLU A 1 183 ? 12.466 12.725 -39.568 1.00 87.62 183 GLU A N 1
ATOM 1489 C CA . GLU A 1 183 ? 13.576 12.984 -40.487 1.00 87.62 183 GLU A CA 1
ATOM 1490 C C . GLU A 1 183 ? 14.935 12.792 -39.800 1.00 87.62 183 GLU A C 1
ATOM 1492 O O . GLU A 1 183 ? 15.930 12.513 -40.470 1.00 87.62 183 GLU A O 1
ATOM 1497 N N . LYS A 1 184 ? 14.983 12.869 -38.461 1.00 91.00 184 LYS A N 1
ATOM 1498 C CA . LYS A 1 184 ? 16.186 12.585 -37.663 1.00 91.00 184 LYS A CA 1
ATOM 1499 C C . LYS A 1 184 ? 16.233 11.169 -37.111 1.00 91.00 184 LYS A C 1
ATOM 1501 O O . LYS A 1 184 ? 17.325 10.613 -36.971 1.00 91.00 184 LYS A O 1
ATOM 1506 N N . SER A 1 185 ? 15.082 10.583 -36.786 1.00 92.38 185 SER A N 1
ATOM 1507 C CA . SER A 1 185 ? 15.015 9.224 -36.258 1.00 92.38 185 SER A CA 1
ATOM 1508 C C . SER A 1 185 ? 13.734 8.495 -36.644 1.00 92.38 185 SER A C 1
ATOM 1510 O O . SER A 1 185 ? 12.665 9.094 -36.692 1.00 92.38 185 SER A O 1
ATOM 1512 N N . TYR A 1 186 ? 13.834 7.187 -36.900 1.00 93.81 186 TYR A N 1
ATOM 1513 C CA . TYR A 1 186 ? 12.671 6.363 -37.223 1.00 93.81 186 TYR A CA 1
ATOM 1514 C C . TYR A 1 186 ? 12.817 4.909 -36.754 1.00 93.81 186 TYR A C 1
ATOM 1516 O O . TYR A 1 186 ? 13.774 4.222 -37.107 1.00 93.81 186 TYR A O 1
ATOM 1524 N N . GLY A 1 187 ? 11.865 4.428 -35.964 1.00 94.06 187 GLY A N 1
ATOM 1525 C CA . GLY A 1 187 ? 11.880 3.148 -35.270 1.00 94.06 187 GLY A CA 1
ATOM 1526 C C . GLY A 1 187 ? 11.045 2.053 -35.936 1.00 94.06 187 GLY A C 1
ATOM 1527 O O . GLY A 1 187 ? 9.990 2.297 -36.523 1.00 94.06 187 GLY A O 1
ATOM 1528 N N . TYR A 1 188 ? 11.506 0.818 -35.763 1.00 95.12 188 TYR A N 1
ATOM 1529 C CA . TYR A 1 188 ? 10.881 -0.431 -36.182 1.00 95.12 188 TYR A CA 1
ATOM 1530 C C . TYR A 1 188 ? 10.976 -1.425 -35.021 1.00 95.12 188 TYR A C 1
ATOM 1532 O O . TYR A 1 188 ? 12.072 -1.821 -34.635 1.00 95.12 188 TYR A O 1
ATOM 1540 N N . LEU A 1 189 ? 9.841 -1.868 -34.481 1.00 96.00 189 LEU A N 1
ATOM 1541 C CA . LEU A 1 189 ? 9.810 -2.895 -33.430 1.00 96.00 189 LEU A CA 1
ATOM 1542 C C . LEU A 1 189 ? 9.362 -4.211 -34.058 1.00 96.00 189 LEU A C 1
ATOM 1544 O O . LEU A 1 189 ? 8.212 -4.326 -34.490 1.00 96.00 189 LEU A O 1
ATOM 1548 N N . MET A 1 190 ? 10.264 -5.186 -34.164 1.00 96.50 190 MET A N 1
ATOM 1549 C CA . MET A 1 190 ? 10.071 -6.390 -34.976 1.00 96.50 190 MET A CA 1
ATOM 1550 C C . MET A 1 190 ? 10.138 -7.665 -34.138 1.00 96.50 190 MET A C 1
ATOM 1552 O O . MET A 1 190 ? 11.186 -7.996 -33.588 1.00 96.50 190 MET A O 1
ATOM 1556 N N . GLN A 1 191 ? 9.050 -8.444 -34.135 1.00 96.94 191 GLN A N 1
ATOM 1557 C CA . GLN A 1 191 ? 9.029 -9.793 -33.564 1.00 96.94 191 GLN A CA 1
ATOM 1558 C C . GLN A 1 191 ? 9.201 -10.843 -34.668 1.00 96.94 191 GLN A C 1
ATOM 1560 O O . GLN A 1 191 ? 8.377 -10.930 -35.585 1.00 96.94 191 GLN A O 1
ATOM 1565 N N . PHE A 1 192 ? 10.233 -11.683 -34.572 1.00 96.06 192 PHE A N 1
ATOM 1566 C CA . PHE A 1 192 ? 10.533 -12.718 -35.565 1.00 96.06 192 PHE A CA 1
ATOM 1567 C C . PHE A 1 192 ? 9.922 -14.081 -35.220 1.00 96.06 192 PHE A C 1
ATOM 1569 O O . PHE A 1 192 ? 9.639 -14.394 -34.063 1.00 96.06 192 PHE A O 1
ATOM 1576 N N . ALA A 1 193 ? 9.718 -14.906 -36.253 1.00 95.25 193 ALA A N 1
ATOM 1577 C CA . ALA A 1 193 ? 9.120 -16.240 -36.149 1.00 95.25 193 ALA A CA 1
ATOM 1578 C C . ALA A 1 193 ? 9.985 -17.252 -35.385 1.00 95.25 193 ALA A C 1
ATOM 1580 O O . ALA A 1 193 ? 9.482 -18.300 -34.988 1.00 95.25 193 ALA A O 1
ATOM 1581 N N . ASP A 1 194 ? 11.266 -16.948 -35.194 1.00 93.12 194 ASP A N 1
ATOM 1582 C CA . ASP A 1 194 ? 12.205 -17.746 -34.414 1.00 93.12 194 ASP A CA 1
ATOM 1583 C C . ASP A 1 194 ? 12.270 -17.326 -32.936 1.00 93.12 194 ASP A C 1
ATOM 1585 O O . ASP A 1 194 ? 13.033 -17.909 -32.177 1.00 93.12 194 ASP A O 1
ATOM 1589 N N . GLY A 1 195 ? 11.461 -16.345 -32.519 1.00 93.31 195 GLY A N 1
ATOM 1590 C CA . GLY A 1 195 ? 11.349 -15.878 -31.133 1.00 93.31 195 GLY A CA 1
ATOM 1591 C C . GLY A 1 195 ? 12.207 -14.655 -30.805 1.00 93.31 195 GLY A C 1
ATOM 1592 O O . GLY A 1 195 ? 11.884 -13.941 -29.861 1.00 93.31 195 GLY A O 1
ATOM 1593 N N . ASN A 1 196 ? 13.230 -14.356 -31.610 1.00 95.50 196 ASN A N 1
ATOM 1594 C CA . ASN A 1 196 ? 14.043 -13.151 -31.443 1.00 95.50 196 ASN A CA 1
ATOM 1595 C C . ASN A 1 196 ? 13.231 -11.875 -31.722 1.00 95.50 196 ASN A C 1
ATOM 1597 O O . ASN A 1 196 ? 12.329 -11.870 -32.566 1.00 95.50 196 ASN A O 1
ATOM 1601 N N . ARG A 1 197 ? 13.605 -10.778 -31.060 1.00 96.06 197 ARG A N 1
ATOM 1602 C CA . ARG A 1 197 ? 13.034 -9.445 -31.267 1.00 96.06 197 ARG A CA 1
ATOM 1603 C C . ARG A 1 197 ? 14.136 -8.416 -31.496 1.00 96.06 197 ARG A C 1
ATOM 1605 O O . ARG A 1 197 ? 15.096 -8.373 -30.736 1.00 96.06 197 ARG A O 1
ATOM 1612 N N . ILE A 1 198 ? 13.988 -7.600 -32.538 1.00 96.94 198 ILE A N 1
ATOM 1613 C CA . ILE A 1 198 ? 14.868 -6.456 -32.802 1.00 96.94 198 ILE A CA 1
ATOM 1614 C C . ILE A 1 198 ? 14.035 -5.182 -32.689 1.00 96.94 198 ILE A C 1
ATOM 1616 O O . ILE A 1 198 ? 13.055 -5.023 -33.423 1.00 96.94 198 ILE A O 1
ATOM 1620 N N . ASP A 1 199 ? 14.478 -4.276 -31.826 1.00 96.81 199 ASP A N 1
ATOM 1621 C CA . ASP A 1 199 ? 14.009 -2.898 -31.764 1.00 96.81 199 ASP A CA 1
ATOM 1622 C C . ASP A 1 199 ? 15.047 -2.053 -32.515 1.00 96.81 199 ASP A C 1
ATOM 1624 O O . ASP A 1 199 ? 16.118 -1.733 -32.004 1.00 96.81 199 ASP A O 1
ATOM 1628 N N . LEU A 1 200 ? 14.767 -1.789 -33.793 1.00 96.62 200 LEU A N 1
ATOM 1629 C CA . LEU A 1 200 ? 15.680 -1.125 -34.719 1.00 96.62 200 LEU A CA 1
ATOM 1630 C C . LEU A 1 200 ? 15.311 0.347 -34.866 1.00 96.62 200 LEU A C 1
ATOM 1632 O O . LEU A 1 200 ? 14.192 0.672 -35.253 1.00 96.62 200 LEU A O 1
ATOM 1636 N N . ARG A 1 201 ? 16.267 1.241 -34.645 1.00 95.44 201 ARG A N 1
ATOM 1637 C CA . ARG A 1 201 ? 16.135 2.673 -34.906 1.00 95.44 201 ARG A CA 1
ATOM 1638 C C . ARG A 1 201 ? 17.047 3.072 -36.057 1.00 95.44 201 ARG A C 1
ATOM 1640 O O . ARG A 1 201 ? 18.233 2.772 -36.049 1.00 95.44 201 ARG A O 1
ATOM 1647 N N . LEU A 1 202 ? 16.504 3.766 -37.044 1.00 95.81 202 LEU A N 1
ATOM 1648 C CA . LEU A 1 202 ? 17.290 4.531 -38.003 1.00 95.81 202 LEU A CA 1
ATOM 1649 C C . LEU A 1 202 ? 17.548 5.907 -37.404 1.00 95.81 202 LEU A C 1
ATOM 1651 O O . LEU A 1 202 ? 16.650 6.499 -36.799 1.00 95.81 202 LEU A O 1
ATOM 1655 N N . ALA A 1 203 ? 18.763 6.405 -37.556 1.00 95.19 203 ALA A N 1
ATOM 1656 C CA . ALA A 1 203 ? 19.166 7.709 -37.062 1.00 95.19 203 ALA A CA 1
ATOM 1657 C C . ALA A 1 203 ? 20.064 8.403 -38.082 1.00 95.19 203 ALA A C 1
ATOM 1659 O O . ALA A 1 203 ? 20.914 7.766 -38.705 1.00 95.19 203 ALA A O 1
ATOM 1660 N N . THR A 1 204 ? 19.916 9.716 -38.223 1.00 94.81 204 THR A N 1
ATOM 1661 C CA . THR A 1 204 ? 20.931 10.523 -38.906 1.00 94.81 204 THR A CA 1
ATOM 1662 C C . THR A 1 204 ? 22.208 10.580 -38.067 1.00 94.81 204 THR A C 1
ATOM 1664 O O . THR A 1 204 ? 22.188 10.347 -36.855 1.00 94.81 204 THR A O 1
ATOM 1667 N N . MET A 1 205 ? 23.336 10.923 -38.696 1.00 92.62 205 MET A N 1
ATOM 1668 C CA . MET A 1 205 ? 24.605 11.104 -37.977 1.00 92.62 205 MET A CA 1
ATOM 1669 C C . MET A 1 205 ? 24.483 12.134 -36.844 1.00 92.62 205 MET A C 1
ATOM 1671 O O . MET A 1 205 ? 24.971 11.901 -35.743 1.00 92.62 205 MET A O 1
ATOM 1675 N N . GLU A 1 206 ? 23.786 13.246 -37.094 1.00 91.12 206 GLU A N 1
ATOM 1676 C CA . GLU A 1 206 ? 23.518 14.282 -36.089 1.00 91.12 206 GLU A CA 1
ATOM 1677 C C . GLU A 1 206 ? 22.817 13.696 -34.856 1.00 91.12 206 GLU A C 1
ATOM 1679 O O . GLU A 1 206 ? 23.310 13.849 -33.739 1.00 91.12 206 GLU A O 1
ATOM 1684 N N . TYR A 1 207 ? 21.722 12.956 -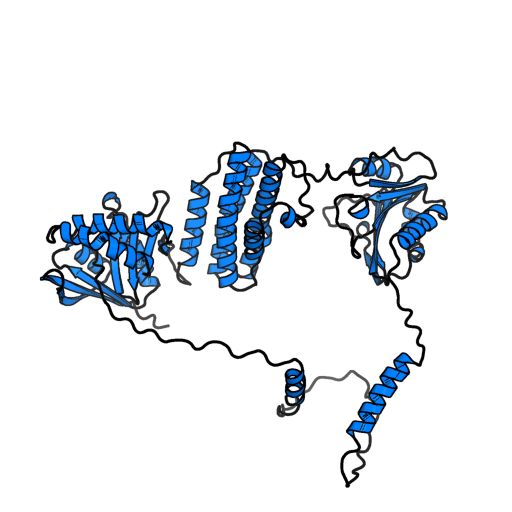35.064 1.00 91.00 207 TYR A N 1
ATOM 1685 C CA . TYR A 1 207 ? 20.977 12.329 -33.974 1.00 91.00 207 TYR A CA 1
ATOM 1686 C C . TYR A 1 207 ? 21.837 11.309 -33.217 1.00 91.00 207 TYR A C 1
ATOM 1688 O O . TYR A 1 207 ? 21.858 11.311 -31.988 1.00 91.00 207 TYR A O 1
ATOM 1696 N N . ALA A 1 208 ? 22.580 10.460 -33.932 1.00 90.25 208 ALA A N 1
ATOM 1697 C CA . ALA A 1 208 ? 23.418 9.425 -33.331 1.00 90.25 208 ALA A CA 1
ATOM 1698 C C . ALA A 1 208 ? 24.504 10.005 -32.404 1.00 90.25 208 ALA A C 1
ATOM 1700 O O . ALA A 1 208 ? 24.732 9.482 -31.313 1.00 90.25 208 ALA A O 1
ATOM 1701 N N . LEU A 1 209 ? 25.146 11.111 -32.800 1.00 89.06 209 LEU A N 1
ATOM 1702 C CA . LEU A 1 209 ? 26.183 11.776 -31.998 1.00 89.06 209 LEU A CA 1
ATOM 1703 C C . LEU A 1 209 ? 25.648 12.381 -30.690 1.00 89.06 209 LEU A C 1
ATOM 1705 O O . LEU A 1 209 ? 26.412 12.547 -29.731 1.00 89.06 209 LEU A O 1
ATOM 1709 N N . GLU A 1 210 ? 24.364 12.731 -30.647 1.00 88.00 210 GLU A N 1
ATOM 1710 C CA . GLU A 1 210 ? 23.682 13.160 -29.426 1.00 88.00 210 GLU A CA 1
ATOM 1711 C C . GLU A 1 210 ? 23.202 11.966 -28.600 1.00 88.00 210 GLU A C 1
ATOM 1713 O O . GLU A 1 210 ? 23.390 11.945 -27.387 1.00 88.00 210 GLU A O 1
ATOM 1718 N N . ASP A 1 211 ? 22.598 10.973 -29.249 1.00 86.75 211 ASP A N 1
ATOM 1719 C CA . ASP A 1 211 ? 21.976 9.807 -28.624 1.00 86.75 211 ASP A CA 1
ATOM 1720 C C . ASP A 1 211 ? 22.985 8.920 -27.890 1.00 86.75 211 ASP A C 1
ATOM 1722 O O . ASP A 1 211 ? 22.769 8.581 -26.729 1.00 86.75 211 ASP A O 1
ATOM 1726 N N . ILE A 1 212 ? 24.145 8.656 -28.500 1.00 86.88 212 ILE A N 1
ATOM 1727 C CA . ILE A 1 212 ? 25.229 7.868 -27.889 1.00 86.88 212 ILE A CA 1
ATOM 1728 C C . ILE A 1 212 ? 25.705 8.474 -26.556 1.00 86.88 212 ILE A C 1
ATOM 1730 O O . ILE A 1 212 ? 26.187 7.757 -25.683 1.00 86.88 212 ILE A O 1
ATOM 1734 N N . LYS A 1 213 ? 25.563 9.792 -26.365 1.00 82.50 213 LYS A N 1
ATOM 1735 C CA . LYS A 1 213 ? 25.966 10.475 -25.126 1.00 82.50 213 LYS A CA 1
ATOM 1736 C C . LYS A 1 213 ? 24.913 10.390 -24.017 1.00 82.50 213 LYS A C 1
ATOM 1738 O O . LYS A 1 213 ? 25.218 10.781 -22.893 1.00 82.50 213 LYS A O 1
ATOM 1743 N N . LYS A 1 214 ? 23.688 9.946 -24.320 1.00 80.81 214 LYS A N 1
ATOM 1744 C CA . LYS A 1 214 ? 22.562 9.923 -23.368 1.00 80.81 214 LYS A CA 1
ATOM 1745 C C . LYS A 1 214 ? 22.562 8.696 -22.460 1.00 80.81 214 LYS A C 1
ATOM 1747 O O . LYS A 1 214 ? 21.958 8.765 -21.394 1.00 80.81 214 LYS A O 1
ATOM 1752 N N . ASP A 1 215 ? 23.192 7.602 -22.882 1.00 77.25 215 ASP A N 1
ATOM 1753 C CA . ASP A 1 215 ? 23.194 6.334 -22.153 1.00 77.25 215 ASP A CA 1
ATOM 1754 C C . ASP A 1 215 ? 24.549 5.629 -22.293 1.00 77.25 215 ASP A C 1
ATOM 1756 O O . ASP A 1 215 ? 24.987 5.288 -23.396 1.00 77.25 215 ASP A O 1
ATOM 1760 N N . ARG A 1 216 ? 25.220 5.396 -21.161 1.00 80.00 216 ARG A N 1
ATOM 1761 C CA . ARG A 1 216 ? 26.484 4.652 -21.105 1.00 80.00 216 ARG A CA 1
ATOM 1762 C C . ARG A 1 216 ? 26.331 3.165 -21.405 1.00 80.00 216 ARG A C 1
ATOM 1764 O O . ARG A 1 216 ? 27.335 2.513 -21.683 1.00 80.00 216 ARG A O 1
ATOM 1771 N N . LEU A 1 217 ? 25.120 2.615 -21.425 1.00 82.69 217 LEU A N 1
ATOM 1772 C CA . LEU A 1 217 ? 24.832 1.261 -21.897 1.00 82.69 217 LEU A CA 1
ATOM 1773 C C . LEU A 1 217 ? 24.832 1.182 -23.427 1.00 82.69 217 LEU A C 1
ATOM 1775 O O . LEU A 1 217 ? 23.902 0.655 -24.034 1.00 82.69 217 LEU A O 1
ATOM 1779 N N . CYS A 1 218 ? 25.903 1.651 -24.061 1.00 85.38 218 CYS A N 1
ATOM 1780 C CA . CYS A 1 218 ? 26.045 1.699 -25.508 1.00 85.38 218 CYS A CA 1
ATOM 1781 C C . CYS A 1 218 ? 27.322 0.986 -25.966 1.00 85.38 218 CYS A C 1
ATOM 1783 O O . CYS A 1 218 ? 28.357 1.013 -25.300 1.00 85.38 218 CYS A O 1
ATOM 1785 N N . ARG A 1 219 ? 27.254 0.323 -27.121 1.00 89.56 219 ARG A N 1
ATOM 1786 C CA . ARG A 1 219 ? 28.398 -0.335 -27.755 1.00 89.56 219 ARG A CA 1
ATOM 1787 C C . ARG A 1 219 ? 28.340 -0.161 -29.267 1.00 89.56 219 ARG A C 1
ATOM 1789 O O . ARG A 1 219 ? 27.381 -0.595 -29.900 1.00 89.56 219 ARG A O 1
ATOM 1796 N N . ILE A 1 220 ? 29.404 0.385 -29.852 1.00 91.06 220 ILE A N 1
ATOM 1797 C CA . ILE A 1 220 ? 29.568 0.439 -31.311 1.00 91.06 220 ILE A CA 1
ATOM 1798 C C . ILE A 1 220 ? 29.848 -0.972 -31.837 1.00 91.06 220 ILE A C 1
ATOM 1800 O O . ILE A 1 220 ? 30.698 -1.693 -31.307 1.00 91.06 220 ILE A O 1
ATOM 1804 N N . LEU A 1 221 ? 29.107 -1.364 -32.871 1.00 92.62 221 LEU A N 1
ATOM 1805 C CA . LEU A 1 221 ? 29.254 -2.635 -33.580 1.00 92.62 221 LEU A CA 1
ATOM 1806 C C . LEU A 1 221 ? 29.952 -2.448 -34.931 1.00 92.62 221 LEU A C 1
ATOM 1808 O O . LEU A 1 221 ? 30.741 -3.301 -35.325 1.00 92.62 221 LEU A O 1
ATOM 1812 N N . LEU A 1 222 ? 29.673 -1.336 -35.619 1.00 93.94 222 LEU A N 1
ATOM 1813 C CA . LEU A 1 222 ? 30.245 -0.983 -36.918 1.00 93.94 222 LEU A CA 1
ATOM 1814 C C . LEU A 1 222 ? 30.369 0.541 -37.035 1.00 93.94 222 LEU A C 1
ATOM 1816 O O . LEU A 1 222 ? 29.434 1.263 -36.703 1.00 93.94 222 LEU A O 1
ATOM 1820 N N . ASP A 1 223 ? 31.486 1.024 -37.567 1.00 93.69 223 ASP A N 1
ATOM 1821 C CA . ASP A 1 223 ? 31.659 2.421 -37.974 1.00 93.69 223 ASP A CA 1
ATOM 1822 C C . ASP A 1 223 ? 32.498 2.459 -39.257 1.00 93.69 223 ASP A C 1
ATOM 1824 O O . ASP A 1 223 ? 33.709 2.224 -39.227 1.00 93.69 223 ASP A O 1
ATOM 1828 N N . LYS A 1 224 ? 31.840 2.690 -40.400 1.00 92.69 224 LYS A N 1
ATOM 1829 C CA . LYS A 1 224 ? 32.502 2.721 -41.712 1.00 92.69 224 LYS A CA 1
ATOM 1830 C C . LYS A 1 224 ? 33.307 4.005 -41.912 1.00 92.69 224 LYS A C 1
ATOM 1832 O O . LYS A 1 224 ? 34.306 3.987 -42.629 1.00 92.69 224 LYS A O 1
ATOM 1837 N N . ASP A 1 225 ? 32.886 5.093 -41.271 1.00 90.44 225 ASP A N 1
ATOM 1838 C CA . ASP A 1 225 ? 33.434 6.436 -41.477 1.00 90.44 225 ASP A CA 1
ATOM 1839 C C . ASP A 1 225 ? 34.438 6.845 -40.394 1.00 90.44 225 ASP A C 1
ATOM 1841 O O . ASP A 1 225 ? 35.199 7.792 -40.592 1.00 90.44 225 ASP A O 1
ATOM 1845 N N . LYS A 1 226 ? 34.495 6.098 -39.283 1.00 87.88 226 LYS A N 1
ATOM 1846 C CA . LYS A 1 226 ? 35.348 6.373 -38.113 1.00 87.88 226 LYS A CA 1
ATOM 1847 C C . LYS A 1 226 ? 35.051 7.739 -37.489 1.00 87.88 226 LYS A C 1
ATOM 1849 O O . LYS A 1 226 ? 35.964 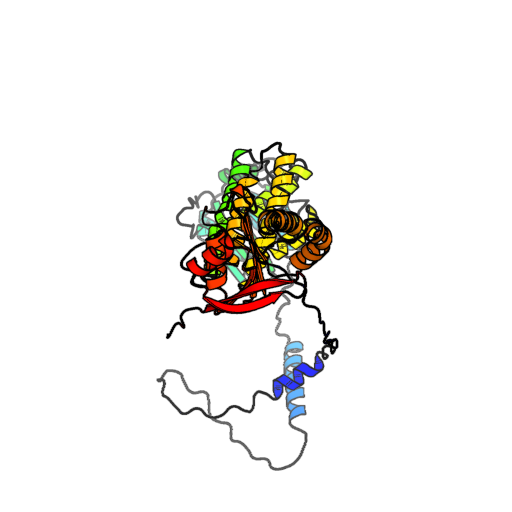8.460 -37.089 1.00 87.88 226 LYS A O 1
ATOM 1854 N N . VAL A 1 227 ? 33.772 8.104 -37.459 1.00 83.88 227 VAL A N 1
ATOM 1855 C CA . VAL A 1 227 ? 33.274 9.396 -36.956 1.00 83.88 227 VAL A CA 1
ATOM 1856 C C . VAL A 1 227 ? 32.436 9.254 -35.688 1.00 83.88 227 VAL A C 1
ATOM 1858 O O . VAL A 1 227 ? 32.122 10.265 -35.058 1.00 83.88 227 VAL A O 1
ATOM 1861 N N . LEU A 1 228 ? 32.073 8.027 -35.295 1.00 85.12 228 LEU A N 1
ATOM 1862 C CA . LEU A 1 228 ? 31.390 7.787 -34.031 1.00 85.12 228 LEU A CA 1
ATOM 1863 C C . LEU A 1 228 ? 32.380 7.962 -32.867 1.00 85.12 228 LEU A C 1
ATOM 1865 O O . LEU A 1 228 ? 33.554 7.602 -32.984 1.00 85.12 228 LEU A O 1
ATOM 1869 N N . PRO A 1 229 ? 31.936 8.537 -31.736 1.00 82.44 229 PRO A N 1
ATOM 1870 C CA . PRO A 1 229 ? 32.814 8.798 -30.605 1.00 82.44 229 PRO A CA 1
ATOM 1871 C C . PRO A 1 229 ? 33.293 7.491 -29.970 1.00 82.44 229 PRO A C 1
ATOM 1873 O O . PRO A 1 229 ? 32.564 6.500 -29.939 1.00 82.44 229 PRO A O 1
ATOM 1876 N N . GLU A 1 230 ? 34.490 7.502 -29.383 1.00 78.62 230 GLU A N 1
ATOM 1877 C CA . GLU A 1 230 ? 34.896 6.413 -28.495 1.00 78.62 230 GLU A CA 1
ATOM 1878 C C . GLU A 1 230 ? 33.932 6.336 -27.305 1.00 78.62 230 GLU A C 1
ATOM 1880 O O . GLU A 1 230 ? 33.728 7.317 -26.585 1.00 78.62 230 GLU A O 1
ATOM 1885 N N . ILE A 1 231 ? 33.332 5.161 -27.106 1.00 77.62 231 ILE A N 1
ATOM 1886 C CA . ILE A 1 231 ? 32.421 4.915 -25.988 1.00 77.62 231 ILE A CA 1
ATOM 1887 C C . ILE A 1 231 ? 33.215 4.236 -24.866 1.00 77.62 231 ILE A C 1
ATOM 1889 O O . ILE A 1 231 ? 33.865 3.216 -25.122 1.00 77.62 231 ILE A O 1
ATOM 1893 N N . PRO A 1 232 ? 33.185 4.767 -23.627 1.00 73.94 232 PRO A N 1
ATOM 1894 C CA . PRO A 1 232 ? 33.773 4.083 -22.481 1.00 73.94 232 PRO A CA 1
ATOM 1895 C C . PRO A 1 232 ? 33.092 2.726 -22.240 1.00 73.94 232 PRO A C 1
ATOM 1897 O O . PRO A 1 232 ? 32.031 2.432 -22.785 1.00 73.94 232 PRO A O 1
ATOM 1900 N N . GLN A 1 233 ? 33.701 1.877 -21.411 1.00 75.56 233 GLN A N 1
ATOM 1901 C CA . GLN A 1 233 ? 33.097 0.593 -21.053 1.00 75.56 233 GLN A CA 1
ATOM 1902 C C . GLN A 1 233 ? 31.674 0.799 -20.508 1.00 75.56 233 GLN A C 1
ATOM 1904 O O . GLN A 1 233 ? 31.466 1.657 -19.653 1.00 75.56 233 GLN A O 1
ATOM 1909 N N . ALA A 1 234 ? 30.719 0.002 -20.994 1.00 79.31 234 ALA A N 1
ATOM 1910 C CA . ALA A 1 234 ? 29.316 0.145 -20.626 1.00 79.31 234 ALA A CA 1
ATOM 1911 C C . ALA A 1 234 ? 29.091 -0.045 -19.118 1.00 79.31 234 ALA A C 1
ATOM 1913 O O . ALA A 1 234 ? 29.489 -1.067 -18.546 1.00 79.31 234 ALA A O 1
ATOM 1914 N N . THR A 1 235 ? 28.428 0.927 -18.489 1.00 79.75 235 THR A N 1
ATOM 1915 C CA . THR A 1 235 ? 28.056 0.909 -17.066 1.00 79.75 235 THR A CA 1
ATOM 1916 C C . THR A 1 235 ? 26.589 1.283 -16.886 1.00 79.75 235 THR A C 1
ATOM 1918 O O . THR A 1 235 ? 26.006 1.966 -17.722 1.00 79.75 235 THR A O 1
ATOM 1921 N N . ASP A 1 236 ? 25.979 0.834 -15.788 1.00 79.81 236 ASP A N 1
ATOM 1922 C CA . ASP A 1 236 ? 24.584 1.131 -15.441 1.00 79.81 236 ASP A CA 1
ATOM 1923 C C . ASP A 1 236 ? 24.427 2.359 -14.523 1.00 79.81 236 ASP A C 1
ATOM 1925 O O . ASP A 1 236 ? 23.354 2.570 -13.955 1.00 79.81 236 ASP A O 1
ATOM 1929 N N . GLU A 1 237 ? 25.483 3.170 -14.389 1.00 83.88 237 GLU A N 1
ATOM 1930 C CA . GLU A 1 237 ? 25.561 4.331 -13.488 1.00 83.88 237 GLU A CA 1
ATOM 1931 C C . GLU A 1 237 ? 24.467 5.370 -13.750 1.00 83.88 237 GLU A C 1
ATOM 1933 O O . GLU A 1 237 ? 23.895 5.922 -12.810 1.00 83.88 237 GLU A O 1
ATOM 1938 N N . ASP A 1 238 ? 24.099 5.575 -15.016 1.00 83.31 238 ASP A N 1
ATOM 1939 C CA . ASP A 1 238 ? 23.028 6.502 -15.408 1.00 83.31 238 ASP A CA 1
ATOM 1940 C C . ASP A 1 238 ? 21.643 6.053 -14.897 1.00 83.31 238 ASP A C 1
ATOM 1942 O O . ASP A 1 238 ? 20.705 6.850 -14.783 1.00 83.31 238 ASP A O 1
ATOM 1946 N N . HIS A 1 239 ? 21.517 4.772 -14.539 1.00 84.25 239 HIS A N 1
ATOM 1947 C CA . HIS A 1 239 ? 20.308 4.149 -14.004 1.00 84.25 239 HIS A CA 1
ATOM 1948 C C . HIS A 1 239 ? 20.393 3.844 -12.509 1.00 84.25 239 HIS A C 1
ATOM 1950 O O . HIS A 1 239 ? 19.532 3.123 -11.981 1.00 84.25 239 HIS A O 1
ATOM 1956 N N . TRP A 1 240 ? 21.420 4.341 -11.821 1.00 91.38 240 TRP A N 1
ATOM 1957 C CA . TRP A 1 240 ? 21.500 4.210 -10.377 1.00 91.38 240 TRP A CA 1
ATOM 1958 C C . TRP A 1 240 ? 20.366 4.960 -9.690 1.00 91.38 240 TRP A C 1
ATOM 1960 O O . TRP A 1 240 ? 19.808 5.938 -10.198 1.00 91.38 240 TRP A O 1
ATOM 1970 N N . VAL A 1 241 ? 20.003 4.471 -8.506 1.00 92.31 241 VAL A N 1
ATOM 1971 C CA . VAL A 1 241 ? 19.003 5.133 -7.675 1.00 92.31 241 VAL A CA 1
ATOM 1972 C C . VAL A 1 241 ? 19.453 6.563 -7.402 1.00 92.31 241 VAL A C 1
ATOM 1974 O O . VAL A 1 241 ? 20.520 6.796 -6.841 1.00 92.31 241 VAL A O 1
ATOM 1977 N N . LYS A 1 242 ? 18.612 7.531 -7.763 1.00 93.75 242 LYS A N 1
ATOM 1978 C CA . LYS A 1 242 ? 18.866 8.940 -7.472 1.00 93.75 242 LYS A CA 1
ATOM 1979 C C . LYS A 1 242 ? 18.477 9.235 -6.027 1.00 93.75 242 LYS A C 1
ATOM 1981 O O . LYS A 1 242 ? 17.387 8.861 -5.589 1.00 93.75 242 LYS A O 1
ATOM 1986 N N . ARG A 1 243 ? 19.373 9.900 -5.293 1.00 96.31 243 ARG A N 1
ATOM 1987 C CA . ARG A 1 243 ? 19.096 10.379 -3.934 1.00 96.31 243 ARG A CA 1
ATOM 1988 C C . ARG A 1 243 ? 17.960 11.409 -3.989 1.00 96.31 243 ARG A C 1
ATOM 1990 O O . ARG A 1 243 ? 18.126 12.398 -4.701 1.00 96.31 243 ARG A O 1
ATOM 1997 N N . PRO A 1 244 ? 16.846 11.204 -3.263 1.00 97.38 244 PRO A N 1
ATOM 1998 C CA . PRO A 1 244 ? 15.763 12.177 -3.236 1.00 97.38 244 PRO A CA 1
ATOM 1999 C C . PRO A 1 244 ? 16.152 13.395 -2.401 1.00 97.38 244 PRO A C 1
ATOM 2001 O O . PRO A 1 244 ? 16.885 13.269 -1.417 1.00 97.38 244 PRO A O 1
ATOM 2004 N N . GLY A 1 245 ? 15.621 14.560 -2.760 1.00 97.94 245 GLY A N 1
ATOM 2005 C CA . GLY A 1 245 ? 15.592 15.706 -1.854 1.00 97.94 245 GLY A CA 1
ATOM 2006 C C . GLY A 1 245 ? 14.542 15.531 -0.751 1.00 97.94 245 GLY A C 1
ATOM 2007 O O . GLY A 1 245 ? 13.577 14.782 -0.907 1.00 97.94 245 GLY A O 1
ATOM 2008 N N . GLU A 1 246 ? 14.672 16.284 0.344 1.00 98.06 246 GLU A N 1
ATOM 2009 C CA . GLU A 1 246 ? 13.736 16.228 1.481 1.00 98.06 246 GLU A CA 1
ATOM 2010 C C . GLU A 1 246 ? 12.280 16.474 1.053 1.00 98.06 246 GLU A C 1
ATOM 2012 O O . GLU A 1 246 ? 11.376 15.726 1.420 1.00 98.06 246 GLU A O 1
ATOM 2017 N N . LYS A 1 247 ? 12.047 17.473 0.194 1.00 97.88 247 LYS A N 1
ATOM 2018 C CA . LYS A 1 247 ? 10.708 17.783 -0.328 1.00 97.88 247 LYS A CA 1
ATOM 2019 C C . LYS A 1 247 ? 10.113 16.632 -1.145 1.00 97.88 247 LYS A C 1
ATOM 2021 O O . LYS A 1 247 ? 8.918 16.378 -1.053 1.00 97.88 247 LYS A O 1
ATOM 2026 N N . GLU A 1 248 ? 10.921 15.943 -1.948 1.00 98.06 248 GLU A N 1
ATOM 2027 C CA . GLU A 1 248 ? 10.460 14.804 -2.752 1.00 98.06 248 GLU A CA 1
ATOM 2028 C C . GLU A 1 248 ? 10.093 13.618 -1.860 1.00 98.06 248 GLU A C 1
ATOM 2030 O O . GLU A 1 248 ? 9.060 12.981 -2.068 1.00 98.06 248 GLU A O 1
ATOM 2035 N N . TYR A 1 249 ? 10.905 13.369 -0.832 1.00 98.62 249 TYR A N 1
ATOM 2036 C CA . TYR A 1 249 ? 10.636 12.363 0.187 1.00 98.62 249 TYR A CA 1
ATOM 2037 C C . TYR A 1 249 ? 9.331 12.649 0.947 1.00 98.62 249 TYR A C 1
ATOM 2039 O O . TYR A 1 249 ? 8.478 11.765 1.063 1.00 98.62 249 TYR A O 1
ATOM 2047 N N . LEU A 1 250 ? 9.136 13.888 1.410 1.00 98.31 250 LEU A N 1
ATOM 2048 C CA . LEU A 1 250 ? 7.921 14.301 2.116 1.00 98.31 250 LEU A CA 1
ATOM 2049 C C . LEU A 1 250 ? 6.681 14.209 1.221 1.00 98.31 250 LEU A C 1
ATOM 2051 O O . LEU A 1 250 ? 5.648 13.719 1.668 1.00 98.31 250 LEU A O 1
ATOM 2055 N N . ASN A 1 251 ? 6.791 14.613 -0.047 1.00 98.25 251 ASN A N 1
ATOM 2056 C CA . ASN A 1 251 ? 5.701 14.494 -1.013 1.00 98.25 251 ASN A CA 1
ATOM 2057 C C . ASN A 1 251 ? 5.317 13.029 -1.264 1.00 98.25 251 ASN A C 1
ATOM 2059 O O . ASN A 1 251 ? 4.135 12.713 -1.277 1.00 98.25 251 ASN A O 1
ATOM 2063 N N . CYS A 1 252 ? 6.297 12.133 -1.419 1.00 98.56 252 CYS A N 1
ATOM 2064 C CA . CYS A 1 252 ? 6.060 10.693 -1.559 1.00 98.56 252 CYS A CA 1
ATOM 2065 C C . CYS A 1 252 ? 5.326 10.121 -0.335 1.00 98.56 252 CYS A C 1
ATOM 2067 O O . CYS A 1 252 ? 4.336 9.402 -0.477 1.00 98.56 252 CYS A O 1
ATOM 2069 N N . CYS A 1 253 ? 5.755 10.496 0.878 1.00 98.62 253 CYS A N 1
ATOM 2070 C CA . CYS A 1 253 ? 5.072 10.104 2.113 1.00 98.62 253 CYS A CA 1
ATOM 2071 C C . CYS A 1 253 ? 3.630 10.616 2.164 1.00 98.62 253 CYS A C 1
ATOM 2073 O O . CYS A 1 253 ? 2.718 9.852 2.484 1.00 98.62 253 CYS A O 1
ATOM 2075 N N . ASN A 1 254 ? 3.430 11.895 1.848 1.00 98.50 254 ASN A N 1
ATOM 2076 C CA . ASN A 1 254 ? 2.119 12.522 1.897 1.00 98.50 254 ASN A CA 1
ATOM 2077 C C . ASN A 1 254 ? 1.158 11.907 0.878 1.00 98.50 254 ASN A C 1
ATOM 2079 O O . ASN A 1 254 ? 0.055 11.522 1.251 1.00 98.50 254 ASN A O 1
ATOM 2083 N N . GLU A 1 255 ? 1.592 11.741 -0.372 1.00 98.38 255 GLU A N 1
ATOM 2084 C CA . GLU A 1 255 ? 0.785 11.140 -1.435 1.00 98.38 255 GLU A CA 1
ATOM 2085 C C . GLU A 1 255 ? 0.377 9.707 -1.067 1.00 98.38 255 GLU A C 1
ATOM 2087 O O . GLU A 1 255 ? -0.802 9.353 -1.141 1.00 98.38 255 GLU A O 1
ATOM 2092 N N . PHE A 1 256 ? 1.317 8.898 -0.562 1.00 98.69 256 PHE A N 1
ATOM 2093 C CA . PHE A 1 256 ? 1.017 7.539 -0.116 1.00 98.69 256 PHE A CA 1
ATOM 2094 C C . PHE A 1 256 ? -0.089 7.510 0.948 1.00 98.69 256 PHE A C 1
ATOM 2096 O O . PHE A 1 256 ? -1.062 6.759 0.819 1.00 98.69 256 PHE A O 1
ATOM 2103 N N . TRP A 1 257 ? 0.039 8.320 2.004 1.00 98.44 257 TRP A N 1
ATOM 2104 C CA . TRP A 1 257 ? -0.942 8.353 3.089 1.00 98.44 257 TRP A CA 1
ATOM 2105 C C . TRP A 1 257 ? -2.252 9.012 2.681 1.00 98.44 257 TRP A C 1
ATOM 2107 O O . TRP A 1 257 ? -3.313 8.597 3.149 1.00 98.44 257 TRP A O 1
ATOM 2117 N N . TRP A 1 258 ? -2.212 10.002 1.797 1.00 97.94 258 TRP A N 1
ATOM 2118 C CA . TRP A 1 258 ? -3.404 10.642 1.267 1.00 97.94 258 TRP A CA 1
ATOM 2119 C C . TRP A 1 258 ? -4.268 9.634 0.511 1.00 97.94 258 TRP A C 1
ATOM 2121 O O . TRP A 1 258 ? -5.464 9.525 0.779 1.00 97.94 258 TRP A O 1
ATOM 2131 N N . MET A 1 259 ? -3.661 8.814 -0.349 1.00 97.38 259 MET A N 1
ATOM 2132 C CA . MET A 1 259 ? -4.384 7.877 -1.212 1.00 97.38 259 MET A CA 1
ATOM 2133 C C . MET A 1 259 ? -5.148 6.774 -0.475 1.00 97.38 259 MET A C 1
ATOM 2135 O O . MET A 1 259 ? -6.135 6.249 -1.006 1.00 97.38 259 MET A O 1
ATOM 2139 N N . GLN A 1 260 ? -4.782 6.473 0.774 1.00 97.38 260 GLN A N 1
ATOM 2140 C CA . GLN A 1 260 ? -5.498 5.494 1.600 1.00 97.38 260 GLN A CA 1
ATOM 2141 C C . GLN A 1 260 ? -6.972 5.873 1.794 1.00 97.38 260 GLN A C 1
ATOM 2143 O O . GLN A 1 260 ? -7.838 5.000 1.869 1.00 97.38 260 GLN A O 1
ATOM 2148 N N . ASN A 1 261 ? -7.289 7.175 1.789 1.00 95.31 261 ASN A N 1
ATOM 2149 C CA . ASN A 1 261 ? -8.665 7.649 1.906 1.00 95.31 261 ASN A CA 1
ATOM 2150 C C . ASN A 1 261 ? -9.548 7.201 0.727 1.00 95.31 261 ASN A C 1
ATOM 2152 O O . ASN A 1 261 ? -10.728 6.909 0.915 1.00 95.31 261 ASN A O 1
ATOM 2156 N N . SER A 1 262 ? -8.990 7.140 -0.479 1.00 97.00 262 SER A N 1
ATOM 2157 C CA . SER A 1 262 ? -9.713 6.884 -1.721 1.00 97.00 262 SER A CA 1
ATOM 2158 C C . SER A 1 262 ? -9.830 5.391 -1.947 1.00 97.00 262 SER A C 1
ATOM 2160 O O . SER A 1 262 ? -10.904 4.915 -2.311 1.00 97.00 262 SER A O 1
ATOM 2162 N N . ILE A 1 263 ? -8.766 4.656 -1.620 1.00 97.81 263 ILE A N 1
ATOM 2163 C CA . ILE A 1 263 ? -8.755 3.196 -1.607 1.00 97.81 263 ILE A CA 1
ATOM 2164 C C . ILE A 1 263 ? -9.802 2.682 -0.613 1.00 97.81 263 ILE A C 1
ATOM 2166 O O . ILE A 1 263 ? -10.725 1.976 -1.015 1.00 97.81 263 ILE A O 1
ATOM 2170 N N . GLY A 1 264 ? -9.739 3.108 0.655 1.00 97.19 264 GLY A N 1
ATOM 2171 C CA . GLY A 1 264 ? -10.676 2.659 1.687 1.00 97.19 264 GLY A CA 1
ATOM 2172 C C . GLY A 1 264 ? -12.139 2.957 1.345 1.00 97.19 264 GLY A C 1
ATOM 2173 O O . GLY A 1 264 ? -12.996 2.081 1.461 1.00 97.19 264 GLY A O 1
ATOM 2174 N N . LYS A 1 265 ? -12.432 4.167 0.842 1.00 97.06 265 LYS A N 1
ATOM 2175 C CA . LYS A 1 265 ? -13.782 4.538 0.379 1.00 97.06 265 LYS A CA 1
ATOM 2176 C C . LYS A 1 265 ? -14.242 3.697 -0.807 1.00 97.06 265 LYS A C 1
ATOM 2178 O O . LYS A 1 265 ? -15.390 3.265 -0.812 1.00 97.06 265 LYS A O 1
ATOM 2183 N N . GLY A 1 266 ? -13.376 3.477 -1.798 1.00 97.50 266 GLY A N 1
ATOM 2184 C CA . GLY A 1 266 ? -13.696 2.670 -2.974 1.00 97.50 266 GLY A CA 1
ATOM 2185 C C . GLY A 1 266 ? -14.091 1.250 -2.580 1.00 97.50 266 GLY A C 1
ATOM 2186 O O . GLY A 1 266 ? -15.149 0.761 -2.979 1.00 97.50 266 GLY A O 1
ATOM 2187 N N . ILE A 1 267 ? -13.310 0.623 -1.695 1.00 97.19 267 ILE A N 1
ATOM 2188 C CA . ILE A 1 267 ? -13.623 -0.718 -1.192 1.00 97.19 267 ILE A CA 1
ATOM 2189 C C . ILE A 1 267 ? -14.942 -0.705 -0.400 1.00 97.19 267 ILE A C 1
ATOM 2191 O O . ILE A 1 267 ? -15.837 -1.506 -0.675 1.00 97.19 267 ILE A O 1
ATOM 2195 N N . TRP A 1 268 ? -15.124 0.258 0.511 1.00 96.75 268 TRP A N 1
ATOM 2196 C CA . TRP A 1 268 ? -16.354 0.406 1.304 1.00 96.75 268 TRP A CA 1
ATOM 2197 C C . TRP A 1 268 ? -17.611 0.693 0.461 1.00 96.75 268 TRP A C 1
ATOM 2199 O O . TRP A 1 268 ? -18.728 0.390 0.881 1.00 96.75 268 TRP A O 1
ATOM 2209 N N . ARG A 1 269 ? -17.469 1.224 -0.757 1.00 96.44 269 ARG A N 1
ATOM 2210 C CA . ARG A 1 269 ? -18.575 1.386 -1.722 1.00 96.44 269 ARG A CA 1
ATOM 2211 C C . ARG A 1 269 ? -18.805 0.160 -2.604 1.00 96.44 269 ARG A C 1
ATOM 2213 O O . ARG A 1 269 ? -19.829 0.083 -3.270 1.00 96.44 269 ARG A O 1
ATOM 2220 N N . GLY A 1 270 ? -17.888 -0.809 -2.591 1.00 96.00 270 GLY A N 1
ATOM 2221 C CA . GLY A 1 270 ? -17.900 -1.943 -3.519 1.00 96.00 270 GLY A CA 1
ATOM 2222 C C . GLY A 1 270 ? -17.374 -1.590 -4.916 1.00 96.00 270 GLY A C 1
ATOM 2223 O O . GLY A 1 270 ? -17.575 -2.349 -5.861 1.00 96.00 270 GLY A O 1
ATOM 2224 N N . GLU A 1 271 ? -16.682 -0.459 -5.064 1.00 97.19 271 GLU A N 1
ATOM 2225 C CA . GLU A 1 271 ? -16.080 0.025 -6.312 1.00 97.19 271 GLU A CA 1
ATOM 2226 C C . GLU A 1 271 ? -14.700 -0.631 -6.516 1.00 97.19 271 GLU A C 1
ATOM 2228 O O . GLU A 1 271 ? -13.656 0.020 -6.471 1.00 97.19 271 GLU A O 1
ATOM 2233 N N . ILE A 1 272 ? -14.682 -1.956 -6.694 1.00 97.06 272 ILE A N 1
ATOM 2234 C CA . ILE A 1 272 ? -13.446 -2.760 -6.659 1.00 97.06 272 ILE A CA 1
ATOM 2235 C C . ILE A 1 272 ? -12.426 -2.344 -7.727 1.00 97.06 272 ILE A C 1
ATOM 2237 O O . ILE A 1 272 ? -11.239 -2.251 -7.425 1.00 97.06 272 ILE A O 1
ATOM 2241 N N . THR A 1 273 ? -12.858 -2.068 -8.960 1.00 97.56 273 THR A N 1
ATOM 2242 C CA . THR A 1 273 ? -11.948 -1.631 -10.035 1.00 97.56 273 THR A CA 1
ATOM 2243 C C . THR A 1 273 ? -11.323 -0.275 -9.724 1.00 97.56 273 THR A C 1
ATOM 2245 O O . THR A 1 273 ? -10.114 -0.124 -9.847 1.00 97.56 273 THR A O 1
ATOM 2248 N N . TYR A 1 274 ? -12.118 0.674 -9.222 1.00 97.69 274 TYR A N 1
ATOM 2249 C CA . TYR A 1 274 ? -11.626 1.980 -8.788 1.00 97.69 274 TYR A CA 1
ATOM 2250 C C . TYR A 1 274 ? -10.600 1.845 -7.657 1.00 97.69 274 TYR A C 1
ATOM 2252 O O . TYR A 1 274 ? -9.520 2.423 -7.732 1.00 97.69 274 TYR A O 1
ATOM 2260 N N . ALA A 1 275 ? -10.892 1.040 -6.630 1.00 97.69 275 ALA A N 1
ATOM 2261 C CA . ALA A 1 275 ? -9.955 0.810 -5.532 1.00 97.69 275 ALA A CA 1
ATOM 2262 C C . ALA A 1 275 ? -8.636 0.178 -6.012 1.00 97.69 275 ALA A C 1
ATOM 2264 O O . ALA A 1 275 ? -7.566 0.589 -5.565 1.00 97.69 275 ALA A O 1
ATOM 2265 N N . MET A 1 276 ? -8.704 -0.781 -6.942 1.00 97.69 276 MET A N 1
ATOM 2266 C CA . MET A 1 276 ? -7.522 -1.395 -7.554 1.00 97.69 276 MET A CA 1
ATOM 2267 C C . MET A 1 276 ? -6.703 -0.388 -8.361 1.00 97.69 276 MET A C 1
ATOM 2269 O O . MET A 1 276 ? -5.480 -0.392 -8.255 1.00 97.69 276 MET A O 1
ATOM 2273 N N . ASP A 1 277 ? -7.344 0.499 -9.120 1.00 97.75 277 ASP A N 1
ATOM 2274 C CA . ASP A 1 277 ? -6.640 1.534 -9.879 1.00 97.75 277 ASP A CA 1
ATOM 2275 C C . ASP A 1 277 ? -5.985 2.558 -8.944 1.00 97.75 277 ASP A C 1
ATOM 2277 O O . ASP A 1 277 ? -4.817 2.891 -9.127 1.00 97.75 277 ASP A O 1
ATOM 2281 N N . MET A 1 278 ? -6.667 2.979 -7.873 1.00 97.88 278 MET A N 1
ATOM 2282 C CA . MET A 1 278 ? -6.072 3.847 -6.846 1.00 97.88 278 MET A CA 1
ATOM 2283 C C . MET A 1 278 ? -4.865 3.188 -6.166 1.00 97.88 278 MET A C 1
ATOM 2285 O O . MET A 1 278 ? -3.831 3.827 -5.953 1.00 97.88 278 MET A O 1
ATOM 2289 N N . LEU A 1 279 ? -4.960 1.889 -5.878 1.00 97.06 279 LEU A N 1
ATOM 2290 C CA . LEU A 1 279 ? -3.862 1.104 -5.321 1.00 97.06 279 LEU A CA 1
ATOM 2291 C C . LEU A 1 279 ? -2.684 0.998 -6.302 1.00 97.06 279 LEU A C 1
ATOM 2293 O O . LEU A 1 279 ? -1.534 1.184 -5.911 1.00 97.06 279 LEU A O 1
ATOM 2297 N N . ASN A 1 280 ? -2.957 0.693 -7.571 1.00 96.75 280 ASN A N 1
ATOM 2298 C CA . ASN A 1 280 ? -1.940 0.356 -8.564 1.00 96.75 280 ASN A CA 1
ATOM 2299 C C . ASN A 1 280 ? -1.271 1.575 -9.205 1.00 96.75 280 ASN A C 1
ATOM 2301 O O . ASN A 1 280 ? -0.088 1.500 -9.530 1.00 96.75 280 ASN A O 1
ATOM 2305 N N . LEU A 1 281 ? -2.017 2.662 -9.403 1.00 96.81 281 LEU A N 1
ATOM 2306 C CA . LEU A 1 281 ? -1.563 3.844 -10.137 1.00 96.81 281 LEU A CA 1
ATOM 2307 C C . LEU A 1 281 ? -1.077 4.968 -9.221 1.00 96.81 281 LEU A C 1
ATOM 2309 O O . LEU A 1 281 ? -0.325 5.819 -9.685 1.00 96.81 281 LEU A O 1
ATOM 2313 N N . HIS A 1 282 ? -1.464 4.959 -7.940 1.00 96.50 282 HIS A N 1
ATOM 2314 C CA . HIS A 1 282 ? -1.110 6.029 -7.005 1.00 96.50 282 HIS A CA 1
ATOM 2315 C C . HIS A 1 282 ? -0.376 5.510 -5.762 1.00 96.50 282 HIS A C 1
ATOM 2317 O O . HIS A 1 282 ? 0.772 5.877 -5.546 1.00 96.50 282 HIS A O 1
ATOM 2323 N N . ALA A 1 283 ? -0.954 4.589 -4.980 1.00 97.69 283 ALA A N 1
ATOM 2324 C CA . ALA A 1 283 ? -0.316 4.161 -3.725 1.00 97.69 283 ALA A CA 1
ATOM 2325 C C . ALA A 1 283 ? 0.929 3.272 -3.923 1.00 97.69 283 ALA A C 1
ATOM 2327 O O . ALA A 1 283 ? 1.984 3.531 -3.339 1.00 97.69 283 ALA A O 1
ATOM 2328 N N . ARG A 1 284 ? 0.847 2.221 -4.753 1.00 97.69 284 ARG A N 1
ATOM 2329 C CA . ARG A 1 284 ? 1.980 1.302 -4.958 1.00 97.69 284 ARG A CA 1
ATOM 2330 C C . ARG A 1 284 ? 3.194 1.979 -5.605 1.00 97.69 284 ARG A C 1
ATOM 2332 O O . ARG A 1 284 ? 4.303 1.667 -5.176 1.00 97.69 284 ARG A O 1
ATOM 2339 N N . PRO A 1 285 ? 3.051 2.892 -6.583 1.00 97.88 285 PRO A N 1
ATOM 2340 C CA . PRO A 1 285 ? 4.189 3.644 -7.103 1.00 97.88 285 PRO A CA 1
ATOM 2341 C C . PRO A 1 285 ? 4.981 4.385 -6.020 1.00 97.88 285 PRO A C 1
ATOM 2343 O O . PRO A 1 285 ? 6.209 4.319 -6.043 1.00 97.88 285 PRO A O 1
ATOM 2346 N N . GLU A 1 286 ? 4.320 5.002 -5.035 1.00 98.44 286 GLU A N 1
ATOM 2347 C CA . GLU A 1 286 ? 5.017 5.648 -3.913 1.00 98.44 286 GLU A CA 1
ATOM 2348 C C . GLU A 1 286 ? 5.738 4.628 -3.016 1.00 98.44 286 GLU A C 1
ATOM 2350 O O . GLU A 1 286 ? 6.899 4.835 -2.660 1.00 98.44 286 GLU A O 1
ATOM 2355 N N . LEU A 1 287 ? 5.131 3.464 -2.737 1.00 98.38 287 LEU A N 1
ATOM 2356 C CA . LEU A 1 287 ? 5.830 2.367 -2.049 1.00 98.38 287 LEU A CA 1
ATOM 2357 C C . LEU A 1 287 ? 7.072 1.901 -2.823 1.00 98.38 287 LEU A C 1
ATOM 2359 O O . LEU A 1 287 ? 8.135 1.706 -2.233 1.00 98.38 287 LEU A O 1
ATOM 2363 N N . MET A 1 288 ? 6.966 1.747 -4.143 1.00 97.94 288 MET A N 1
ATOM 2364 C CA . MET A 1 288 ? 8.085 1.323 -4.985 1.00 97.94 288 MET A CA 1
ATOM 2365 C C . MET A 1 288 ? 9.212 2.361 -4.998 1.00 97.94 288 MET A C 1
ATOM 2367 O O . MET A 1 288 ? 10.383 1.976 -4.936 1.00 97.94 288 MET A O 1
ATOM 2371 N N . LYS A 1 289 ? 8.892 3.664 -5.024 1.00 97.19 289 LYS A N 1
ATOM 2372 C CA . LYS A 1 289 ? 9.890 4.734 -4.848 1.00 97.19 289 LYS A CA 1
ATOM 2373 C C . LYS A 1 289 ? 10.573 4.622 -3.489 1.00 97.19 289 LYS A C 1
ATOM 2375 O O . LYS A 1 289 ? 11.799 4.633 -3.433 1.00 97.19 289 LYS A O 1
ATOM 2380 N N . MET A 1 290 ? 9.799 4.444 -2.420 1.00 98.31 290 MET A N 1
ATOM 2381 C CA . MET A 1 290 ? 10.328 4.358 -1.060 1.00 98.31 290 MET A CA 1
ATOM 2382 C C . MET A 1 290 ? 11.259 3.149 -0.869 1.00 98.31 290 MET A C 1
ATOM 2384 O O . MET A 1 290 ? 12.361 3.300 -0.347 1.00 98.31 290 MET A O 1
ATOM 2388 N N . LEU A 1 291 ? 10.883 1.969 -1.377 1.00 98.12 291 LEU A N 1
ATOM 2389 C CA . LEU A 1 291 ? 11.744 0.777 -1.397 1.00 98.12 291 LEU A CA 1
ATOM 2390 C C . LEU A 1 291 ? 13.011 0.991 -2.235 1.00 98.12 291 LEU A C 1
ATOM 2392 O O . LEU A 1 291 ? 14.098 0.566 -1.850 1.00 98.12 291 LEU A O 1
ATOM 2396 N N . THR A 1 292 ? 12.888 1.683 -3.366 1.00 97.56 292 THR A N 1
ATOM 2397 C CA . THR A 1 292 ? 14.033 2.019 -4.218 1.00 97.56 292 THR A CA 1
ATOM 2398 C C . THR A 1 292 ? 15.012 2.939 -3.486 1.00 97.56 292 THR A C 1
ATOM 2400 O O . THR A 1 292 ? 16.214 2.677 -3.482 1.00 97.56 292 THR A O 1
ATOM 2403 N N . TRP A 1 293 ? 14.516 3.977 -2.806 1.00 98.06 293 TRP A N 1
ATOM 2404 C CA . TRP A 1 293 ? 15.343 4.858 -1.981 1.00 98.06 293 TRP A CA 1
ATOM 2405 C C . TRP A 1 293 ? 15.953 4.138 -0.787 1.00 98.06 293 TRP A C 1
ATOM 2407 O O . TRP A 1 293 ? 17.109 4.394 -0.476 1.00 98.06 293 TRP A O 1
ATOM 2417 N N . TYR A 1 294 ? 15.236 3.200 -0.168 1.00 98.00 294 TYR A N 1
ATOM 2418 C CA . TYR A 1 294 ? 15.773 2.358 0.900 1.00 98.00 294 TYR A CA 1
ATOM 2419 C C . TYR A 1 294 ? 16.986 1.546 0.443 1.00 98.00 294 TYR A C 1
ATOM 2421 O O . TYR A 1 294 ? 18.034 1.571 1.090 1.00 98.00 294 TYR A O 1
ATOM 2429 N N . VAL A 1 295 ? 16.890 0.904 -0.724 1.00 97.44 295 VAL A N 1
ATOM 2430 C CA . VAL A 1 295 ? 18.037 0.229 -1.345 1.00 97.44 295 VAL A CA 1
ATOM 2431 C C . VAL A 1 295 ? 19.162 1.223 -1.644 1.00 97.44 295 VAL A C 1
ATOM 2433 O O . VAL A 1 295 ? 20.323 0.939 -1.346 1.00 97.44 295 VAL A O 1
ATOM 2436 N N . GLY A 1 296 ? 18.824 2.403 -2.173 1.00 96.88 296 GLY A N 1
ATOM 2437 C CA . GLY A 1 296 ? 19.770 3.490 -2.419 1.00 96.88 296 GLY A CA 1
ATOM 2438 C C . GLY A 1 296 ? 20.544 3.892 -1.162 1.00 96.88 296 GLY A C 1
ATOM 2439 O O . GLY A 1 296 ? 21.770 3.884 -1.180 1.00 96.88 296 GLY A O 1
ATOM 2440 N N . VAL A 1 297 ? 19.860 4.152 -0.048 1.00 96.94 297 VAL A N 1
ATOM 2441 C CA . VAL A 1 297 ? 20.473 4.486 1.248 1.00 96.94 297 VAL A CA 1
ATOM 2442 C C . VAL A 1 297 ? 21.439 3.387 1.697 1.00 96.94 297 VAL A C 1
ATOM 2444 O O . VAL A 1 297 ? 22.599 3.673 1.980 1.00 96.94 297 VAL A O 1
ATOM 2447 N N . ASN A 1 298 ? 21.010 2.122 1.672 1.00 96.06 298 ASN A N 1
ATOM 2448 C CA . ASN A 1 298 ? 21.830 0.989 2.121 1.00 96.06 298 ASN A CA 1
ATOM 2449 C C . ASN A 1 298 ? 23.051 0.716 1.229 1.00 96.06 298 ASN A C 1
ATOM 2451 O O . ASN A 1 298 ? 24.005 0.063 1.652 1.00 96.06 298 ASN A O 1
ATOM 2455 N N . ARG A 1 299 ? 23.017 1.172 -0.026 1.00 94.75 299 ARG A N 1
ATOM 2456 C CA . ARG A 1 299 ? 24.071 0.954 -1.027 1.00 94.75 299 ARG A CA 1
ATOM 2457 C C . ARG A 1 299 ? 24.774 2.249 -1.425 1.00 94.75 299 ARG A C 1
ATOM 2459 O O . ARG A 1 299 ? 25.427 2.278 -2.465 1.00 94.75 299 ARG A O 1
ATOM 2466 N N . ASN A 1 300 ? 24.639 3.323 -0.647 1.00 94.94 300 ASN A N 1
ATOM 2467 C CA . ASN A 1 300 ? 25.219 4.635 -0.957 1.00 94.94 300 ASN A CA 1
ATOM 2468 C C . ASN A 1 300 ? 24.899 5.134 -2.382 1.00 94.94 300 ASN A C 1
ATOM 2470 O O . ASN A 1 300 ? 25.729 5.775 -3.019 1.00 94.94 300 ASN A O 1
ATOM 2474 N N . PHE A 1 301 ? 23.702 4.823 -2.886 1.00 94.75 301 PHE A N 1
ATOM 2475 C CA . PHE A 1 301 ? 23.200 5.202 -4.209 1.00 94.75 301 PHE A CA 1
ATOM 2476 C C . PHE A 1 301 ? 24.063 4.692 -5.378 1.00 94.75 301 PHE A C 1
ATOM 2478 O O . PHE A 1 301 ? 24.049 5.269 -6.457 1.00 94.75 301 PHE A O 1
ATOM 2485 N N . SER A 1 302 ? 24.777 3.577 -5.170 1.00 93.12 302 SER A N 1
ATOM 2486 C CA . SER A 1 302 ? 25.698 2.968 -6.145 1.00 93.12 302 SER A CA 1
ATOM 2487 C C . SER A 1 302 ? 25.156 1.698 -6.817 1.00 93.12 302 SER A C 1
ATOM 2489 O O . SER A 1 302 ? 25.882 0.738 -7.068 1.00 93.12 302 SER A O 1
ATOM 2491 N N . CYS A 1 303 ? 23.841 1.634 -7.045 1.00 90.75 303 CYS A N 1
ATOM 2492 C CA . CYS A 1 303 ? 23.209 0.472 -7.672 1.00 90.75 303 CYS A CA 1
ATOM 2493 C C . CYS A 1 303 ? 21.937 0.834 -8.438 1.00 90.75 303 CYS A C 1
ATOM 2495 O O . CYS A 1 303 ? 21.277 1.831 -8.136 1.00 90.75 303 CYS A O 1
ATOM 2497 N N . SER A 1 304 ? 21.566 -0.023 -9.393 1.00 90.31 304 SER A N 1
ATOM 2498 C CA . SER A 1 304 ? 20.289 0.038 -10.101 1.00 90.31 304 SER A CA 1
ATOM 2499 C C . SER A 1 304 ? 19.354 -1.085 -9.648 1.00 90.31 304 SER A C 1
ATOM 2501 O O . SER A 1 304 ? 19.693 -2.264 -9.717 1.00 90.31 304 SER A O 1
ATOM 2503 N N . VAL A 1 305 ? 18.131 -0.732 -9.249 1.00 91.06 305 VAL A N 1
ATOM 2504 C CA . VAL A 1 305 ? 17.072 -1.710 -8.916 1.00 91.06 305 VAL A CA 1
ATOM 2505 C C . VAL A 1 305 ? 16.306 -2.204 -10.153 1.00 91.06 305 VAL A C 1
ATOM 2507 O O . VAL A 1 305 ? 15.355 -2.982 -10.043 1.00 91.06 305 VAL A O 1
ATOM 2510 N N . GLY A 1 306 ? 16.716 -1.754 -11.344 1.00 87.19 306 GLY A N 1
ATOM 2511 C CA . GLY A 1 306 ? 16.044 -2.021 -12.609 1.00 87.19 306 GLY A CA 1
ATOM 2512 C C . GLY A 1 306 ? 14.714 -1.273 -12.767 1.00 87.19 306 GLY A C 1
ATOM 2513 O O . GLY A 1 306 ? 14.092 -0.814 -11.807 1.00 87.19 306 GLY A O 1
ATOM 2514 N N . LYS A 1 307 ? 14.250 -1.163 -14.018 1.00 83.94 307 LYS A N 1
ATOM 2515 C CA . LYS A 1 307 ? 12.950 -0.556 -14.346 1.00 83.94 307 LYS A CA 1
ATOM 2516 C C . LYS A 1 307 ? 11.832 -1.216 -13.532 1.00 83.94 307 LYS A C 1
ATOM 2518 O O . LYS A 1 307 ? 11.759 -2.443 -13.467 1.00 83.94 307 LYS A O 1
ATOM 2523 N N . CYS A 1 308 ? 10.989 -0.393 -12.910 1.00 85.44 308 CYS A N 1
ATOM 2524 C CA . CYS A 1 308 ? 9.893 -0.829 -12.037 1.00 85.44 308 CYS A CA 1
ATOM 2525 C C . CYS A 1 308 ? 10.334 -1.728 -10.862 1.00 85.44 308 CYS A C 1
ATOM 2527 O O . CYS A 1 308 ? 9.533 -2.513 -10.368 1.00 85.44 308 CYS A O 1
ATOM 2529 N N . GLY A 1 309 ? 11.594 -1.638 -10.416 1.00 88.62 309 GLY A N 1
ATOM 2530 C CA . GLY A 1 309 ? 12.094 -2.423 -9.286 1.00 88.62 309 GLY A CA 1
ATOM 2531 C C . GLY A 1 309 ? 12.240 -3.917 -9.580 1.00 88.62 309 GLY A C 1
ATOM 2532 O O . GLY A 1 309 ? 12.201 -4.726 -8.656 1.00 88.62 309 GLY A O 1
ATOM 2533 N N . LYS A 1 310 ? 12.403 -4.303 -10.855 1.00 89.69 310 LYS A N 1
ATOM 2534 C CA . LYS A 1 310 ? 12.498 -5.713 -11.276 1.00 89.69 310 LYS A CA 1
ATOM 2535 C C . LYS A 1 310 ? 13.649 -6.509 -10.643 1.00 89.69 310 LYS A C 1
ATOM 2537 O O . LYS A 1 310 ? 13.658 -7.725 -10.780 1.00 89.69 310 LYS A O 1
ATOM 2542 N N . TYR A 1 311 ? 14.611 -5.849 -9.992 1.00 91.38 311 TYR A N 1
ATOM 2543 C CA . TYR A 1 311 ? 15.716 -6.485 -9.263 1.00 91.38 311 TYR A CA 1
ATOM 2544 C C . TYR A 1 311 ? 15.687 -6.211 -7.751 1.00 91.38 311 TYR A C 1
ATOM 2546 O O . TYR A 1 311 ? 16.697 -6.420 -7.082 1.00 91.38 311 TYR A O 1
ATOM 2554 N N . LEU A 1 312 ? 14.576 -5.703 -7.199 1.00 93.31 312 LEU A N 1
ATOM 2555 C CA . LEU A 1 312 ? 14.470 -5.390 -5.767 1.00 93.31 312 LEU A CA 1
ATOM 2556 C C . LEU A 1 312 ? 14.730 -6.607 -4.871 1.00 93.31 312 LEU A C 1
ATOM 2558 O O . LEU A 1 312 ? 15.335 -6.448 -3.814 1.00 93.31 312 LEU A O 1
ATOM 2562 N N . ASP A 1 313 ? 14.339 -7.801 -5.314 1.00 93.88 313 ASP A N 1
ATOM 2563 C CA . ASP A 1 313 ? 14.549 -9.088 -4.638 1.00 93.88 313 ASP A CA 1
ATOM 2564 C C . ASP A 1 313 ? 16.019 -9.368 -4.287 1.00 93.88 313 ASP A C 1
ATOM 2566 O O . ASP A 1 313 ? 16.306 -10.047 -3.306 1.00 93.88 313 ASP A O 1
ATOM 2570 N N . LYS A 1 314 ? 16.964 -8.806 -5.048 1.00 93.00 314 LYS A N 1
ATOM 2571 C CA . LYS A 1 314 ? 18.406 -8.942 -4.789 1.00 93.00 314 LYS A CA 1
ATOM 2572 C C . LYS A 1 314 ? 18.913 -8.045 -3.658 1.00 93.00 314 LYS A C 1
ATOM 2574 O O . LYS A 1 314 ? 20.035 -8.238 -3.184 1.00 93.00 314 LYS A O 1
ATOM 2579 N N . TYR A 1 315 ? 18.147 -7.020 -3.285 1.00 94.38 315 TYR A N 1
ATOM 2580 C CA . TYR A 1 315 ? 18.609 -5.943 -2.409 1.00 94.38 315 TYR A CA 1
ATOM 2581 C C . TYR A 1 315 ? 17.856 -5.851 -1.087 1.00 94.38 315 TYR A C 1
ATOM 2583 O O . TYR A 1 315 ? 18.467 -5.460 -0.093 1.00 94.38 315 TYR A O 1
ATOM 2591 N N . VAL A 1 316 ? 16.563 -6.175 -1.075 1.00 94.69 316 VAL A N 1
ATOM 2592 C CA . VAL A 1 316 ? 15.761 -6.215 0.153 1.00 94.69 316 VAL A CA 1
ATOM 2593 C C . VAL A 1 316 ? 15.812 -7.604 0.784 1.00 94.69 316 VAL A C 1
ATOM 2595 O O . VAL A 1 316 ? 16.232 -8.578 0.159 1.00 94.69 316 VAL A O 1
ATOM 2598 N N . THR A 1 317 ? 15.395 -7.713 2.041 1.00 96.25 317 THR A N 1
ATOM 2599 C CA . THR A 1 317 ? 15.273 -9.021 2.693 1.00 96.25 317 THR A CA 1
ATOM 2600 C C . THR A 1 317 ? 14.150 -9.852 2.064 1.00 96.25 317 THR A C 1
ATOM 2602 O O . THR A 1 317 ? 13.191 -9.318 1.502 1.00 96.25 317 THR A O 1
ATOM 2605 N N . GLN A 1 318 ? 14.224 -11.180 2.206 1.00 95.94 318 GLN A N 1
ATOM 2606 C CA . GLN A 1 318 ? 13.166 -12.077 1.726 1.00 95.94 318 GLN A CA 1
ATOM 2607 C C . GLN A 1 318 ? 11.801 -11.750 2.355 1.00 95.94 318 GLN A C 1
ATOM 2609 O O . GLN A 1 318 ? 10.772 -11.872 1.696 1.00 95.94 318 GLN A O 1
ATOM 2614 N N . GLU A 1 319 ? 11.794 -11.320 3.618 1.00 96.62 319 GLU A N 1
ATOM 2615 C CA . GLU A 1 319 ? 10.589 -10.898 4.334 1.00 96.62 319 GLU A CA 1
ATOM 2616 C C . GLU A 1 319 ? 9.983 -9.622 3.731 1.00 96.62 319 GLU A C 1
ATOM 2618 O O . GLU A 1 319 ? 8.792 -9.590 3.425 1.00 96.62 319 GLU A O 1
ATOM 2623 N N . GLU A 1 320 ? 10.795 -8.586 3.498 1.00 96.50 320 GLU A N 1
ATOM 2624 C CA . GLU A 1 320 ? 10.346 -7.337 2.865 1.00 96.50 320 GLU A CA 1
ATOM 2625 C C . GLU A 1 320 ? 9.817 -7.588 1.446 1.00 96.50 320 GLU A C 1
ATOM 2627 O O . GLU A 1 320 ? 8.778 -7.041 1.067 1.00 96.50 320 GLU A O 1
ATOM 2632 N N . TYR A 1 321 ? 10.482 -8.454 0.673 1.00 97.00 321 TYR A N 1
ATOM 2633 C CA . TYR A 1 321 ? 10.020 -8.820 -0.665 1.00 97.00 321 TYR A CA 1
ATOM 2634 C C . TYR A 1 321 ? 8.699 -9.597 -0.628 1.00 97.00 321 TYR A C 1
ATOM 2636 O O . TYR A 1 321 ? 7.796 -9.323 -1.417 1.00 97.00 321 TYR A O 1
ATOM 2644 N N . GLN A 1 322 ? 8.544 -10.527 0.316 1.00 97.56 322 GLN A N 1
ATOM 2645 C CA . GLN A 1 322 ? 7.300 -11.274 0.492 1.00 97.56 322 GLN A CA 1
ATOM 2646 C C . GLN A 1 322 ? 6.134 -10.346 0.861 1.00 97.56 322 GLN A C 1
ATOM 2648 O O . GLN A 1 322 ? 5.067 -10.432 0.252 1.00 97.56 322 GLN A O 1
ATOM 2653 N N . ARG A 1 323 ? 6.354 -9.389 1.771 1.00 97.94 323 ARG A N 1
ATOM 2654 C CA . ARG A 1 323 ? 5.364 -8.352 2.104 1.00 97.94 323 ARG A CA 1
ATOM 2655 C C . ARG A 1 323 ? 5.024 -7.486 0.894 1.00 97.94 323 ARG A C 1
ATOM 2657 O O . ARG A 1 323 ? 3.856 -7.178 0.687 1.00 97.94 323 ARG A O 1
ATOM 2664 N N . LEU A 1 324 ? 6.006 -7.134 0.055 1.00 97.69 324 LEU A N 1
ATOM 2665 C CA . LEU A 1 324 ? 5.745 -6.443 -1.212 1.00 97.69 324 LEU A CA 1
ATOM 2666 C C . LEU A 1 324 ? 4.833 -7.278 -2.125 1.00 97.69 324 LEU A C 1
ATOM 2668 O O . LEU A 1 324 ? 3.895 -6.726 -2.699 1.00 97.69 324 LEU A O 1
ATOM 2672 N N . MET A 1 325 ? 5.064 -8.589 -2.248 1.00 97.50 325 MET A N 1
ATOM 2673 C CA . MET A 1 325 ? 4.206 -9.477 -3.046 1.00 97.50 325 MET A CA 1
ATOM 2674 C C . MET A 1 325 ? 2.778 -9.553 -2.494 1.00 97.50 325 MET A C 1
ATOM 2676 O O . MET A 1 325 ? 1.820 -9.536 -3.263 1.00 97.50 325 MET A O 1
ATOM 2680 N N . GLU A 1 326 ? 2.611 -9.544 -1.172 1.00 97.94 326 GLU A N 1
ATOM 2681 C CA . GLU A 1 326 ? 1.297 -9.504 -0.512 1.00 97.94 326 GLU A CA 1
ATOM 2682 C C . GLU A 1 326 ? 0.515 -8.210 -0.795 1.00 97.94 326 GLU A C 1
ATOM 2684 O O . GLU A 1 326 ? -0.710 -8.185 -0.667 1.00 97.94 326 GLU A O 1
ATOM 2689 N N . THR A 1 327 ? 1.184 -7.156 -1.278 1.00 97.81 327 THR A N 1
ATOM 2690 C CA . THR A 1 327 ? 0.517 -5.929 -1.742 1.00 97.81 327 THR A CA 1
ATOM 2691 C C . THR A 1 327 ? -0.144 -6.049 -3.126 1.00 97.81 327 THR A C 1
ATOM 2693 O O . THR A 1 327 ? -0.740 -5.077 -3.604 1.00 97.81 327 THR A O 1
ATOM 2696 N N . TYR A 1 328 ? -0.045 -7.206 -3.794 1.00 97.19 328 TYR A N 1
ATOM 2697 C CA . TYR A 1 328 ? -0.681 -7.501 -5.086 1.00 97.19 328 TYR A CA 1
ATOM 2698 C C . TYR A 1 328 ? -1.873 -8.457 -4.903 1.00 97.19 328 TYR A C 1
ATOM 2700 O O . TYR A 1 328 ? -1.741 -9.670 -5.088 1.00 97.19 328 TYR A O 1
ATOM 2708 N N . PRO A 1 329 ? -3.062 -7.944 -4.539 1.00 96.69 329 PRO A N 1
ATOM 2709 C CA . PRO A 1 329 ? -4.224 -8.783 -4.289 1.00 96.69 329 PRO A CA 1
ATOM 2710 C C . PRO A 1 329 ? -4.884 -9.248 -5.593 1.00 96.69 329 PRO A C 1
ATOM 2712 O O . PRO A 1 329 ? -4.837 -8.579 -6.628 1.00 96.69 329 PRO A O 1
ATOM 2715 N N . GLY A 1 330 ? -5.611 -10.364 -5.518 1.00 95.31 330 GLY A N 1
ATOM 2716 C CA . GLY A 1 330 ? -6.677 -10.635 -6.484 1.00 95.31 330 GLY A CA 1
ATOM 2717 C C . GLY A 1 330 ? -7.845 -9.652 -6.310 1.00 95.31 330 GLY A C 1
ATOM 2718 O O . GLY A 1 330 ? -7.980 -9.023 -5.264 1.00 95.31 330 GLY A O 1
ATOM 2719 N N . ALA A 1 331 ? -8.740 -9.563 -7.298 1.00 94.19 331 ALA A N 1
ATOM 2720 C CA . ALA A 1 331 ? -9.925 -8.693 -7.264 1.00 94.19 331 ALA A CA 1
ATOM 2721 C C . ALA A 1 331 ? -11.030 -9.210 -6.311 1.00 94.19 331 ALA A C 1
ATOM 2723 O O . ALA A 1 331 ? -12.153 -9.500 -6.723 1.00 94.19 331 ALA A O 1
ATOM 2724 N N . LYS A 1 332 ? -10.696 -9.370 -5.027 1.00 95.88 332 LYS A N 1
ATOM 2725 C CA . LYS A 1 332 ? -11.601 -9.740 -3.935 1.00 95.88 332 LYS A CA 1
ATOM 2726 C C . LYS A 1 332 ? -11.433 -8.744 -2.801 1.00 95.88 332 LYS A C 1
ATOM 2728 O O . LYS A 1 332 ? -10.313 -8.488 -2.382 1.00 95.88 332 LYS A O 1
ATOM 2733 N N . GLU A 1 333 ? -12.544 -8.249 -2.271 1.00 95.38 333 GLU A N 1
ATOM 2734 C CA . GLU A 1 333 ? -12.566 -7.215 -1.231 1.00 95.38 333 GLU A CA 1
ATOM 2735 C C . GLU A 1 333 ? -11.644 -7.509 -0.038 1.00 95.38 333 GLU A C 1
ATOM 2737 O O . GLU A 1 333 ? -10.788 -6.694 0.285 1.00 95.38 333 GLU A O 1
ATOM 2742 N N . GLU A 1 334 ? -11.768 -8.689 0.575 1.00 95.94 334 GLU A N 1
ATOM 2743 C CA . GLU A 1 334 ? -10.945 -9.089 1.724 1.00 95.94 334 GLU A CA 1
ATOM 2744 C C . GLU A 1 334 ? -9.448 -9.130 1.380 1.00 95.94 334 GLU A C 1
ATOM 2746 O O . GLU A 1 334 ? -8.610 -8.667 2.152 1.00 95.94 334 GLU A O 1
ATOM 2751 N N . ALA A 1 335 ? -9.105 -9.630 0.189 1.00 97.19 335 ALA A N 1
ATOM 2752 C CA . ALA A 1 335 ? -7.722 -9.661 -0.273 1.00 97.19 335 ALA A CA 1
ATOM 2753 C C . ALA A 1 335 ? -7.171 -8.242 -0.473 1.00 97.19 335 ALA A C 1
ATOM 2755 O O . ALA A 1 335 ? -6.020 -7.983 -0.131 1.00 97.19 335 ALA A O 1
ATOM 2756 N N . ILE A 1 336 ? -7.994 -7.320 -0.982 1.00 97.88 336 ILE A N 1
ATOM 2757 C CA . ILE A 1 336 ? -7.603 -5.923 -1.179 1.00 97.88 336 ILE A CA 1
ATOM 2758 C C . ILE A 1 336 ? -7.375 -5.251 0.175 1.00 97.88 336 ILE A C 1
ATOM 2760 O O . ILE A 1 336 ? -6.304 -4.684 0.368 1.00 97.88 336 ILE A O 1
ATOM 2764 N N . TRP A 1 337 ? -8.298 -5.372 1.133 1.00 97.75 337 TRP A N 1
ATOM 2765 C CA . TRP A 1 337 ? -8.100 -4.839 2.488 1.00 97.75 337 TRP A CA 1
ATOM 2766 C C . TRP A 1 337 ? -6.797 -5.334 3.122 1.00 97.75 337 TRP A C 1
ATOM 2768 O O . TRP A 1 337 ? -5.979 -4.521 3.555 1.00 97.75 337 TRP A O 1
ATOM 2778 N N . ASN A 1 338 ? -6.557 -6.648 3.078 1.00 97.69 338 ASN A N 1
ATOM 2779 C CA . ASN A 1 338 ? -5.323 -7.245 3.589 1.00 97.69 338 ASN A CA 1
ATOM 2780 C C . ASN A 1 338 ? -4.078 -6.671 2.903 1.00 97.69 338 ASN A C 1
ATOM 2782 O O . ASN A 1 338 ? -3.136 -6.265 3.581 1.00 97.69 338 ASN A O 1
ATOM 2786 N N . SER A 1 339 ? -4.095 -6.565 1.572 1.00 98.25 339 SER A N 1
ATOM 2787 C CA . SER A 1 339 ? -2.970 -6.008 0.816 1.00 98.25 339 SER A CA 1
ATOM 2788 C C . SER A 1 339 ? -2.680 -4.547 1.164 1.00 98.25 339 SER A C 1
ATOM 2790 O O . SER A 1 339 ? -1.517 -4.156 1.223 1.00 98.25 339 SER A O 1
ATOM 2792 N N . VAL A 1 340 ? -3.718 -3.747 1.441 1.00 98.12 340 VAL A N 1
ATOM 2793 C CA . VAL A 1 340 ? -3.584 -2.333 1.808 1.00 98.12 340 VAL A CA 1
ATOM 2794 C C . VAL A 1 340 ? -2.973 -2.205 3.200 1.00 98.12 340 VAL A C 1
ATOM 2796 O O . VAL A 1 340 ? -2.053 -1.413 3.377 1.00 98.12 340 VAL A O 1
ATOM 2799 N N . TRP A 1 341 ? -3.403 -3.009 4.178 1.00 97.75 341 TRP A N 1
ATOM 2800 C CA . TRP A 1 341 ? -2.786 -2.989 5.508 1.00 97.75 341 TRP A CA 1
ATOM 2801 C C . TRP A 1 341 ? -1.315 -3.392 5.473 1.00 97.75 341 TRP A C 1
ATOM 2803 O O . TRP A 1 341 ? -0.489 -2.682 6.046 1.00 97.75 341 TRP A O 1
ATOM 2813 N N . VAL A 1 342 ? -0.979 -4.466 4.749 1.00 98.38 342 VAL A N 1
ATOM 2814 C CA . VAL A 1 342 ? 0.419 -4.883 4.557 1.00 98.38 342 VAL A CA 1
ATOM 2815 C C . VAL A 1 342 ? 1.221 -3.776 3.873 1.00 98.38 342 VAL A C 1
ATOM 2817 O O . VAL A 1 342 ? 2.339 -3.478 4.297 1.00 98.38 342 VAL A O 1
ATOM 2820 N N . MET A 1 343 ? 0.640 -3.119 2.863 1.00 98.50 343 MET A N 1
ATOM 2821 C CA . MET A 1 343 ? 1.258 -1.990 2.170 1.00 98.50 343 MET A CA 1
ATOM 2822 C C . MET A 1 343 ? 1.520 -0.813 3.118 1.00 98.50 343 MET A C 1
ATOM 2824 O O . MET A 1 343 ? 2.620 -0.267 3.101 1.00 98.50 343 MET A O 1
ATOM 2828 N N . CYS A 1 344 ? 0.556 -0.440 3.967 1.00 98.50 344 CYS A N 1
ATOM 2829 C CA . CYS A 1 344 ? 0.724 0.617 4.967 1.00 98.50 344 CYS A CA 1
ATOM 2830 C C . CYS A 1 344 ? 1.812 0.280 5.990 1.00 98.50 344 CYS A C 1
ATOM 2832 O O . CYS A 1 344 ? 2.635 1.138 6.297 1.00 98.50 344 CYS A O 1
ATOM 2834 N N . ASP A 1 345 ? 1.823 -0.950 6.512 1.00 97.81 345 ASP A N 1
ATOM 2835 C CA . ASP A 1 345 ? 2.814 -1.383 7.502 1.00 97.81 345 ASP A CA 1
ATOM 2836 C C . ASP A 1 345 ? 4.223 -1.416 6.895 1.00 97.81 345 ASP A C 1
ATOM 2838 O O . ASP A 1 345 ? 5.191 -1.019 7.541 1.00 97.81 345 ASP A O 1
ATOM 2842 N N . LEU A 1 346 ? 4.350 -1.871 5.643 1.00 98.56 346 LEU A N 1
ATOM 2843 C CA . LEU A 1 346 ? 5.627 -1.872 4.928 1.00 98.56 346 LEU A CA 1
ATOM 2844 C C . LEU A 1 346 ? 6.094 -0.445 4.631 1.00 98.56 346 LEU A C 1
ATOM 2846 O O . LEU A 1 346 ? 7.254 -0.120 4.864 1.00 98.56 346 LEU A O 1
ATOM 2850 N N . PHE A 1 347 ? 5.198 0.425 4.169 1.00 98.75 347 PHE A N 1
ATOM 2851 C CA . PHE A 1 347 ? 5.547 1.809 3.871 1.00 98.75 347 PHE A CA 1
ATOM 2852 C C . PHE A 1 347 ? 5.972 2.588 5.121 1.00 98.75 347 PHE A C 1
ATOM 2854 O O . PHE A 1 347 ? 6.998 3.260 5.078 1.00 98.75 347 PHE A O 1
ATOM 2861 N N . ASP A 1 348 ? 5.229 2.492 6.232 1.00 98.50 348 ASP A N 1
ATOM 2862 C CA . ASP A 1 348 ? 5.563 3.182 7.490 1.00 98.50 348 ASP A CA 1
ATOM 2863 C C . ASP A 1 348 ? 6.962 2.795 7.988 1.00 98.50 348 ASP A C 1
ATOM 2865 O O . ASP A 1 348 ? 7.757 3.655 8.366 1.00 98.50 348 ASP A O 1
ATOM 2869 N N . GLU A 1 349 ? 7.288 1.503 7.938 1.00 98.12 349 GLU A N 1
ATOM 2870 C CA . GLU A 1 349 ? 8.588 0.988 8.356 1.00 98.12 349 GLU A CA 1
ATOM 2871 C C . GLU A 1 349 ? 9.725 1.480 7.449 1.00 98.12 349 GLU A C 1
ATOM 2873 O O . GLU A 1 349 ? 10.720 2.026 7.936 1.00 98.12 349 GLU A O 1
ATOM 2878 N N . ILE A 1 350 ? 9.587 1.306 6.132 1.00 98.44 350 ILE A N 1
ATOM 2879 C CA . ILE A 1 350 ? 10.640 1.652 5.173 1.00 98.44 350 ILE A CA 1
ATOM 2880 C C . ILE A 1 350 ? 10.829 3.170 5.091 1.00 98.44 350 ILE A C 1
ATOM 2882 O O . ILE A 1 350 ? 11.969 3.631 5.057 1.00 98.44 350 ILE A O 1
ATOM 2886 N N . ALA A 1 351 ? 9.750 3.956 5.131 1.00 98.56 351 ALA A N 1
ATOM 2887 C CA . ALA A 1 351 ? 9.837 5.413 5.116 1.00 98.56 351 ALA A CA 1
ATOM 2888 C C . ALA A 1 351 ? 10.639 5.942 6.309 1.00 98.56 351 ALA A C 1
ATOM 2890 O O . ALA A 1 351 ? 11.522 6.772 6.121 1.00 98.56 351 ALA A O 1
ATOM 2891 N N . ARG A 1 352 ? 10.431 5.397 7.516 1.00 98.56 352 ARG A N 1
ATOM 2892 C CA . ARG A 1 352 ? 11.237 5.757 8.696 1.00 98.56 352 ARG A CA 1
ATOM 2893 C C . ARG A 1 352 ? 12.712 5.432 8.503 1.00 98.56 352 ARG A C 1
ATOM 2895 O O . ARG A 1 352 ? 13.540 6.302 8.731 1.00 98.56 352 ARG A O 1
ATOM 2902 N N . LYS A 1 353 ? 13.036 4.224 8.025 1.00 98.25 353 LYS A N 1
ATOM 2903 C CA . LYS A 1 353 ? 14.428 3.822 7.748 1.00 98.25 353 LYS A CA 1
ATOM 2904 C C . LYS A 1 353 ? 15.097 4.755 6.730 1.00 98.25 353 LYS A C 1
ATOM 2906 O O . LYS A 1 353 ? 16.260 5.113 6.898 1.00 98.25 353 LYS A O 1
ATOM 2911 N N . VAL A 1 354 ? 14.373 5.153 5.682 1.00 98.38 354 VAL A N 1
ATOM 2912 C CA . VAL A 1 354 ? 14.864 6.098 4.666 1.00 98.38 354 VAL A CA 1
ATOM 2913 C C . VAL A 1 354 ? 15.058 7.492 5.257 1.00 98.38 354 VAL A C 1
ATOM 2915 O O . VAL A 1 354 ? 16.116 8.080 5.052 1.00 98.38 354 VAL A O 1
ATOM 2918 N N . GLY A 1 355 ? 14.077 8.000 6.009 1.00 98.12 355 GLY A N 1
ATOM 2919 C CA . GLY A 1 355 ? 14.166 9.284 6.702 1.00 98.12 355 GLY A CA 1
ATOM 2920 C C . GLY A 1 355 ? 15.366 9.338 7.644 1.00 98.12 355 GLY A C 1
ATOM 2921 O O . GLY A 1 355 ? 16.198 10.231 7.513 1.00 98.12 355 GLY A O 1
ATOM 2922 N N . ASP A 1 356 ? 15.534 8.326 8.496 1.00 97.94 356 ASP A N 1
ATOM 2923 C CA . ASP A 1 356 ? 16.668 8.216 9.421 1.00 97.94 356 ASP A CA 1
ATOM 2924 C C . ASP A 1 356 ? 18.012 8.148 8.669 1.00 97.94 356 ASP A C 1
ATOM 2926 O O . ASP A 1 356 ? 18.977 8.810 9.049 1.00 97.94 356 ASP A O 1
ATOM 2930 N N . GLY A 1 357 ? 18.080 7.392 7.566 1.00 97.44 357 GLY A N 1
ATOM 2931 C CA . GLY A 1 357 ? 19.295 7.257 6.754 1.00 97.44 357 GLY A CA 1
ATOM 2932 C C . GLY A 1 357 ? 19.655 8.491 5.916 1.00 97.44 357 GLY A C 1
ATOM 2933 O O . GLY A 1 357 ? 20.812 8.651 5.522 1.00 97.44 357 GLY A O 1
ATOM 2934 N N . LEU A 1 358 ? 18.688 9.368 5.636 1.00 97.50 358 LEU A N 1
ATOM 2935 C CA . LEU A 1 358 ? 18.887 10.617 4.893 1.00 97.50 358 LEU A CA 1
ATOM 2936 C C . LEU A 1 358 ? 18.928 11.863 5.785 1.00 97.50 358 LEU A C 1
ATOM 2938 O O . LEU A 1 358 ? 19.356 12.915 5.311 1.00 97.50 358 LEU A O 1
ATOM 2942 N N . GLY A 1 359 ? 18.529 11.742 7.052 1.00 97.81 359 GLY A N 1
ATOM 2943 C CA . GLY A 1 359 ? 18.369 12.865 7.974 1.00 97.81 359 GLY A CA 1
ATOM 2944 C C . GLY A 1 359 ? 17.111 13.698 7.708 1.00 97.81 359 GLY A C 1
ATOM 2945 O O . GLY A 1 359 ? 17.149 14.908 7.900 1.00 97.81 359 GLY A O 1
ATOM 2946 N N . TYR A 1 360 ? 16.027 13.077 7.230 1.00 98.25 360 TYR A N 1
ATOM 2947 C CA . TYR A 1 360 ? 14.745 13.732 6.941 1.00 98.25 360 TYR A CA 1
ATOM 2948 C C . TYR A 1 360 ? 13.674 13.357 7.963 1.00 98.25 360 TYR A C 1
ATOM 2950 O O . TYR A 1 360 ? 13.542 12.194 8.353 1.00 98.25 360 TYR A O 1
ATOM 2958 N N . ASP A 1 361 ? 12.842 14.329 8.336 1.00 97.31 361 ASP A N 1
ATOM 2959 C CA . ASP A 1 361 ? 11.779 14.117 9.312 1.00 97.31 361 ASP A CA 1
ATOM 2960 C C . ASP A 1 361 ? 10.586 13.368 8.704 1.00 97.31 361 ASP A C 1
ATOM 2962 O O . ASP A 1 361 ? 9.934 13.816 7.761 1.00 97.31 361 ASP A O 1
ATOM 2966 N N . TYR A 1 362 ? 10.247 12.213 9.277 1.00 98.25 362 TYR A N 1
ATOM 2967 C CA . TYR A 1 362 ? 9.044 11.470 8.905 1.00 98.25 362 TYR A CA 1
ATOM 2968 C C . TYR A 1 362 ? 7.818 11.934 9.704 1.00 98.25 362 TYR A C 1
ATOM 2970 O O . TYR A 1 362 ? 7.811 11.894 10.940 1.00 98.25 362 TYR A O 1
ATOM 2978 N N . ASN A 1 363 ? 6.730 12.294 9.015 1.00 97.62 363 ASN A N 1
ATOM 2979 C CA . ASN A 1 363 ? 5.484 12.726 9.652 1.00 97.62 363 ASN A CA 1
ATOM 2980 C C . ASN A 1 363 ? 4.677 11.543 10.227 1.00 97.62 363 ASN A C 1
ATOM 2982 O O . ASN A 1 363 ? 3.679 11.083 9.670 1.00 97.62 363 ASN A O 1
ATOM 2986 N N . LYS A 1 364 ? 5.091 11.081 11.411 1.00 96.25 364 LYS A N 1
ATOM 2987 C CA . LYS A 1 364 ? 4.457 9.975 12.154 1.00 96.25 364 LYS A CA 1
ATOM 2988 C C . LYS A 1 364 ? 2.984 10.243 12.487 1.00 96.25 364 LYS A C 1
ATOM 2990 O O . LYS A 1 364 ? 2.204 9.297 12.581 1.00 96.25 364 LYS A O 1
ATOM 2995 N N . LYS A 1 365 ? 2.608 11.513 12.693 1.00 96.00 365 LYS A N 1
ATOM 2996 C CA . LYS A 1 365 ? 1.234 11.909 13.042 1.00 96.00 365 LYS A CA 1
ATOM 2997 C C . LYS A 1 365 ? 0.298 11.730 11.848 1.00 96.00 365 LYS A C 1
ATOM 2999 O O . LYS A 1 365 ? -0.784 11.174 12.003 1.00 96.00 365 LYS A O 1
ATOM 3004 N N . GLU A 1 366 ? 0.722 12.162 10.664 1.00 96.56 366 GLU A N 1
ATOM 3005 C CA . GLU A 1 366 ? -0.042 11.981 9.426 1.00 96.56 366 GLU A CA 1
ATOM 3006 C C . GLU A 1 366 ? -0.218 10.503 9.079 1.00 96.56 366 GLU A C 1
ATOM 3008 O O . GLU A 1 366 ? -1.346 10.064 8.851 1.00 96.56 366 GLU A O 1
ATOM 3013 N N . ALA A 1 367 ? 0.868 9.730 9.149 1.00 97.12 367 ALA A N 1
ATOM 3014 C CA . ALA A 1 367 ? 0.842 8.286 8.941 1.00 97.12 367 ALA A CA 1
ATOM 3015 C C . ALA A 1 367 ? -0.182 7.593 9.853 1.00 97.12 367 ALA A C 1
ATOM 3017 O O . ALA A 1 367 ? -1.046 6.838 9.402 1.00 97.12 367 ALA A O 1
ATOM 3018 N N . HIS A 1 368 ? -0.131 7.914 11.149 1.00 95.44 368 HIS A N 1
ATOM 3019 C CA . HIS A 1 368 ? -1.062 7.383 12.136 1.00 95.44 368 HIS A CA 1
ATOM 3020 C C . HIS A 1 368 ? -2.515 7.774 11.840 1.00 95.44 368 HIS A C 1
ATOM 3022 O O . HIS A 1 368 ? -3.387 6.908 11.839 1.00 95.44 368 HIS A O 1
ATOM 3028 N N . ASN A 1 369 ? -2.780 9.053 11.562 1.00 96.38 369 ASN A N 1
ATOM 3029 C CA . ASN A 1 369 ? -4.131 9.553 11.312 1.00 96.38 369 ASN A CA 1
ATOM 3030 C C . ASN A 1 369 ? -4.742 8.970 10.030 1.00 96.38 369 ASN A C 1
ATOM 3032 O O . ASN A 1 369 ? -5.928 8.640 10.014 1.00 96.38 369 ASN A O 1
ATOM 3036 N N . SER A 1 370 ? -3.943 8.814 8.971 1.00 97.25 370 SER A N 1
ATOM 3037 C CA . SER A 1 370 ? -4.387 8.171 7.732 1.00 97.25 370 SER A CA 1
ATOM 3038 C C . SER A 1 370 ? -4.719 6.695 7.962 1.00 97.25 370 SER A C 1
ATOM 3040 O O . SER A 1 370 ? -5.817 6.246 7.620 1.00 97.25 370 SER A O 1
ATOM 3042 N N . ARG A 1 371 ? -3.832 5.952 8.641 1.00 96.31 371 ARG A N 1
ATOM 3043 C CA . ARG A 1 371 ? -4.096 4.554 9.002 1.00 96.31 371 ARG A CA 1
ATOM 3044 C C . ARG A 1 371 ? -5.330 4.411 9.894 1.00 96.31 371 ARG A C 1
ATOM 3046 O O . ARG A 1 371 ? -6.140 3.520 9.671 1.00 96.31 371 ARG A O 1
ATOM 3053 N N . LEU A 1 372 ? -5.508 5.303 10.866 1.00 96.62 372 LEU A N 1
ATOM 3054 C CA . LEU A 1 372 ? -6.690 5.327 11.724 1.00 96.62 372 LEU A CA 1
ATOM 3055 C C . LEU A 1 372 ? -7.972 5.541 10.912 1.00 96.62 372 LEU A C 1
ATOM 3057 O O . LEU A 1 372 ? -8.945 4.819 11.107 1.00 96.62 372 LEU A O 1
ATOM 3061 N N . TYR A 1 373 ? -7.976 6.494 9.978 1.00 97.00 373 TYR A N 1
ATOM 3062 C CA . TYR A 1 373 ? -9.121 6.715 9.095 1.00 97.00 373 TYR A CA 1
ATOM 3063 C C . TYR A 1 373 ? -9.463 5.465 8.272 1.00 97.00 373 TYR A C 1
ATOM 3065 O O . TYR A 1 373 ? -10.639 5.114 8.144 1.00 97.00 373 TYR A O 1
ATOM 3073 N N . LEU A 1 374 ? -8.445 4.780 7.743 1.00 97.06 374 LEU A N 1
ATOM 3074 C CA . LEU A 1 374 ? -8.603 3.533 6.997 1.00 97.06 374 LEU A CA 1
ATOM 3075 C C . LEU A 1 374 ? -9.223 2.427 7.867 1.00 97.06 374 LEU A C 1
ATOM 3077 O O . LEU A 1 374 ? -10.217 1.824 7.467 1.00 97.06 374 LEU A O 1
ATOM 3081 N N . ASP A 1 375 ? -8.687 2.210 9.071 1.00 96.50 375 ASP A N 1
ATOM 3082 C CA . ASP A 1 375 ? -9.174 1.194 10.012 1.00 96.50 375 ASP A CA 1
ATOM 3083 C C . ASP A 1 375 ? -10.627 1.482 10.453 1.00 96.50 375 ASP A C 1
ATOM 3085 O O . ASP A 1 375 ? -11.453 0.572 10.525 1.00 96.50 375 ASP A O 1
ATOM 3089 N N . CYS A 1 376 ? -10.980 2.752 10.686 1.00 96.94 376 CYS A N 1
ATOM 3090 C CA . CYS A 1 376 ? -12.359 3.167 10.974 1.00 96.94 376 CYS A CA 1
ATOM 3091 C C . CYS A 1 376 ? -13.292 2.961 9.768 1.00 96.94 376 CYS A C 1
ATOM 3093 O O . CYS A 1 376 ? -14.449 2.580 9.929 1.00 96.94 376 CYS A O 1
ATOM 3095 N N . THR A 1 377 ? -12.797 3.192 8.547 1.00 96.81 377 THR A N 1
ATOM 3096 C CA . THR A 1 377 ? -13.570 2.976 7.311 1.00 96.81 377 THR A CA 1
ATOM 3097 C C . THR A 1 377 ? -13.882 1.498 7.098 1.00 96.81 377 THR A C 1
ATOM 3099 O O . THR A 1 377 ? -14.991 1.170 6.688 1.00 96.81 377 THR A O 1
ATOM 3102 N N . TYR A 1 378 ? -12.937 0.608 7.406 1.00 96.25 378 TYR A N 1
ATOM 3103 C CA . TYR A 1 378 ? -13.151 -0.838 7.344 1.00 96.25 378 TYR A CA 1
ATOM 3104 C C . TYR A 1 378 ? -14.258 -1.305 8.302 1.00 96.25 378 TYR A C 1
ATOM 3106 O O . TYR A 1 378 ? -15.098 -2.123 7.934 1.00 96.25 378 TYR A O 1
ATOM 3114 N N . GLU A 1 379 ? -14.290 -0.759 9.520 1.00 95.19 379 GLU A N 1
ATOM 3115 C CA . GLU A 1 379 ? -15.264 -1.156 10.544 1.00 95.19 379 GLU A CA 1
ATOM 3116 C C . GLU A 1 379 ? -16.653 -0.530 10.369 1.00 95.19 379 GLU A C 1
ATOM 3118 O O . GLU A 1 379 ? -17.627 -1.015 10.956 1.00 95.19 379 GLU A O 1
ATOM 3123 N N . ALA A 1 380 ? -16.765 0.535 9.573 1.00 94.00 380 ALA A N 1
ATOM 3124 C CA . ALA A 1 380 ? -18.024 1.220 9.326 1.00 94.00 380 ALA A CA 1
ATOM 3125 C C . ALA A 1 380 ? -19.035 0.292 8.616 1.00 94.00 380 ALA A C 1
ATOM 3127 O O . ALA A 1 380 ? -18.752 -0.201 7.517 1.00 94.00 380 ALA A O 1
ATOM 3128 N N . PRO A 1 381 ? -20.248 0.089 9.170 1.00 90.81 381 PRO A N 1
ATOM 3129 C CA . PRO A 1 381 ? -21.279 -0.723 8.528 1.00 90.81 381 PRO A CA 1
ATOM 3130 C C . PRO A 1 381 ? -21.622 -0.228 7.120 1.00 90.81 381 PRO A C 1
ATOM 3132 O O . PRO A 1 381 ? -21.611 0.974 6.840 1.00 90.81 381 PRO A O 1
ATOM 3135 N N . ARG A 1 382 ? -21.977 -1.147 6.215 1.00 87.94 382 ARG A N 1
ATOM 3136 C CA . ARG A 1 382 ? -22.418 -0.773 4.864 1.00 87.94 382 ARG A CA 1
ATOM 3137 C C . ARG A 1 382 ? -23.679 0.087 4.952 1.00 87.94 382 ARG A C 1
ATOM 3139 O O . ARG A 1 382 ? -24.662 -0.303 5.574 1.00 87.94 382 ARG A O 1
ATOM 3146 N N . GLY A 1 383 ? -23.644 1.260 4.321 1.00 85.25 383 GLY A N 1
ATOM 3147 C CA . GLY A 1 383 ? -24.754 2.218 4.352 1.00 85.25 383 GLY A CA 1
ATOM 3148 C C . GLY A 1 383 ? -24.805 3.114 5.597 1.00 85.25 383 GLY A C 1
ATOM 3149 O O . GLY A 1 383 ? -25.795 3.830 5.770 1.00 85.25 383 GLY A O 1
ATOM 3150 N N . ALA A 1 384 ? -23.763 3.113 6.439 1.00 89.56 384 ALA A N 1
ATOM 3151 C CA . ALA A 1 384 ? -23.631 4.052 7.550 1.00 89.56 384 ALA A CA 1
ATOM 3152 C C . ALA A 1 384 ? -23.834 5.505 7.083 1.00 89.56 384 ALA A C 1
ATOM 3154 O O . ALA A 1 384 ? -23.291 5.945 6.066 1.00 89.56 384 ALA A O 1
ATOM 3155 N N . LYS A 1 385 ? -24.639 6.263 7.837 1.00 88.94 385 LYS A N 1
ATOM 3156 C CA . LYS A 1 385 ? -24.947 7.678 7.542 1.00 88.94 385 LYS A CA 1
ATOM 3157 C C . LYS A 1 385 ? -24.010 8.646 8.256 1.00 88.94 385 LYS A C 1
ATOM 3159 O O . LYS A 1 385 ? -24.011 9.839 7.959 1.00 88.94 385 LYS A O 1
ATOM 3164 N N . LYS A 1 386 ? -23.261 8.145 9.234 1.00 92.00 386 LYS A N 1
ATOM 3165 C CA . LYS A 1 386 ? -22.311 8.899 10.042 1.00 92.00 386 LYS A CA 1
ATOM 3166 C C . LYS A 1 386 ? -20.983 8.166 10.042 1.00 92.00 386 LYS A C 1
ATOM 3168 O O . LYS A 1 386 ? -20.938 6.946 9.955 1.00 92.00 386 LYS A O 1
ATOM 3173 N N . PHE A 1 387 ? -19.910 8.938 10.136 1.00 94.31 387 PHE A N 1
ATOM 3174 C CA . PHE A 1 387 ? -18.570 8.403 10.290 1.00 94.31 387 PHE A CA 1
ATOM 3175 C C . PHE A 1 387 ? -18.135 8.570 11.741 1.00 94.31 387 PHE A C 1
ATOM 3177 O O . PHE A 1 387 ? -18.244 9.663 12.303 1.00 94.31 387 PHE A O 1
ATOM 3184 N N . TYR A 1 388 ? -17.643 7.489 12.331 1.00 95.12 388 TYR A N 1
ATOM 3185 C CA . TYR A 1 388 ? -17.146 7.465 13.697 1.00 95.12 388 TYR A CA 1
ATOM 3186 C C . TYR A 1 388 ? -15.658 7.144 13.674 1.00 95.12 388 TYR A C 1
ATOM 3188 O O . TYR A 1 388 ? -15.225 6.266 12.934 1.00 95.12 388 TYR A O 1
ATOM 3196 N N . MET A 1 389 ? -14.880 7.816 14.524 1.00 96.81 389 MET A N 1
ATOM 3197 C CA . MET A 1 389 ? -13.473 7.475 14.758 1.00 96.81 389 MET A CA 1
ATOM 3198 C C . MET A 1 389 ? -13.366 6.245 15.674 1.00 96.81 389 MET A C 1
ATOM 3200 O O . MET A 1 389 ? -12.732 6.272 16.727 1.00 96.81 389 MET A O 1
ATOM 3204 N N . VAL A 1 390 ? -14.092 5.192 15.303 1.00 97.56 390 VAL A N 1
ATOM 3205 C CA . VAL A 1 390 ? -14.209 3.936 16.031 1.00 97.56 390 VAL A CA 1
ATOM 3206 C C . VAL A 1 390 ? -13.660 2.834 15.144 1.00 97.56 390 VAL A C 1
ATOM 3208 O O . VAL A 1 390 ? -14.131 2.625 14.030 1.00 97.56 390 VAL A O 1
ATOM 3211 N N . ARG A 1 391 ? -12.674 2.115 15.667 1.00 96.62 391 ARG A N 1
ATOM 3212 C CA . ARG A 1 391 ? -12.066 0.956 15.015 1.00 96.62 391 ARG A CA 1
ATOM 3213 C C . ARG A 1 391 ? -11.977 -0.203 15.990 1.00 96.62 391 ARG A C 1
ATOM 3215 O O . ARG A 1 391 ? -12.069 -0.018 17.206 1.00 96.62 391 ARG A O 1
ATOM 3222 N N . ARG A 1 392 ? -11.742 -1.400 15.471 1.00 95.88 392 ARG A N 1
ATOM 3223 C CA . ARG A 1 392 ? -11.445 -2.563 16.299 1.00 95.88 392 ARG A CA 1
ATOM 3224 C C . ARG A 1 392 ? -10.112 -2.378 17.025 1.00 95.88 392 ARG A C 1
ATOM 3226 O O . ARG A 1 392 ? -9.167 -1.796 16.486 1.00 95.88 392 ARG A O 1
ATOM 3233 N N . MET A 1 393 ? -10.046 -2.861 18.261 1.00 96.12 393 MET A N 1
ATOM 3234 C CA . MET A 1 393 ? -8.837 -2.857 19.077 1.00 96.12 393 MET A CA 1
ATOM 3235 C C . MET A 1 393 ? -7.755 -3.727 18.429 1.00 96.12 393 MET A C 1
ATOM 3237 O O . MET A 1 393 ? -8.022 -4.845 17.989 1.00 96.12 393 MET A O 1
ATOM 3241 N N . ARG A 1 394 ? -6.521 -3.224 18.397 1.00 93.75 394 ARG A N 1
ATOM 3242 C CA . ARG A 1 394 ? -5.337 -3.960 17.941 1.00 93.75 394 ARG A CA 1
ATOM 3243 C C . ARG A 1 394 ? -4.643 -4.582 19.146 1.00 93.75 394 ARG A C 1
ATOM 3245 O O . ARG A 1 394 ? -4.727 -4.052 20.249 1.00 93.75 394 ARG A O 1
ATOM 3252 N N . ALA A 1 395 ? -3.865 -5.640 18.929 1.00 92.12 395 ALA A N 1
ATOM 3253 C CA . ALA A 1 395 ? -3.126 -6.307 20.006 1.00 92.12 395 ALA A CA 1
ATOM 3254 C C . ALA A 1 395 ? -2.260 -5.339 20.842 1.00 92.12 395 ALA A C 1
ATOM 3256 O O . ALA A 1 395 ? -2.240 -5.427 22.066 1.00 92.12 395 ALA A O 1
ATOM 3257 N N . LYS A 1 396 ? -1.612 -4.357 20.197 1.00 93.38 396 LYS A N 1
ATOM 3258 C CA . LYS A 1 396 ? -0.784 -3.340 20.871 1.00 93.38 396 LYS A CA 1
ATOM 3259 C C . LYS A 1 396 ? -1.563 -2.359 21.757 1.00 93.38 396 LYS A C 1
ATOM 3261 O O . LYS A 1 396 ? -0.963 -1.685 22.585 1.00 93.38 396 LYS A O 1
ATOM 3266 N N . ASP A 1 397 ? -2.878 -2.261 21.579 1.00 96.12 397 ASP A N 1
ATOM 3267 C CA . ASP A 1 397 ? -3.719 -1.309 22.305 1.00 96.12 397 ASP A CA 1
ATOM 3268 C C . ASP A 1 397 ? -4.158 -1.852 23.679 1.00 96.12 397 ASP A C 1
ATOM 3270 O O . ASP A 1 397 ? -4.644 -1.086 24.512 1.00 96.12 397 ASP A O 1
ATOM 3274 N N . VAL A 1 398 ? -3.995 -3.163 23.924 1.00 96.38 398 VAL A N 1
ATOM 3275 C CA . VAL A 1 398 ? -4.583 -3.866 25.077 1.00 96.38 398 VAL A CA 1
ATOM 3276 C C . VAL A 1 398 ? -4.199 -3.242 26.418 1.00 96.38 398 VAL A C 1
ATOM 3278 O O . VAL A 1 398 ? -5.055 -3.095 27.285 1.00 96.38 398 VAL A O 1
ATOM 3281 N N . GLU A 1 399 ? -2.945 -2.811 26.576 1.00 95.81 399 GLU A N 1
ATOM 3282 C CA . GLU A 1 399 ? -2.468 -2.186 27.812 1.00 95.81 399 GLU A CA 1
ATOM 3283 C C . GLU A 1 399 ? -3.179 -0.855 28.072 1.00 95.81 399 GLU A C 1
ATOM 3285 O O . GLU A 1 399 ? -3.664 -0.594 29.169 1.00 95.81 399 GLU A O 1
ATOM 3290 N N . GLN A 1 400 ? -3.295 -0.017 27.039 1.00 96.06 400 GLN A N 1
ATOM 3291 C CA . GLN A 1 400 ? -3.943 1.285 27.158 1.00 96.06 400 GLN A CA 1
ATOM 3292 C C . GLN A 1 400 ? -5.440 1.133 27.451 1.00 96.06 400 GLN A C 1
ATOM 3294 O O . GLN A 1 400 ? -5.991 1.876 28.263 1.00 96.06 400 GLN A O 1
ATOM 3299 N N . VAL A 1 401 ? -6.095 0.165 26.809 1.00 97.12 401 VAL A N 1
ATOM 3300 C CA . VAL A 1 401 ? -7.516 -0.138 27.020 1.00 97.12 401 VAL A CA 1
ATOM 3301 C C . VAL A 1 401 ? -7.760 -0.696 28.426 1.00 97.12 401 VAL A C 1
ATOM 3303 O O . VAL A 1 401 ? -8.677 -0.233 29.106 1.00 97.12 401 VAL A O 1
ATOM 3306 N N . ALA A 1 402 ? -6.916 -1.618 28.901 1.00 96.44 402 ALA A N 1
ATOM 3307 C CA . ALA A 1 402 ? -6.980 -2.139 30.267 1.00 96.44 402 ALA A CA 1
ATOM 3308 C C . ALA A 1 402 ? -6.755 -1.034 31.316 1.00 96.44 402 ALA A C 1
ATOM 3310 O O . ALA A 1 402 ? -7.457 -0.986 32.326 1.00 96.44 402 ALA A O 1
ATOM 3311 N N . GLY A 1 403 ? -5.849 -0.087 31.054 1.00 96.50 403 GLY A N 1
ATOM 3312 C CA . GLY A 1 403 ? -5.660 1.093 31.901 1.00 96.50 403 GLY A CA 1
ATOM 3313 C C . GLY A 1 403 ? -6.920 1.962 32.005 1.00 96.50 403 GLY A C 1
ATOM 3314 O O . GLY A 1 403 ? -7.333 2.316 33.108 1.00 96.50 403 GLY A O 1
ATOM 3315 N N . ILE A 1 404 ? -7.583 2.242 30.873 1.00 96.44 404 ILE A N 1
ATOM 3316 C CA . ILE A 1 404 ? -8.857 2.989 30.846 1.00 96.44 404 ILE A CA 1
ATOM 3317 C C . ILE A 1 404 ? -9.949 2.237 31.620 1.00 96.44 404 ILE A C 1
ATOM 3319 O O . ILE A 1 404 ? -10.743 2.861 32.325 1.00 96.44 404 ILE A O 1
ATOM 3323 N N . TRP A 1 405 ? -9.991 0.906 31.506 1.00 96.69 405 TRP A N 1
ATOM 3324 C CA . TRP A 1 405 ? -10.908 0.067 32.279 1.00 96.69 405 TRP A CA 1
ATOM 3325 C C . TRP A 1 405 ? -10.682 0.240 33.785 1.00 96.69 405 TRP A C 1
ATOM 3327 O O . TRP A 1 405 ? -11.636 0.511 34.515 1.00 96.69 405 TRP A O 1
ATOM 3337 N N . LEU A 1 406 ? -9.439 0.114 34.258 1.00 95.56 406 LEU A N 1
ATOM 3338 C CA . LEU A 1 406 ? -9.130 0.193 35.687 1.00 95.56 406 LEU A CA 1
ATOM 3339 C C . LEU A 1 406 ? -9.473 1.576 36.255 1.00 95.56 406 LEU A C 1
ATOM 3341 O O . LEU A 1 406 ? -10.178 1.667 37.258 1.00 95.56 406 LEU A O 1
ATOM 3345 N N . GLU A 1 407 ? -9.039 2.642 35.577 1.00 94.69 407 GLU A N 1
ATOM 3346 C CA . GLU A 1 407 ? -9.340 4.031 35.952 1.00 94.69 407 GLU A CA 1
ATOM 3347 C C . GLU A 1 407 ? -10.857 4.273 36.022 1.00 94.69 407 GLU A C 1
ATOM 3349 O O . GLU A 1 407 ? -11.370 4.809 37.007 1.00 94.69 407 GLU A O 1
ATOM 3354 N N . GLY A 1 408 ? -11.596 3.819 35.004 1.00 92.50 408 GLY A N 1
ATOM 3355 C CA . GLY A 1 408 ? -13.044 3.984 34.932 1.00 92.50 408 GLY A CA 1
ATOM 3356 C C . GLY A 1 408 ? -13.793 3.267 36.056 1.00 92.50 408 GLY A C 1
ATOM 3357 O O . GLY A 1 408 ? -14.710 3.844 36.645 1.00 92.50 408 GLY A O 1
ATOM 3358 N N . ASN A 1 409 ? -13.382 2.042 36.405 1.00 92.94 409 ASN A N 1
ATOM 3359 C CA . ASN A 1 409 ? -14.016 1.285 37.487 1.00 92.94 409 ASN A CA 1
ATOM 3360 C C . ASN A 1 409 ? -13.710 1.871 38.873 1.00 92.94 409 ASN A C 1
ATOM 3362 O O . ASN A 1 409 ? -14.626 1.978 39.689 1.00 92.94 409 ASN A O 1
ATOM 3366 N N . LEU A 1 410 ? -12.465 2.287 39.137 1.00 92.06 410 LEU A N 1
ATOM 3367 C CA . LEU A 1 410 ? -12.093 2.916 40.411 1.00 92.06 410 LEU A CA 1
ATOM 3368 C C . LEU A 1 410 ? -12.888 4.208 40.660 1.00 92.06 410 LEU A C 1
ATOM 3370 O O . LEU A 1 410 ? -13.313 4.471 41.785 1.00 92.06 410 LEU A O 1
ATOM 3374 N N . ASP A 1 411 ? -13.166 4.986 39.611 1.00 90.06 411 ASP A N 1
ATOM 3375 C CA . ASP A 1 411 ? -13.980 6.195 39.736 1.00 90.06 411 ASP A CA 1
ATOM 3376 C C . ASP A 1 411 ? -15.487 5.904 39.863 1.00 90.06 411 ASP A C 1
ATOM 3378 O O . ASP A 1 411 ? -16.158 6.430 40.757 1.00 90.06 411 ASP A O 1
ATOM 3382 N N . ALA A 1 412 ? -16.042 5.063 38.984 1.00 85.81 412 ALA A N 1
ATOM 3383 C CA . ALA A 1 412 ? -17.488 4.844 38.893 1.00 85.81 412 ALA A CA 1
ATOM 3384 C C . ALA A 1 412 ? -18.046 3.894 39.963 1.00 85.81 412 ALA A C 1
ATOM 3386 O O . ALA A 1 412 ? -19.254 3.903 40.234 1.00 85.81 412 ALA A O 1
ATOM 3387 N N . HIS A 1 413 ? -17.186 3.073 40.571 1.00 88.00 413 HIS A N 1
ATOM 3388 C CA . HIS A 1 413 ? -17.578 2.000 41.479 1.00 88.00 413 HIS A CA 1
ATOM 3389 C C . HIS A 1 413 ? -16.882 2.082 42.838 1.00 88.00 413 HIS A C 1
ATOM 3391 O O . HIS A 1 413 ? -16.536 1.054 43.407 1.00 88.00 413 HIS A O 1
ATOM 3397 N N . ARG A 1 414 ? -16.771 3.288 43.415 1.00 89.38 414 ARG A N 1
ATOM 3398 C CA . ARG A 1 414 ? -16.232 3.521 44.779 1.00 89.38 414 ARG A CA 1
ATOM 3399 C C . ARG A 1 414 ? -16.961 2.758 45.897 1.00 89.38 414 ARG A C 1
ATOM 3401 O O . ARG A 1 414 ? -16.490 2.713 47.026 1.00 89.38 414 ARG A O 1
ATOM 3408 N N . PHE A 1 415 ? -18.135 2.198 45.601 1.00 88.81 415 PHE A N 1
ATOM 3409 C CA . PHE A 1 415 ? -18.885 1.319 46.501 1.00 88.81 415 PHE A CA 1
ATOM 3410 C C . PHE A 1 415 ? -18.375 -0.137 46.496 1.00 88.81 415 PHE A C 1
ATOM 3412 O O . PHE A 1 415 ? -18.787 -0.916 47.347 1.00 88.81 415 PHE A O 1
ATOM 3419 N N . ILE A 1 416 ? -17.484 -0.496 45.568 1.00 87.00 416 ILE A N 1
ATOM 3420 C CA . ILE A 1 416 ? -16.745 -1.762 45.512 1.00 87.00 416 ILE A CA 1
ATOM 3421 C C . ILE A 1 416 ? -15.291 -1.467 45.900 1.00 87.00 416 ILE A C 1
ATOM 3423 O O . ILE A 1 416 ? -14.734 -0.446 45.500 1.00 87.00 416 ILE A O 1
ATOM 3427 N N . GLN A 1 417 ? -14.672 -2.351 46.686 1.00 88.88 417 GLN A N 1
ATOM 3428 C CA . GLN A 1 417 ? -13.293 -2.162 47.148 1.00 88.88 417 GLN A CA 1
ATOM 3429 C C . GLN A 1 417 ? -12.303 -2.093 45.977 1.00 88.88 417 GLN A C 1
ATOM 3431 O O . GLN A 1 417 ? -12.358 -2.906 45.059 1.00 88.88 417 GLN A O 1
ATOM 3436 N N . GLU A 1 418 ? -11.348 -1.166 46.036 1.00 92.25 418 GLU A N 1
ATOM 3437 C CA . GLU A 1 418 ? -10.350 -0.957 44.974 1.00 92.25 418 GLU A CA 1
ATOM 3438 C C . GLU A 1 418 ? -9.500 -2.205 44.690 1.00 92.25 418 GLU A C 1
ATOM 3440 O O . GLU A 1 418 ? -9.188 -2.503 43.535 1.00 92.25 418 GLU A O 1
ATOM 3445 N N . THR A 1 419 ? -9.195 -2.981 45.735 1.00 92.88 419 THR A N 1
ATOM 3446 C CA . THR A 1 419 ? -8.446 -4.245 45.655 1.00 92.88 419 THR A CA 1
ATOM 3447 C C . THR A 1 419 ? -9.126 -5.277 44.760 1.00 92.88 419 THR A C 1
ATOM 3449 O O . THR A 1 419 ? -8.438 -6.080 44.132 1.00 92.88 419 THR A O 1
ATOM 3452 N N . TYR A 1 420 ? -10.458 -5.237 44.641 1.00 90.88 420 TYR A N 1
ATOM 3453 C CA . TYR A 1 420 ? -11.193 -6.080 43.703 1.00 90.88 420 TYR A CA 1
ATOM 3454 C C . TYR A 1 420 ? -10.810 -5.745 42.259 1.00 90.88 420 TYR A C 1
ATOM 3456 O O . TYR A 1 420 ? -10.472 -6.638 41.489 1.00 90.88 420 TYR A O 1
ATOM 3464 N N . TRP A 1 421 ? -10.811 -4.467 41.878 1.00 91.88 421 TRP A N 1
ATOM 3465 C CA . TRP A 1 421 ? -10.494 -4.053 40.507 1.00 91.88 421 TRP A CA 1
ATOM 3466 C C . TRP A 1 421 ? -9.028 -4.297 40.160 1.00 91.88 421 TRP A C 1
ATOM 3468 O O . TRP A 1 421 ? -8.729 -4.859 39.109 1.00 91.88 421 TRP A O 1
ATOM 3478 N N . GLN A 1 422 ? -8.127 -3.952 41.080 1.00 92.94 422 GLN A N 1
ATOM 3479 C CA . GLN A 1 422 ? -6.693 -4.191 40.923 1.00 92.94 422 GLN A CA 1
ATOM 3480 C C . GLN A 1 422 ? -6.383 -5.689 40.799 1.00 92.94 422 GLN A C 1
ATOM 3482 O O . GLN A 1 422 ? -5.643 -6.090 39.906 1.00 92.94 422 GLN A O 1
ATOM 3487 N N . GLY A 1 423 ? -7.006 -6.529 41.633 1.00 92.62 423 GLY A N 1
ATOM 3488 C CA . GLY A 1 423 ? -6.824 -7.982 41.592 1.00 92.62 423 GLY A CA 1
ATOM 3489 C C . GLY A 1 423 ? -7.345 -8.647 40.313 1.00 92.62 423 GLY A C 1
ATOM 3490 O O . GLY A 1 423 ? -6.859 -9.712 39.946 1.00 92.62 423 GLY A O 1
ATOM 3491 N N . ASN A 1 424 ? -8.295 -8.020 39.609 1.00 93.19 424 ASN A N 1
ATOM 3492 C CA . ASN A 1 424 ? -8.838 -8.522 38.342 1.00 93.19 424 ASN A CA 1
ATOM 3493 C C . ASN A 1 424 ? -8.127 -7.955 37.095 1.00 93.19 424 ASN A C 1
ATOM 3495 O O . ASN A 1 424 ? -8.452 -8.377 35.986 1.00 93.19 424 ASN A O 1
ATOM 3499 N N . TYR A 1 425 ? -7.170 -7.029 37.243 1.00 94.06 425 TYR A N 1
ATOM 3500 C CA . TYR A 1 425 ? -6.552 -6.313 36.117 1.00 94.06 425 TYR A CA 1
ATOM 3501 C C . TYR A 1 425 ? -5.927 -7.249 35.074 1.00 94.06 425 TYR A C 1
ATOM 3503 O O . TYR A 1 425 ? -6.281 -7.179 33.897 1.00 94.06 425 TYR A O 1
ATOM 3511 N N . GLU A 1 426 ? -5.055 -8.168 35.498 1.00 95.69 426 GLU A N 1
ATOM 3512 C CA . GLU A 1 426 ? -4.374 -9.090 34.576 1.00 95.69 426 GLU A CA 1
ATOM 3513 C C . GLU A 1 426 ? -5.348 -10.069 33.899 1.00 95.69 426 GLU A C 1
ATOM 3515 O O . GLU A 1 426 ? -5.206 -10.367 32.712 1.00 95.69 426 GLU A O 1
ATOM 3520 N N . GLU A 1 427 ? -6.386 -10.525 34.611 1.00 93.19 427 GLU A N 1
ATOM 3521 C CA . GLU A 1 427 ? -7.416 -11.394 34.025 1.00 93.19 427 GLU A CA 1
ATOM 3522 C C . GLU A 1 427 ? -8.218 -10.642 32.953 1.00 93.19 427 GLU A C 1
ATOM 3524 O O . GLU A 1 427 ? -8.384 -11.140 31.838 1.00 93.19 427 GLU A O 1
ATOM 3529 N N . VAL A 1 428 ? -8.679 -9.424 33.255 1.00 92.56 428 VAL A N 1
ATOM 3530 C CA . VAL A 1 428 ? -9.465 -8.608 32.318 1.00 92.56 428 VAL A CA 1
ATOM 3531 C C . VAL A 1 428 ? -8.629 -8.189 31.117 1.00 92.56 428 VAL A C 1
ATOM 3533 O O . VAL A 1 428 ? -9.118 -8.245 29.994 1.00 92.56 428 VAL A O 1
ATOM 3536 N N . LYS A 1 429 ? -7.358 -7.840 31.310 1.00 94.88 429 LYS A N 1
ATOM 3537 C CA . LYS A 1 429 ? -6.423 -7.576 30.212 1.00 94.88 429 LYS A CA 1
ATOM 3538 C C . LYS A 1 429 ? -6.298 -8.784 29.275 1.00 94.88 429 LYS A C 1
ATOM 3540 O O . LYS A 1 429 ? -6.377 -8.622 28.057 1.00 94.88 429 LYS A O 1
ATOM 3545 N N . GLY A 1 430 ? -6.188 -9.995 29.827 1.00 93.44 430 GLY A N 1
ATOM 3546 C CA . GLY A 1 430 ? -6.209 -11.238 29.050 1.00 93.44 430 GLY A CA 1
ATOM 3547 C C . GLY A 1 430 ? -7.526 -11.462 28.295 1.00 93.44 430 GLY A C 1
ATOM 3548 O O . GLY A 1 430 ? -7.508 -11.888 27.141 1.00 93.44 430 GLY A O 1
ATOM 3549 N N . GLN A 1 431 ? -8.665 -11.127 28.908 1.00 92.00 431 GLN A N 1
ATOM 3550 C CA . GLN A 1 431 ? -9.984 -11.214 28.269 1.00 92.00 431 GLN A CA 1
ATOM 3551 C C . GLN A 1 431 ? -10.151 -10.183 27.147 1.00 92.00 431 GLN A C 1
ATOM 3553 O O . GLN A 1 431 ? -10.616 -10.535 26.066 1.00 92.00 431 GLN A O 1
ATOM 3558 N N . LEU A 1 432 ? -9.728 -8.934 27.363 1.00 92.94 432 LEU A N 1
ATOM 3559 C CA . LEU A 1 432 ? -9.758 -7.870 26.357 1.00 92.94 432 LEU A CA 1
ATOM 3560 C C . LEU A 1 432 ? -8.966 -8.269 25.110 1.00 92.94 432 LEU A C 1
ATOM 3562 O O . LEU A 1 432 ? -9.442 -8.049 24.002 1.00 92.94 432 LEU A O 1
ATOM 3566 N N . ALA A 1 433 ? -7.807 -8.916 25.276 1.00 91.88 433 ALA A N 1
ATOM 3567 C CA . ALA A 1 433 ? -6.985 -9.394 24.161 1.00 91.88 433 ALA A CA 1
ATOM 3568 C C . ALA A 1 433 ? -7.697 -10.414 23.249 1.00 91.88 433 ALA A C 1
ATOM 3570 O O . ALA A 1 433 ? -7.313 -10.571 22.091 1.00 91.88 433 ALA A O 1
ATOM 3571 N N . GLN A 1 434 ? -8.708 -11.115 23.767 1.00 88.88 434 GLN A N 1
ATOM 3572 C CA . GLN A 1 434 ? -9.452 -12.158 23.052 1.00 88.88 434 GLN A CA 1
ATOM 3573 C C . GLN A 1 434 ? -10.875 -11.722 22.674 1.00 88.88 434 GLN A C 1
ATOM 3575 O O . GLN A 1 434 ? -11.539 -12.395 21.887 1.00 88.88 434 GLN A O 1
ATOM 3580 N N . ALA A 1 435 ? -11.354 -10.614 23.240 1.00 89.56 435 ALA A N 1
ATOM 3581 C CA . ALA A 1 435 ? -12.707 -10.120 23.056 1.00 89.56 435 ALA A CA 1
ATOM 3582 C C . ALA A 1 435 ? -12.844 -9.228 21.815 1.00 89.56 435 ALA A C 1
ATOM 3584 O O . ALA A 1 435 ? -11.885 -8.667 21.282 1.00 89.56 435 ALA A O 1
ATOM 3585 N N . GLU A 1 436 ? -14.086 -9.053 21.370 1.00 92.06 436 GLU A N 1
ATOM 3586 C CA . GLU A 1 436 ? -14.427 -8.024 20.399 1.00 92.06 436 GLU A CA 1
ATOM 3587 C C . GLU A 1 436 ? -14.522 -6.670 21.121 1.00 92.06 436 GLU A C 1
ATOM 3589 O O . GLU A 1 436 ? -15.441 -6.403 21.897 1.00 92.06 436 GLU A O 1
ATOM 3594 N N . VAL A 1 437 ? -13.515 -5.824 20.901 1.00 96.75 437 VAL A N 1
ATOM 3595 C CA . VAL A 1 437 ? -13.405 -4.501 21.522 1.00 96.75 437 VAL A CA 1
ATOM 3596 C C . VAL A 1 437 ? -13.294 -3.441 20.435 1.00 96.75 437 VAL A C 1
ATOM 3598 O O . VAL A 1 437 ? -12.447 -3.541 19.547 1.00 96.75 437 VAL A O 1
ATOM 3601 N N . TYR A 1 438 ? -14.124 -2.407 20.536 1.00 97.69 438 TYR A N 1
ATOM 3602 C CA . TYR A 1 438 ? -14.086 -1.227 19.679 1.00 97.69 438 TYR A CA 1
ATOM 3603 C C . TYR A 1 438 ? -13.537 -0.039 20.451 1.00 97.69 438 TYR A C 1
ATOM 3605 O O . TYR A 1 438 ? -14.016 0.272 21.537 1.00 97.69 438 TYR A O 1
ATOM 3613 N N . THR A 1 439 ? -12.543 0.641 19.900 1.00 98.19 439 THR A N 1
ATOM 3614 C CA . THR A 1 439 ? -11.894 1.799 20.519 1.00 98.19 439 THR A CA 1
ATOM 3615 C C . THR A 1 439 ? -12.262 3.064 19.769 1.00 98.19 439 THR A C 1
ATOM 3617 O O . THR A 1 439 ? -12.177 3.086 18.542 1.00 98.19 439 THR A O 1
ATOM 3620 N N . TYR A 1 440 ? -12.598 4.122 20.502 1.00 98.25 440 TYR A N 1
ATOM 3621 C CA . TYR A 1 440 ? -12.623 5.476 19.965 1.00 98.25 440 TYR A CA 1
ATOM 3622 C C . TYR A 1 440 ? -11.221 6.076 20.090 1.00 98.25 440 TYR A C 1
ATOM 3624 O O . TYR A 1 440 ? -10.701 6.210 21.205 1.00 98.25 440 TYR A O 1
ATOM 3632 N N . GLU A 1 441 ? -10.621 6.446 18.965 1.00 97.00 441 GLU A N 1
ATOM 3633 C CA . GLU A 1 441 ? -9.275 7.021 18.889 1.00 97.00 441 GLU A CA 1
ATOM 3634 C C . GLU A 1 441 ? -9.304 8.310 18.068 1.00 97.00 441 GLU A C 1
ATOM 3636 O O . GLU A 1 441 ? -9.986 8.390 17.054 1.00 97.00 441 GLU A O 1
ATOM 3641 N N . ASP A 1 442 ? -8.565 9.326 18.500 1.00 92.38 442 ASP A N 1
ATOM 3642 C CA . ASP A 1 442 ? -8.278 10.505 17.683 1.00 92.38 442 ASP A CA 1
ATOM 3643 C C . ASP A 1 442 ? -6.789 10.860 17.756 1.00 92.38 442 ASP A C 1
ATOM 3645 O O . ASP A 1 442 ? -5.968 10.043 18.171 1.00 92.38 442 ASP A O 1
ATOM 3649 N N . ASP A 1 443 ? -6.415 12.077 17.359 1.00 87.00 443 ASP A N 1
ATOM 3650 C CA . ASP A 1 443 ? -5.018 12.510 17.334 1.00 87.00 443 ASP A CA 1
ATOM 3651 C C . ASP A 1 443 ? -4.357 12.607 18.727 1.00 87.00 443 ASP A C 1
ATOM 3653 O O . ASP A 1 443 ? -3.153 12.854 18.821 1.00 87.00 443 ASP A O 1
ATOM 3657 N N . ARG A 1 444 ? -5.121 12.376 19.805 1.00 90.12 444 ARG A N 1
ATOM 3658 C CA . ARG A 1 444 ? -4.663 12.266 21.201 1.00 90.12 444 ARG A CA 1
ATOM 3659 C C . ARG A 1 444 ? -4.538 10.808 21.674 1.00 90.12 444 ARG A C 1
ATOM 3661 O O . ARG A 1 444 ? -4.209 10.569 22.839 1.00 90.12 444 ARG A O 1
ATOM 3668 N N . GLY A 1 445 ? -4.797 9.837 20.797 1.00 93.38 445 GLY A N 1
ATOM 3669 C CA . GLY A 1 445 ? -4.777 8.400 21.072 1.00 93.38 445 GLY A CA 1
ATOM 3670 C C . GLY A 1 445 ? -6.137 7.849 21.507 1.00 93.38 445 GLY A C 1
ATOM 3671 O O . GLY A 1 445 ? -7.181 8.462 21.288 1.00 93.38 445 GLY A O 1
ATOM 3672 N N . ILE A 1 446 ? -6.148 6.663 22.123 1.00 97.25 446 ILE A N 1
ATOM 3673 C CA . ILE A 1 446 ? -7.396 5.997 22.525 1.00 97.25 446 ILE A CA 1
ATOM 3674 C C . ILE A 1 446 ? -8.029 6.748 23.698 1.00 97.25 446 ILE A C 1
ATOM 3676 O O . ILE A 1 446 ? -7.410 6.927 24.754 1.00 97.25 446 ILE A O 1
ATOM 3680 N N . LEU A 1 447 ? -9.274 7.189 23.519 1.00 97.44 447 LEU A N 1
ATOM 3681 C CA . LEU A 1 447 ? -10.007 8.001 24.497 1.00 97.44 447 LEU A CA 1
ATOM 3682 C C . LEU A 1 447 ? -11.133 7.242 25.198 1.00 97.44 447 LEU A C 1
ATOM 3684 O O . LEU A 1 447 ? -11.593 7.655 26.265 1.00 97.44 447 LEU A O 1
ATOM 3688 N N . GLY A 1 448 ? -11.570 6.136 24.613 1.00 97.44 448 GLY A N 1
ATOM 3689 C CA . GLY A 1 448 ? -12.585 5.266 25.179 1.00 97.44 448 GLY A CA 1
ATOM 3690 C C . GLY A 1 448 ? -12.719 3.983 24.379 1.00 97.44 448 GLY A C 1
ATOM 3691 O O . GLY A 1 448 ? -12.166 3.860 23.287 1.00 97.44 448 GLY A O 1
ATOM 3692 N N . PHE A 1 449 ? -13.455 3.025 24.922 1.00 98.25 449 PHE A N 1
ATOM 3693 C CA . PHE A 1 449 ? -13.711 1.759 24.254 1.00 98.25 449 PHE A CA 1
ATOM 3694 C C . PHE A 1 449 ? -15.062 1.167 24.655 1.00 98.25 449 PHE A C 1
ATOM 3696 O O . PHE A 1 449 ? -15.638 1.537 25.679 1.00 98.25 449 PHE A O 1
ATOM 3703 N N . ALA A 1 450 ? -15.546 0.236 23.840 1.00 97.38 450 ALA A N 1
ATOM 3704 C CA . ALA A 1 450 ? -16.700 -0.604 24.089 1.00 97.38 450 ALA A CA 1
ATOM 3705 C C . ALA A 1 450 ? -16.301 -2.074 23.905 1.00 97.38 450 ALA A C 1
ATOM 3707 O O . ALA A 1 450 ? -15.843 -2.461 22.832 1.00 97.38 450 ALA A O 1
ATOM 3708 N N . GLY A 1 451 ? -16.463 -2.884 24.948 1.00 96.00 451 GLY A N 1
ATOM 3709 C CA . GLY A 1 451 ? -16.384 -4.339 24.854 1.00 96.00 451 GLY A CA 1
ATOM 3710 C C . GLY A 1 451 ? -17.757 -4.901 24.506 1.00 96.00 451 GLY A C 1
ATOM 3711 O O . GLY A 1 451 ? -18.732 -4.597 25.199 1.00 96.00 451 GLY A O 1
ATOM 3712 N N . ILE A 1 452 ? -17.840 -5.707 23.451 1.00 93.06 452 ILE A N 1
ATOM 3713 C CA . ILE A 1 452 ? -19.102 -6.255 22.954 1.00 93.06 452 ILE A CA 1
ATOM 3714 C C . ILE A 1 452 ? -18.978 -7.748 22.639 1.00 93.06 452 ILE A C 1
ATOM 3716 O O . ILE A 1 452 ? -17.906 -8.243 22.311 1.00 93.06 452 ILE A O 1
ATOM 3720 N N . SER A 1 453 ? -20.072 -8.492 22.785 1.00 90.19 453 SER A N 1
ATOM 3721 C CA . SER A 1 453 ? -20.163 -9.891 22.359 1.00 90.19 453 SER A CA 1
ATOM 3722 C C . SER A 1 453 ? -21.608 -10.229 22.020 1.00 90.19 453 SER A C 1
ATOM 3724 O O . SER A 1 453 ? -22.463 -10.206 22.897 1.00 90.19 453 SER A O 1
ATOM 3726 N N . HIS A 1 454 ? -21.898 -10.537 20.753 1.00 88.00 454 HIS A N 1
ATOM 3727 C CA . HIS A 1 454 ? -23.235 -10.965 20.306 1.00 88.00 454 HIS A CA 1
ATOM 3728 C C . HIS A 1 454 ? -24.382 -10.035 20.771 1.00 88.00 454 HIS A C 1
ATOM 3730 O O . HIS A 1 454 ? -25.427 -10.499 21.220 1.00 88.00 454 HIS A O 1
ATOM 3736 N N . GLY A 1 455 ? -24.175 -8.714 20.707 1.00 91.38 455 GLY A N 1
ATOM 3737 C CA . GLY A 1 455 ? -25.140 -7.703 21.164 1.00 91.38 455 GLY A CA 1
ATOM 3738 C C . GLY A 1 455 ? -25.086 -7.382 22.666 1.00 91.38 455 GLY A C 1
ATOM 3739 O O . GLY A 1 455 ? -25.640 -6.373 23.097 1.00 91.38 455 GLY A O 1
ATOM 3740 N N . TYR A 1 456 ? -24.367 -8.166 23.471 1.00 95.50 456 TYR A N 1
ATOM 3741 C CA . TYR A 1 456 ? -24.095 -7.823 24.865 1.00 95.50 456 TYR A CA 1
ATOM 3742 C C . TYR A 1 456 ? -22.980 -6.781 24.957 1.00 95.50 456 TYR A C 1
ATOM 3744 O O . TYR A 1 456 ? -21.836 -7.064 24.595 1.00 95.50 456 TYR A O 1
ATOM 3752 N N . ILE A 1 457 ? -23.285 -5.594 25.478 1.00 95.69 457 ILE A N 1
ATOM 3753 C CA . ILE A 1 457 ? -22.280 -4.587 25.823 1.00 95.69 457 ILE A CA 1
ATOM 3754 C C . ILE A 1 457 ? -21.742 -4.933 27.209 1.00 95.69 457 ILE A C 1
ATOM 3756 O O . ILE A 1 457 ? -22.354 -4.628 28.233 1.00 95.69 457 ILE A O 1
ATOM 3760 N N . ALA A 1 458 ? -20.566 -5.551 27.226 1.00 91.62 458 ALA A N 1
ATOM 3761 C CA . ALA A 1 458 ? -19.878 -5.904 28.457 1.00 91.62 458 ALA A CA 1
ATOM 3762 C C . ALA A 1 458 ? -19.341 -4.667 29.184 1.00 91.62 458 ALA A C 1
ATOM 3764 O O . ALA A 1 458 ? -19.223 -4.659 30.400 1.00 91.62 458 ALA A O 1
ATOM 3765 N N . GLY A 1 459 ? -19.049 -3.587 28.465 1.00 90.75 459 GLY A N 1
ATOM 3766 C CA . GLY A 1 459 ? -18.731 -2.317 29.097 1.00 90.75 459 GLY A CA 1
ATOM 3767 C C . GLY A 1 459 ? -18.390 -1.246 28.087 1.00 90.75 459 GLY A C 1
ATOM 3768 O O . GLY A 1 459 ? -17.850 -1.537 27.025 1.00 90.75 459 GLY A O 1
ATOM 3769 N N . ILE A 1 460 ? -18.700 -0.002 28.432 1.00 94.81 460 ILE A N 1
ATOM 3770 C CA . ILE A 1 460 ? -18.261 1.184 27.700 1.00 94.81 460 ILE A CA 1
ATOM 3771 C C . ILE A 1 460 ? -17.516 2.038 28.692 1.00 94.81 460 ILE A C 1
ATOM 3773 O O . ILE A 1 460 ? -18.056 2.278 29.764 1.00 94.81 460 ILE A O 1
ATOM 3777 N N . PHE A 1 461 ? -16.322 2.485 28.324 1.00 96.12 461 PHE A N 1
ATOM 3778 C CA . PHE A 1 461 ? -15.449 3.292 29.163 1.00 96.12 461 PHE A CA 1
ATOM 3779 C C . PHE A 1 461 ? -14.935 4.485 28.369 1.00 96.12 461 PHE A C 1
ATOM 3781 O O . PHE A 1 461 ? -14.599 4.371 27.191 1.00 96.12 461 PHE A O 1
ATOM 3788 N N . VAL A 1 462 ? -14.866 5.645 29.017 1.00 96.44 462 VAL A N 1
ATOM 3789 C CA . VAL A 1 462 ? -14.313 6.879 28.442 1.00 96.44 462 VAL A CA 1
ATOM 3790 C C . VAL A 1 462 ? -13.436 7.535 29.496 1.00 96.44 462 VAL A C 1
ATOM 3792 O O . VAL A 1 462 ? -13.908 7.729 30.625 1.00 96.44 462 VAL A O 1
ATOM 3795 N N . LYS A 1 463 ? -12.205 7.908 29.113 1.00 95.12 463 LYS A N 1
ATOM 3796 C CA . LYS A 1 463 ? -11.247 8.634 29.965 1.00 95.12 463 LYS A CA 1
ATOM 3797 C C . LYS A 1 463 ? -11.933 9.794 30.671 1.00 95.12 463 LYS A C 1
ATOM 3799 O O . LYS A 1 463 ? -12.686 10.531 30.031 1.00 95.12 463 LYS A O 1
ATOM 3804 N N . GLU A 1 464 ? -11.651 9.991 31.958 1.00 91.56 464 GLU A N 1
ATOM 3805 C CA . GLU A 1 464 ? -12.397 10.930 32.804 1.00 91.56 464 GLU A CA 1
ATOM 3806 C C . GLU A 1 464 ? -12.484 12.335 32.185 1.00 91.56 464 GLU A C 1
ATOM 3808 O O . GLU A 1 464 ? -13.577 12.875 32.004 1.00 91.56 464 GLU A O 1
ATOM 3813 N N . LYS A 1 465 ? -11.338 12.863 31.739 1.00 92.81 465 LYS A N 1
ATOM 3814 C CA . LYS A 1 465 ? -11.197 14.194 31.119 1.00 92.81 465 LYS A CA 1
ATOM 3815 C C . LYS A 1 465 ? -11.926 14.348 29.777 1.00 92.81 465 LYS A C 1
ATOM 3817 O O . LYS A 1 465 ? -12.114 15.466 29.306 1.00 92.81 465 LYS A O 1
ATOM 3822 N N . MET A 1 466 ? -12.333 13.238 29.164 1.00 94.50 466 MET A N 1
ATOM 3823 C CA . MET A 1 466 ? -12.953 13.188 27.836 1.00 94.50 466 MET A CA 1
ATOM 3824 C C . MET A 1 466 ? -14.455 12.881 27.883 1.00 94.50 466 MET A C 1
ATOM 3826 O O . MET A 1 466 ? -15.129 12.827 26.850 1.00 94.50 466 MET A O 1
ATOM 3830 N N . ARG A 1 467 ? -15.016 12.679 29.080 1.00 92.06 467 ARG A N 1
ATOM 3831 C CA . ARG A 1 467 ? -16.450 12.442 29.268 1.00 92.06 467 ARG A CA 1
ATOM 3832 C C . ARG A 1 467 ? -17.261 13.685 28.885 1.00 92.06 467 ARG A C 1
ATOM 3834 O O . ARG A 1 467 ? -16.768 14.807 28.889 1.00 92.06 467 ARG A O 1
ATOM 3841 N N . SER A 1 468 ? -18.524 13.464 28.522 1.00 91.31 468 SER A N 1
ATOM 3842 C CA . SER A 1 468 ? -19.455 14.509 28.056 1.00 91.31 468 SER A CA 1
ATOM 3843 C C . SER A 1 468 ? -19.062 15.227 26.752 1.00 91.31 468 SER A C 1
ATOM 3845 O O . SER A 1 468 ? -19.732 16.178 26.373 1.00 91.31 468 SER A O 1
ATOM 3847 N N . GLN A 1 469 ? -18.066 14.728 26.011 1.00 93.44 469 GLN A N 1
ATOM 3848 C CA . GLN A 1 469 ? -17.679 15.231 24.679 1.00 93.44 469 GLN A CA 1
ATOM 3849 C C . GLN A 1 469 ? -18.268 14.401 23.519 1.00 93.44 469 GLN A C 1
ATOM 3851 O O . GLN A 1 469 ? -17.787 14.453 22.395 1.00 93.44 469 GLN A O 1
ATOM 3856 N N . GLY A 1 470 ? -19.285 13.575 23.787 1.00 95.06 470 GLY A N 1
ATOM 3857 C CA . GLY A 1 470 ? -19.942 12.744 22.768 1.00 95.06 470 GLY A CA 1
ATOM 3858 C C . GLY A 1 470 ? -19.278 11.390 22.472 1.00 95.06 470 GLY A C 1
ATOM 3859 O O . G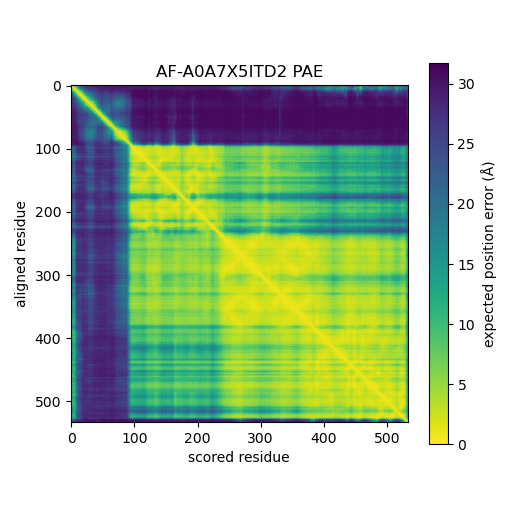LY A 1 470 ? -19.892 10.576 21.795 1.00 95.06 470 GLY A O 1
ATOM 3860 N N . ILE A 1 471 ? -18.105 11.081 23.036 1.00 96.56 471 ILE A N 1
ATOM 3861 C CA . ILE A 1 471 ? -17.370 9.820 22.780 1.00 96.56 471 ILE A CA 1
ATOM 3862 C C . ILE A 1 471 ? -18.183 8.573 23.155 1.00 96.56 471 ILE A C 1
ATOM 3864 O O . ILE A 1 471 ? -18.333 7.660 22.348 1.00 96.56 471 ILE A O 1
ATOM 3868 N N . GLY A 1 472 ? -18.759 8.540 24.363 1.00 96.44 472 GLY A N 1
ATOM 3869 C CA . GLY A 1 472 ? -19.592 7.408 24.793 1.00 96.44 472 GLY A CA 1
ATOM 3870 C C . GLY A 1 472 ? -20.815 7.218 23.893 1.00 96.44 472 GLY A C 1
ATOM 3871 O O . GLY A 1 472 ? -21.186 6.092 23.578 1.00 96.44 472 GLY A O 1
ATOM 3872 N N . LYS A 1 473 ? -21.390 8.326 23.406 1.00 96.31 473 LYS A N 1
ATOM 3873 C CA . LYS A 1 473 ? -22.478 8.296 22.429 1.00 96.31 473 LYS A CA 1
ATOM 3874 C C . LYS A 1 473 ? -22.011 7.747 21.078 1.00 96.31 473 LYS A C 1
ATOM 3876 O O . LYS A 1 473 ? -22.711 6.920 20.515 1.00 96.31 473 LYS A O 1
ATOM 3881 N N . ALA A 1 474 ? -20.846 8.162 20.583 1.00 96.75 474 ALA A N 1
ATOM 3882 C CA . ALA A 1 474 ? -20.277 7.649 19.338 1.00 96.75 474 ALA A CA 1
ATOM 3883 C C . ALA A 1 474 ? -20.062 6.128 19.389 1.00 96.75 474 ALA A C 1
ATOM 3885 O O . ALA A 1 474 ? -20.444 5.434 18.454 1.00 96.75 474 ALA A O 1
ATOM 3886 N N . LEU A 1 475 ? -19.531 5.606 20.500 1.00 97.12 475 LEU A N 1
ATOM 3887 C CA . LEU A 1 475 ? -19.364 4.163 20.712 1.00 97.12 475 LEU A CA 1
ATOM 3888 C C . LEU A 1 475 ? -20.709 3.421 20.731 1.00 97.12 475 LEU A C 1
ATOM 3890 O O . LEU A 1 475 ? -20.856 2.402 20.063 1.00 97.12 475 LEU A O 1
ATOM 3894 N N . VAL A 1 476 ? -21.707 3.938 21.459 1.00 96.31 476 VAL A N 1
ATOM 3895 C CA . VAL A 1 476 ? -23.050 3.335 21.495 1.00 96.31 476 VAL A CA 1
ATOM 3896 C C . VAL A 1 476 ? -23.724 3.379 20.126 1.00 96.31 476 VAL A C 1
ATOM 3898 O O . VAL A 1 476 ? -24.283 2.373 19.700 1.00 96.31 476 VAL A O 1
ATOM 3901 N N . ASP A 1 477 ? -23.696 4.523 19.444 1.00 95.69 477 ASP A N 1
ATOM 3902 C CA . ASP A 1 477 ? -24.315 4.675 18.128 1.00 95.69 477 ASP A CA 1
ATOM 3903 C C . ASP A 1 477 ? -23.647 3.747 17.100 1.00 95.69 477 ASP A C 1
ATOM 3905 O O . ASP A 1 477 ? -24.356 3.073 16.360 1.00 95.69 477 ASP A O 1
ATOM 3909 N N . PHE A 1 478 ? -22.315 3.617 17.125 1.00 95.25 478 PHE A N 1
ATOM 3910 C CA . PHE A 1 478 ? -21.592 2.641 16.304 1.00 95.25 478 PHE A CA 1
ATOM 3911 C C . PHE A 1 478 ? -22.071 1.203 16.567 1.00 95.25 478 PHE A C 1
ATOM 3913 O O . PHE A 1 478 ? -22.382 0.470 15.630 1.00 95.25 478 PHE A O 1
ATOM 3920 N N . CYS A 1 479 ? -22.215 0.798 17.836 1.00 94.00 479 CYS A N 1
ATOM 3921 C CA . CYS A 1 479 ? -22.759 -0.521 18.169 1.00 94.00 479 CYS A CA 1
ATOM 3922 C C . CYS A 1 479 ? -24.203 -0.694 17.664 1.00 94.00 479 CYS A C 1
ATOM 3924 O O . CYS A 1 479 ? -24.550 -1.753 17.147 1.00 94.00 479 CYS A O 1
ATOM 3926 N N . LYS A 1 480 ? -25.052 0.333 17.763 1.00 93.62 480 LYS A N 1
ATOM 3927 C CA . LYS A 1 480 ? -26.445 0.276 17.278 1.00 93.62 480 LYS A CA 1
ATOM 3928 C C . LYS A 1 480 ? -26.551 0.100 15.767 1.00 93.62 480 LYS A C 1
ATOM 3930 O O . LYS A 1 480 ? -27.523 -0.477 15.295 1.00 93.62 480 LYS A O 1
ATOM 3935 N N . GLU A 1 481 ? -25.579 0.601 15.008 1.00 91.94 481 GLU A N 1
ATOM 3936 C CA . GLU A 1 481 ? -25.528 0.393 13.557 1.00 91.94 481 GLU A CA 1
ATOM 3937 C C . GLU A 1 481 ? -25.099 -1.037 13.185 1.00 91.94 481 GLU A C 1
ATOM 3939 O O . GLU A 1 481 ? -25.380 -1.488 12.075 1.00 91.94 481 GLU A O 1
ATOM 3944 N N . LYS A 1 482 ? -24.449 -1.768 14.102 1.00 89.94 482 LYS A N 1
ATOM 3945 C CA . LYS A 1 482 ? -23.899 -3.111 13.858 1.00 89.94 482 LYS A CA 1
ATOM 3946 C C . LYS A 1 482 ? -24.775 -4.247 14.393 1.00 89.94 482 LYS A C 1
ATOM 3948 O O . LYS A 1 482 ? -24.780 -5.329 13.809 1.00 89.94 482 LYS A O 1
ATOM 3953 N N . TYR A 1 483 ? -25.527 -4.014 15.469 1.00 91.25 483 TYR A N 1
ATOM 3954 C CA . TYR A 1 483 ? -26.360 -5.036 16.108 1.00 91.25 483 TYR A CA 1
ATOM 3955 C C . TYR A 1 483 ? -27.840 -4.625 16.109 1.00 91.25 483 TYR A C 1
ATOM 3957 O O . TYR A 1 483 ? -28.156 -3.487 16.449 1.00 91.25 483 TYR A O 1
ATOM 3965 N N . PRO A 1 484 ? -28.771 -5.541 15.779 1.00 92.19 484 PRO A N 1
ATOM 3966 C CA . PRO A 1 484 ? -30.206 -5.241 15.755 1.00 92.19 484 PRO A CA 1
ATOM 3967 C C . PRO A 1 484 ? -30.809 -5.062 17.157 1.00 92.19 484 PRO A C 1
ATOM 3969 O O . PRO A 1 484 ? -31.839 -4.409 17.321 1.00 92.19 484 PRO A O 1
ATOM 3972 N N . GLU A 1 485 ? -30.176 -5.649 18.168 1.00 95.69 485 GLU A N 1
ATOM 3973 C CA . GLU A 1 485 ? -30.536 -5.538 19.576 1.00 95.69 485 GLU A CA 1
ATOM 3974 C C . GLU A 1 485 ? -29.246 -5.449 20.392 1.00 95.69 485 GLU A C 1
ATOM 3976 O O . GLU A 1 485 ? -28.252 -6.110 20.077 1.00 95.69 485 GLU A O 1
ATOM 3981 N N . LEU A 1 486 ? -29.264 -4.610 21.424 1.00 97.19 486 LEU A N 1
ATOM 3982 C CA . LEU A 1 486 ? -28.170 -4.446 22.369 1.00 97.19 486 LEU A CA 1
ATOM 3983 C C . LEU A 1 486 ? -28.706 -4.601 23.783 1.00 97.19 486 LEU A C 1
ATOM 3985 O O . LEU A 1 486 ? -29.756 -4.053 24.112 1.00 97.19 486 LEU A O 1
ATOM 3989 N N . PHE A 1 487 ? -27.958 -5.271 24.648 1.00 97.06 487 PHE A N 1
ATOM 3990 C CA . PHE A 1 487 ? -28.296 -5.357 26.063 1.00 97.06 487 PHE A CA 1
ATOM 3991 C C . PHE A 1 487 ? -27.053 -5.249 26.936 1.00 97.06 487 PHE A C 1
ATOM 3993 O O . PHE A 1 487 ? -25.938 -5.519 26.492 1.00 97.06 487 PHE A O 1
ATOM 4000 N N . LEU A 1 488 ? -27.235 -4.796 28.172 1.00 97.19 488 LEU A N 1
ATOM 4001 C CA . LEU A 1 488 ? -26.142 -4.539 29.105 1.00 97.19 488 LEU A CA 1
ATOM 4002 C C . LEU A 1 488 ? -26.594 -4.658 30.548 1.00 97.19 488 LEU A C 1
ATOM 4004 O O . LEU A 1 488 ? -27.784 -4.539 30.851 1.00 97.19 488 LEU A O 1
ATOM 4008 N N . HIS A 1 489 ? -25.623 -4.841 31.438 1.00 96.00 489 HIS A N 1
ATOM 4009 C CA . HIS A 1 489 ? -25.833 -4.758 32.876 1.00 96.00 489 HIS A CA 1
ATOM 4010 C C . HIS A 1 489 ? -25.175 -3.492 33.427 1.00 96.00 489 HIS A C 1
ATOM 4012 O O . HIS A 1 489 ? -24.024 -3.174 33.113 1.00 96.00 489 HIS A O 1
ATOM 4018 N N . VAL A 1 490 ? -25.906 -2.762 34.265 1.00 94.94 490 VAL A N 1
ATOM 4019 C CA . VAL A 1 490 ? -25.412 -1.547 34.916 1.00 94.94 490 VAL A CA 1
ATOM 4020 C C . VAL A 1 490 ? -25.848 -1.522 36.374 1.00 94.94 490 VAL A C 1
ATOM 4022 O O . VAL A 1 490 ? -27.026 -1.678 36.683 1.00 94.94 490 VAL A O 1
ATOM 4025 N N . TYR A 1 491 ? -24.909 -1.307 37.297 1.00 94.25 491 TYR A N 1
ATOM 4026 C CA . TYR A 1 491 ? -25.249 -1.203 38.717 1.00 94.25 491 TYR A CA 1
ATOM 4027 C C . TYR A 1 491 ? -26.223 -0.052 38.970 1.00 94.25 491 TYR A C 1
ATOM 4029 O O . TYR A 1 491 ? -25.972 1.078 38.542 1.00 94.25 491 TYR A O 1
ATOM 4037 N N . CYS A 1 492 ? -27.269 -0.291 39.765 1.00 92.31 492 CYS A N 1
ATOM 4038 C CA . CYS A 1 492 ? -28.277 0.724 40.095 1.00 92.31 492 CYS A CA 1
ATOM 4039 C C . CYS A 1 492 ? -27.655 1.936 40.817 1.00 92.31 492 CYS A C 1
ATOM 4041 O O . CYS A 1 492 ? -28.137 3.065 40.708 1.00 92.31 492 CYS A O 1
ATOM 4043 N N . LYS A 1 493 ? -26.545 1.715 41.538 1.00 93.44 493 LYS A N 1
ATOM 4044 C CA . LYS A 1 493 ? -25.752 2.767 42.194 1.00 93.44 493 LYS A CA 1
ATOM 4045 C C . LYS A 1 493 ? -24.998 3.662 41.199 1.00 93.44 493 LYS A C 1
ATOM 4047 O O . LYS A 1 493 ? -24.749 4.825 41.512 1.00 93.44 493 LYS A O 1
ATOM 4052 N N . ASN A 1 494 ? -24.695 3.187 39.986 1.00 92.56 494 ASN A N 1
ATOM 4053 C CA . ASN A 1 494 ? -24.075 3.990 38.927 1.00 92.56 494 ASN A CA 1
ATOM 4054 C C . ASN A 1 494 ? -25.126 4.832 38.179 1.00 92.56 494 ASN A C 1
ATOM 4056 O O . ASN A 1 494 ? -25.368 4.664 36.982 1.00 92.56 494 ASN A O 1
ATOM 4060 N N . ARG A 1 495 ? -25.750 5.778 38.894 1.00 92.75 495 ARG A N 1
ATOM 4061 C CA . ARG A 1 495 ? -26.833 6.624 38.357 1.00 92.75 495 ARG A CA 1
ATOM 4062 C C . ARG A 1 495 ? -26.435 7.379 37.086 1.00 92.75 495 ARG A C 1
ATOM 4064 O O . ARG A 1 495 ? -27.262 7.554 36.200 1.00 92.75 495 ARG A O 1
ATOM 4071 N N . LYS A 1 496 ? -25.167 7.794 36.969 1.00 92.12 496 LYS A N 1
ATOM 4072 C CA . LYS A 1 496 ? -24.651 8.487 35.775 1.00 92.12 496 LYS A CA 1
ATOM 4073 C C . LYS A 1 496 ? -24.720 7.598 34.528 1.00 92.12 496 LYS A C 1
ATOM 4075 O O . LYS A 1 496 ? -25.075 8.089 33.460 1.00 92.12 496 LYS A O 1
ATOM 4080 N N . ALA A 1 497 ? -24.369 6.315 34.649 1.00 92.88 497 ALA A N 1
ATOM 4081 C CA . ALA A 1 497 ? -24.441 5.371 33.537 1.00 92.88 497 ALA A CA 1
ATOM 4082 C C . ALA A 1 497 ? -25.887 4.981 33.201 1.00 92.88 497 ALA A C 1
ATOM 4084 O O . ALA A 1 497 ? -26.224 4.928 32.025 1.00 92.88 497 ALA A O 1
ATOM 4085 N N . VAL A 1 498 ? -26.751 4.790 34.205 1.00 95.19 498 VAL A N 1
ATOM 4086 C CA . VAL A 1 498 ? -28.185 4.513 33.981 1.00 95.19 498 VAL A CA 1
ATOM 4087 C C . VAL A 1 498 ? -28.830 5.633 33.158 1.00 95.19 498 VAL A C 1
ATOM 4089 O O . VAL A 1 498 ? -29.341 5.370 32.073 1.00 95.19 498 VAL A O 1
ATOM 4092 N N . VAL A 1 499 ? -28.687 6.891 33.597 1.00 95.62 499 VAL A N 1
ATOM 4093 C CA . VAL A 1 499 ? -29.236 8.065 32.887 1.00 95.62 499 VAL A CA 1
ATOM 4094 C C . VAL A 1 499 ? -28.677 8.189 31.469 1.00 95.62 499 VAL A C 1
ATOM 4096 O O . VAL A 1 499 ? -29.380 8.600 30.547 1.00 95.62 499 VAL A O 1
ATOM 4099 N N . PHE A 1 500 ? -27.406 7.837 31.269 1.00 95.44 500 PHE A N 1
ATOM 4100 C CA . PHE A 1 500 ? -26.831 7.802 29.932 1.00 95.44 500 PHE A CA 1
ATOM 4101 C C . PHE A 1 500 ? -27.536 6.794 29.029 1.00 95.44 500 PHE A C 1
ATOM 4103 O O . PHE A 1 500 ? -27.959 7.166 27.939 1.00 95.44 500 PHE A O 1
ATOM 4110 N N . TYR A 1 501 ? -27.658 5.541 29.465 1.00 97.00 501 TYR A N 1
ATOM 4111 C CA . TYR A 1 501 ? -28.260 4.499 28.643 1.00 97.00 501 TYR A CA 1
ATOM 4112 C C . TYR A 1 501 ? -29.738 4.787 28.366 1.00 97.00 501 TYR A C 1
ATOM 4114 O O . TYR A 1 501 ? -30.164 4.640 27.223 1.00 97.00 501 TYR A O 1
ATOM 4122 N N . GLU A 1 502 ? -30.483 5.307 29.346 1.00 96.81 502 GLU A N 1
ATOM 4123 C CA . GLU A 1 502 ? -31.860 5.784 29.147 1.00 96.81 502 GLU A CA 1
ATOM 4124 C C . GLU A 1 502 ? -31.935 6.877 28.072 1.00 96.81 502 GLU A C 1
ATOM 4126 O O . GLU A 1 502 ? -32.744 6.790 27.147 1.00 96.81 502 GLU A O 1
ATOM 4131 N N . ARG A 1 503 ? -31.042 7.876 28.124 1.00 96.31 503 ARG A N 1
ATOM 4132 C CA . ARG A 1 503 ? -30.960 8.937 27.105 1.00 96.31 503 ARG A CA 1
ATOM 4133 C C . ARG A 1 503 ? -30.608 8.393 25.723 1.00 96.31 503 ARG A C 1
ATOM 4135 O O . ARG A 1 503 ? -31.097 8.901 24.718 1.00 96.31 503 ARG A O 1
ATOM 4142 N N . GLU A 1 504 ? -29.759 7.372 25.655 1.00 96.25 504 GLU A N 1
ATOM 4143 C CA . GLU A 1 504 ? -29.449 6.683 24.404 1.00 96.25 504 GLU A CA 1
ATOM 4144 C C . GLU A 1 504 ? -30.542 5.670 23.999 1.00 96.25 504 GLU A C 1
ATOM 4146 O O . GLU A 1 504 ? -30.360 4.945 23.023 1.00 96.25 504 GLU A O 1
ATOM 4151 N N . GLY A 1 505 ? -31.689 5.631 24.680 1.00 96.00 505 GLY A N 1
ATOM 4152 C CA . GLY A 1 505 ? -32.865 4.856 24.280 1.00 96.00 505 GLY A CA 1
ATOM 4153 C C . GLY A 1 505 ? -32.884 3.405 24.763 1.00 96.00 505 GLY A C 1
ATOM 4154 O O . GLY A 1 505 ? -33.660 2.613 24.235 1.00 96.00 505 GLY A O 1
ATOM 4155 N N . PHE A 1 506 ? -32.039 3.035 25.726 1.00 97.25 506 PHE A N 1
ATOM 4156 C CA . PHE A 1 506 ? -32.168 1.757 26.425 1.00 97.25 506 PHE A CA 1
ATOM 4157 C C . PHE A 1 506 ? -33.280 1.844 27.475 1.00 97.25 506 PHE A C 1
ATOM 4159 O O . PHE A 1 506 ? -33.414 2.848 28.171 1.00 97.25 506 PHE A O 1
ATOM 4166 N N . SER A 1 507 ? -34.034 0.764 27.646 1.00 96.94 507 SER A N 1
ATOM 4167 C CA . SER A 1 507 ? -35.046 0.620 28.696 1.00 96.94 507 SER A CA 1
ATOM 4168 C C . SER A 1 507 ? -34.638 -0.452 29.699 1.00 96.94 507 SER A C 1
ATOM 4170 O O . SER A 1 507 ? -34.092 -1.483 29.303 1.00 96.94 507 SER A O 1
ATOM 4172 N N . VAL A 1 508 ? -34.940 -0.245 30.982 1.00 97.12 508 VAL A N 1
ATOM 4173 C CA . VAL A 1 508 ? -34.778 -1.279 32.015 1.00 97.12 508 VAL A CA 1
ATOM 4174 C C . VAL A 1 508 ? -35.762 -2.417 31.744 1.00 97.12 508 VAL A C 1
ATOM 4176 O O . VAL A 1 508 ? -36.969 -2.198 31.702 1.00 97.12 508 VAL A O 1
ATOM 4179 N N . GLU A 1 509 ? -35.245 -3.629 31.566 1.00 95.88 509 GLU A N 1
ATOM 4180 C CA . GLU A 1 509 ? -36.055 -4.837 31.375 1.00 95.88 509 GLU A CA 1
ATOM 4181 C C . GLU A 1 509 ? -36.268 -5.577 32.699 1.00 95.88 509 GLU A C 1
ATOM 4183 O O . GLU A 1 509 ? -37.363 -6.067 32.970 1.00 95.88 509 GLU A O 1
ATOM 4188 N N . LYS A 1 510 ? -35.238 -5.626 33.554 1.00 95.56 510 LYS A N 1
ATOM 4189 C CA . LYS A 1 510 ? -35.335 -6.184 34.909 1.00 95.56 510 LYS A CA 1
ATOM 4190 C C . LYS A 1 510 ? -34.250 -5.652 35.844 1.00 95.56 510 LYS A C 1
ATOM 4192 O O . LYS A 1 510 ? -33.188 -5.219 35.402 1.00 95.56 510 LYS A O 1
ATOM 4197 N N . GLU A 1 511 ? -34.512 -5.751 37.143 1.00 96.06 511 GLU A N 1
ATOM 4198 C CA . GLU A 1 511 ? -33.524 -5.597 38.217 1.00 96.06 511 GLU A CA 1
ATOM 4199 C C . GLU A 1 511 ? -33.082 -6.986 38.700 1.00 96.06 511 GLU A C 1
ATOM 4201 O O . GLU A 1 511 ? -33.906 -7.893 38.838 1.00 96.06 511 GLU A O 1
ATOM 4206 N N . GLN A 1 512 ? -31.789 -7.164 38.959 1.00 94.44 512 GLN A N 1
ATOM 4207 C CA . GLN A 1 512 ? -31.238 -8.394 39.522 1.00 94.44 512 GLN A CA 1
ATOM 4208 C C . GLN A 1 512 ? -30.079 -8.105 40.483 1.00 94.44 512 GLN A C 1
ATOM 4210 O O . GLN A 1 512 ? -29.586 -6.982 40.568 1.00 94.44 512 GLN A O 1
ATOM 4215 N N . MET A 1 513 ? -29.656 -9.126 41.231 1.00 92.62 513 MET A N 1
ATOM 4216 C CA . MET A 1 513 ? -28.487 -9.045 42.106 1.00 92.62 513 MET A CA 1
ATOM 4217 C C . MET A 1 513 ? -27.269 -9.632 41.395 1.00 92.62 513 MET A C 1
ATOM 4219 O O . MET A 1 513 ? -27.310 -10.784 40.953 1.00 92.62 513 MET A O 1
ATOM 4223 N N . ASP A 1 514 ? -26.177 -8.879 41.328 1.00 86.12 514 ASP A N 1
ATOM 4224 C CA . ASP A 1 514 ? -24.907 -9.411 40.862 1.00 86.12 514 ASP A CA 1
ATOM 4225 C C . ASP A 1 514 ? -24.293 -10.335 41.922 1.00 86.12 514 ASP A C 1
ATOM 4227 O O . ASP A 1 514 ? -23.982 -9.924 43.040 1.00 86.12 514 ASP A O 1
ATOM 4231 N N . LYS A 1 515 ? -24.061 -11.594 41.547 1.00 85.44 515 LYS A N 1
ATOM 4232 C CA . LYS A 1 515 ? -23.538 -12.628 42.449 1.00 85.44 515 LYS A CA 1
ATOM 4233 C C . LYS A 1 515 ? -22.095 -12.379 42.890 1.00 85.44 515 LYS A C 1
ATOM 4235 O O . LYS A 1 515 ? -21.704 -12.890 43.933 1.00 85.44 515 LYS A O 1
ATOM 4240 N N . ASN A 1 516 ? -21.313 -11.627 42.112 1.00 80.25 516 ASN A N 1
ATOM 4241 C CA . ASN A 1 516 ? -19.893 -11.417 42.399 1.00 80.25 516 ASN A CA 1
ATOM 4242 C C . ASN A 1 516 ? -19.652 -10.268 43.385 1.00 80.25 516 ASN A C 1
ATOM 4244 O O . ASN A 1 516 ? -18.706 -10.337 44.163 1.00 80.25 516 ASN A O 1
ATOM 4248 N N . THR A 1 517 ? -20.481 -9.221 43.352 1.00 82.62 517 THR A N 1
ATOM 4249 C CA . THR A 1 517 ? -20.318 -8.036 44.216 1.00 82.62 517 THR A CA 1
ATOM 4250 C C . THR A 1 517 ? -21.415 -7.891 45.268 1.00 82.62 517 THR A C 1
ATOM 4252 O O . THR A 1 517 ? -21.241 -7.133 46.217 1.00 82.62 517 THR A O 1
ATOM 4255 N N . GLY A 1 518 ? -22.533 -8.615 45.134 1.00 86.56 518 GLY A N 1
ATOM 4256 C CA . GLY A 1 518 ? -23.697 -8.472 46.011 1.00 86.56 518 GLY A CA 1
ATOM 4257 C C . GLY A 1 518 ? -24.483 -7.178 45.777 1.00 86.56 518 GLY A C 1
ATOM 4258 O O . GLY A 1 518 ? -25.326 -6.821 46.597 1.00 86.56 518 GLY A O 1
ATOM 4259 N N . GLU A 1 519 ? -24.206 -6.467 44.683 1.00 89.94 519 GLU A N 1
ATOM 4260 C CA . GLU A 1 519 ? -24.847 -5.200 44.341 1.00 89.94 519 GLU A CA 1
ATOM 4261 C C . GLU A 1 519 ? -26.004 -5.386 43.356 1.00 89.94 519 GLU A C 1
ATOM 4263 O O . GLU A 1 519 ? -25.995 -6.272 42.500 1.00 89.94 519 GLU A O 1
ATOM 4268 N N . LYS A 1 520 ? -27.008 -4.510 43.452 1.00 93.44 520 LYS A N 1
ATOM 4269 C CA . LYS A 1 520 ? -28.135 -4.487 42.511 1.00 93.44 520 LYS A CA 1
ATOM 4270 C C . LYS A 1 520 ? -27.706 -3.916 41.160 1.00 93.44 520 LYS A C 1
ATOM 4272 O O . LYS A 1 520 ? -27.067 -2.860 41.103 1.00 93.44 520 LYS A O 1
ATOM 4277 N N . GLU A 1 521 ? -28.127 -4.563 40.080 1.00 95.56 521 GLU A N 1
ATOM 4278 C CA . GLU A 1 521 ? -27.924 -4.114 38.704 1.00 95.56 521 GLU A CA 1
ATOM 4279 C C . GLU A 1 521 ? -29.219 -4.165 37.887 1.00 95.56 521 GLU A C 1
ATOM 4281 O O . GLU A 1 521 ? -30.069 -5.039 38.069 1.00 95.56 521 GLU A O 1
ATOM 4286 N N . TYR A 1 522 ? -29.356 -3.218 36.963 1.00 96.88 522 TYR A N 1
ATOM 4287 C CA . TYR A 1 522 ? -30.368 -3.253 35.921 1.00 96.88 522 TYR A CA 1
ATOM 4288 C C . TYR A 1 522 ? -29.829 -3.997 34.709 1.00 96.88 522 TYR A C 1
ATOM 4290 O O . TYR A 1 522 ? -28.714 -3.732 34.255 1.00 96.88 522 TYR A O 1
ATOM 4298 N N . VAL A 1 523 ? -30.664 -4.863 34.145 1.00 96.69 523 VAL A N 1
ATOM 4299 C CA . VAL A 1 523 ? -30.524 -5.318 32.765 1.00 96.69 523 VAL A CA 1
ATOM 4300 C C . VAL A 1 523 ? -31.274 -4.324 31.892 1.00 96.69 523 VAL A C 1
ATOM 4302 O O . VAL A 1 523 ? -32.486 -4.153 32.037 1.00 96.69 523 VAL A O 1
ATOM 4305 N N . MET A 1 524 ? -30.543 -3.638 31.020 1.00 97.56 524 MET A N 1
ATOM 4306 C CA . MET A 1 524 ? -31.093 -2.642 30.107 1.00 97.56 524 MET A CA 1
ATOM 4307 C C . MET A 1 524 ? -30.968 -3.123 28.669 1.00 97.56 524 MET A C 1
ATOM 4309 O O . MET A 1 524 ? -29.929 -3.660 28.287 1.00 97.56 524 MET A O 1
ATOM 4313 N N . VAL A 1 525 ? -32.009 -2.896 27.871 1.00 97.50 525 VAL A N 1
ATOM 4314 C CA . VAL A 1 525 ? -32.089 -3.353 26.480 1.00 97.50 525 VAL A CA 1
ATOM 4315 C C . VAL A 1 525 ? -32.425 -2.189 25.560 1.00 97.50 525 VAL A C 1
ATOM 4317 O O . VAL A 1 525 ? -33.289 -1.369 25.865 1.00 97.50 525 VAL A O 1
ATOM 4320 N N . TRP A 1 526 ? -31.752 -2.138 24.418 1.00 97.81 526 TRP A N 1
ATOM 4321 C CA . TRP A 1 526 ? -32.087 -1.307 23.273 1.00 97.81 526 TRP A CA 1
ATOM 4322 C C . TRP A 1 526 ? -32.441 -2.216 22.099 1.00 97.81 526 TRP A C 1
ATOM 4324 O O . TRP A 1 526 ? -31.705 -3.146 21.777 1.00 97.81 526 TRP A O 1
ATOM 4334 N N . ARG A 1 527 ? -33.564 -1.931 21.442 1.00 94.88 527 ARG A N 1
ATOM 4335 C CA . ARG A 1 527 ? -34.019 -2.661 20.256 1.00 94.88 527 ARG A CA 1
ATOM 4336 C C . ARG A 1 527 ? -34.037 -1.698 19.085 1.00 94.88 527 ARG A C 1
ATOM 4338 O O . ARG A 1 527 ? -34.671 -0.645 19.170 1.00 94.88 527 ARG A O 1
ATOM 4345 N N . GLY A 1 528 ? -33.346 -2.055 18.008 1.00 86.12 528 GLY A N 1
ATOM 4346 C CA . GLY A 1 528 ? -33.397 -1.297 16.771 1.00 86.12 528 GLY A CA 1
ATOM 4347 C C . GLY A 1 528 ? -34.827 -1.243 16.247 1.00 86.12 528 GLY A C 1
ATOM 4348 O O . GLY A 1 528 ? -35.579 -2.218 16.328 1.00 86.12 528 GLY A O 1
ATOM 4349 N N . SER A 1 529 ? -35.223 -0.096 15.703 1.00 73.75 529 SER A N 1
ATOM 4350 C CA . SER A 1 529 ? -36.473 0.011 14.959 1.00 73.75 529 SER A CA 1
ATOM 4351 C C . SER A 1 529 ? -36.424 -1.021 13.833 1.00 73.75 529 SER A C 1
ATOM 4353 O O . SER A 1 529 ? -35.539 -0.929 12.982 1.00 73.75 529 SER A O 1
ATOM 4355 N N . ARG A 1 530 ? -37.332 -2.011 13.821 1.00 48.31 530 ARG A N 1
ATOM 4356 C CA . ARG A 1 530 ? -37.471 -2.909 12.664 1.00 48.31 530 ARG A CA 1
ATOM 4357 C C . ARG A 1 530 ? -37.627 -2.019 11.435 1.00 48.31 530 ARG A C 1
ATOM 4359 O O . ARG A 1 530 ? -38.623 -1.305 11.319 1.00 48.31 530 ARG A O 1
ATOM 4366 N N . LEU A 1 531 ? -36.640 -2.036 10.545 1.00 42.78 531 LEU A N 1
ATOM 4367 C CA . LEU A 1 531 ? -36.837 -1.545 9.193 1.00 42.78 531 LEU A CA 1
ATOM 4368 C C . LEU A 1 531 ? -37.845 -2.510 8.564 1.00 42.78 531 LEU A C 1
ATOM 4370 O O . LEU A 1 531 ? -37.494 -3.603 8.135 1.00 42.78 531 LEU A O 1
ATOM 4374 N N . ASN A 1 532 ? -39.125 -2.146 8.608 1.00 29.72 532 ASN A N 1
ATOM 4375 C CA . ASN A 1 532 ? -40.076 -2.632 7.622 1.00 29.72 532 ASN A CA 1
ATOM 4376 C C . ASN A 1 532 ? -39.582 -2.086 6.275 1.00 29.72 532 ASN A C 1
ATOM 4378 O O . ASN A 1 532 ? -39.651 -0.874 6.059 1.00 29.72 532 ASN A O 1
ATOM 4382 N N . GLY A 1 533 ? -39.045 -2.955 5.421 1.00 31.22 533 GLY A N 1
ATOM 4383 C CA . GLY A 1 533 ? -38.550 -2.609 4.088 1.00 31.22 533 GLY A CA 1
ATOM 4384 C C . GLY A 1 533 ? -37.743 -3.735 3.484 1.00 31.22 533 GLY A C 1
ATOM 4385 O O . GLY A 1 533 ? -36.507 -3.688 3.657 1.00 31.22 533 GLY A O 1
#

pLDDT: mean 82.5, std 23.38, range [23.39, 98.75]

Mean predicted aligned error: 13.21 Å

Nearest PDB structures (foldseek):
  8vxb-assembly1_A-2  TM=9.241E-01  e=1.007E-24  Campylobacter fetus subsp. fetus
  2pbe-assembly1_A  TM=5.266E-01  e=1.676E-20  Bacillus subtilis
  2kcw-assembly1_A  TM=8.961E-01  e=6.388E-09  Escherichia coli K-12
  3jz0-assembly1_B  TM=7.525E-01  e=8.238E-09  Enterococcus faecium
  3jyy-assembly1_A  TM=7.444E-01  e=2.059E-08  Enterococcus faecium

Secondary structure (DSSP, 8-state):
--------------PPPP-PPPPPTHHHHHHHSSSSS-------------SPPPP-PPP-------SS-HHHHHHHHHHHHHHHHHHS-------PPPPHHHHHHHHHHHHHH-TTEEEEEEEGGGT-TTSPP-TT--EEEEEEES-SHHHHH-TTGGGGG--EEEEE-GGGS--TT----TTTEEEEEEEETTS-EEEEEEE-HHHHHHHTTT-SS-EEEEESSS-SPPPPPP-SGGGSPPPPPHHHHHHHHHHHHHHHHHHHHHHHHT-HHHHHHHIIIIIHHHHHHHHHHHHHHHTTT-----GGGTTGGGTS-HHHHHHHHHTS--S-HHHHHHHHHHHHHHHHHHHHHHHHHHT----HHHHHHHHHHHHHHHHSPTT-SS--SEEEPPGGGHHHHHHHHHHHHHHHTTTS-HHHHHHHHHHHHHHHTTSEEEEEEETTEEEEEEEEETTEEEEEEE-GGGTTSSHHHHHHHHHHHH-SEEEEEEETT-HHHHHHHHHTT-EEEEEEE-TTT--EEEEEEEE------

Radius of gyration: 36.62 Å; Cα contacts (8 Å, |Δi|>4): 698; chains: 1; bounding box: 75×76×96 Å